Protein AF-A0A8J5F8U1-F1 (afdb_monomer)

Secondary structure (DSSP, 8-state):
-B-S--HHHHHHHHHHHHHTTT-GGGHHHHHHHGGGSSS-BHHHHHHHHHHHHHHHHTTT------SSS---EEEEE---SS--TTT---EEEEEEEETTEEEEEEEEE-SS--------------------PPPSEEEEEE----B-SS--EE-TT--EE-HHHHHHHHHHHHHHHHHHTTTS-EEEEEE-S--B-TTS-TTTHHHHHHHHHHHHTTSSS-EEE---HHHHHHS-HHHHHHHTT---SSS-S-EEEEEETTEEEEEE-TTSEESSSS-TTSHHHHHHHHHHHHH--SSSTT--TT--GGGGG-STT-EE--HHHHHHHHHHHHHHHHTT-EEEEEESS-S-TTTS-GGGS-TTHHHHHHHHTT-TTEEEEEE-SSTT-EEEE-TTS-EEEEPPPGGGPPTT--EEEEEEE-SSEEEEEEEETS--EEEE--

Sequence (442 aa):
MCLSDPHPFCALVGSLIYLTITRPDIALSIGVVSRYMQEPRKPHFEEAKKILKYVNSTLNMSLFYEKGVEFPFQGFVDADFGGDLDDWRSTSSFIFLCGTTSVSWCSKKQGILEELCWSKMTSNGGSGDGHAKQPLFSFGVITDIQYADIPNGHSFHGVPRYYRHSIQVLQRAVRQWNDDQKKKKVQFSMNFGDIVDGYCPKSESLSAVQKVVKEFERFNGPTYHMIGNHCLYNLPRNQLISLLNLPSESDHLYYDFSPSPEYRFVVLDPYDISAIGWPHDHPNTLAASRILKAKNPNADKNNPAGMEGLEQRFVMFNGALGKDQLRWLDDVLRESTKKKQKVIVCCHLPLYPEAASALALPWNYEDVLTLIHRYGCVKACLSGHDHKGGYAVDSHGIHHRVLEAALECPLGSNAFGCIDVYDDRLSLVGTDRLKSTEMAFR

InterPro domains:
  IPR004843 Calcineurin-like, phosphoesterase domain [PF00149] (138-388)
  IPR029052 Metallo-dependent phosphatase-like [G3DSA:3.60.21.10] (132-434)
  IPR029052 Metallo-dependent phosphatase-like [SSF56300] (135-433)
  IPR041869 Manganese-dependent ADP-ribose/CDP-alcohol diphosphatase [cd07396] (137-428)

Solvent-accessible surface area (backbone atoms only — not comparable to full-atom values): 23981 Å² total; per-residue (Å²): 114,66,51,94,66,55,61,71,52,44,54,50,49,54,55,52,56,61,47,38,81,80,34,72,92,47,29,57,65,47,55,55,56,58,70,36,65,89,69,41,32,59,70,56,48,54,51,53,49,50,53,50,52,50,50,67,76,44,69,89,65,78,89,67,82,81,87,88,64,82,73,56,77,45,73,48,70,53,71,39,77,36,70,35,86,90,77,49,31,17,45,50,32,39,43,30,25,55,51,95,31,79,76,48,70,50,47,43,75,45,96,57,89,62,87,60,83,79,80,87,79,77,82,79,91,68,98,66,85,87,68,82,80,75,56,82,38,24,30,33,41,38,18,31,25,25,28,26,100,50,80,68,49,57,46,97,87,65,48,59,32,28,20,63,54,9,55,55,38,50,51,50,44,34,51,50,46,52,57,40,42,80,78,43,61,45,58,35,35,37,39,33,13,18,59,26,31,61,84,33,55,73,93,43,29,66,60,50,45,53,55,53,48,57,51,57,69,67,29,88,46,59,67,48,70,45,67,27,57,29,36,35,65,50,43,51,56,72,58,49,39,64,72,55,65,53,83,45,102,55,102,59,75,44,43,72,51,59,97,44,87,56,36,35,41,37,40,44,41,44,51,59,26,10,68,49,47,58,58,82,86,35,71,37,21,51,51,25,48,53,50,38,63,74,66,27,90,46,89,57,44,71,53,48,80,96,51,60,75,67,57,25,11,46,27,50,76,37,17,18,68,36,72,66,58,52,50,50,50,52,52,53,52,56,49,31,49,76,65,66,18,41,30,38,40,35,28,21,44,35,69,48,70,82,18,41,59,37,66,40,25,33,66,48,27,66,62,53,46,60,56,52,73,76,38,91,32,50,47,33,38,43,21,9,78,38,50,84,32,34,62,39,66,51,98,85,53,33,31,34,40,25,39,20,23,19,17,59,35,56,94,93,53,34,21,29,35,38,36,38,33,46,99,55,31,41,39,35,49,38,35,78,69,15,72,59,47,80,47,70,59,122

Foldseek 3Di:
DWDPDLVVVLVLLVVVCVVCVFCVPCQQLSQVLVVCSVTHHPVSSVSSVVSVVVCVVCVVDGFDDDPDDDWDWFKDWDQFALPPPVGRWGWTKMFIDGVNTTDDIHTHTDPARDGDDDDGDDDDDDDDDPDPDAFPAKAKEAEQLQAAPDCWDADPVRQTFARPCSLVLLLVSLVVLQVVVVVHHHAEYEYFANQHALPHDLVCLLVSLLSSLVSRVSRPHYYAYAYALRNQSRDAQVSCCVSNVHPDPDSDRWDKDDPDLQAIETEADQCQQACTRDDCPDPSNVVLVVQLVVLPVDPQQQDLPPPDDLSLLRGRSTAHGDPVRLVVVLVVLVVCQVSNHAYEYRYQAFLDCQFAPSNRHRPVSVSVCVSCLVHLSYAEYEYERRQQWGWDADPSLYITTYFHHSRSADPRFHTMWMWRHHSFWIWTDTTGSGDTDIRGGD

Radius of gyration: 26.87 Å; Cα contacts (8 Å, |Δi|>4): 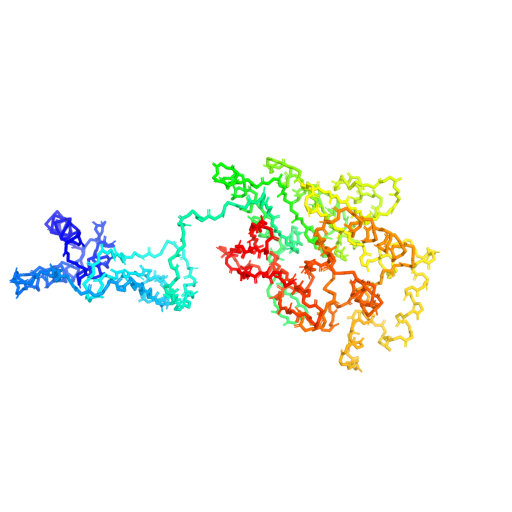891; chains: 1; bounding box: 69×80×52 Å

Structure (mmCIF, N/CA/C/O backbone):
data_AF-A0A8J5F8U1-F1
#
_entry.id   AF-A0A8J5F8U1-F1
#
loop_
_atom_site.group_PDB
_atom_site.id
_atom_site.type_symbol
_atom_site.label_atom_id
_atom_site.label_alt_id
_atom_site.label_comp_id
_atom_site.label_asym_id
_atom_site.label_entity_id
_atom_site.label_seq_id
_atom_site.pdbx_PDB_ins_code
_atom_site.Cartn_x
_atom_site.Cartn_y
_atom_site.Cartn_z
_atom_site.occupancy
_atom_site.B_iso_or_equiv
_atom_site.auth_seq_id
_atom_site.auth_comp_id
_atom_site.auth_asym_id
_atom_site.auth_atom_id
_atom_site.pdbx_PDB_model_num
ATOM 1 N N . MET A 1 1 ? -7.027 53.010 3.222 1.00 64.06 1 MET A N 1
ATOM 2 C CA . MET A 1 1 ? -6.398 53.671 4.386 1.00 64.06 1 MET A CA 1
ATOM 3 C C . MET A 1 1 ? -6.794 52.922 5.645 1.00 64.06 1 MET A C 1
ATOM 5 O O . MET A 1 1 ? -7.990 52.701 5.845 1.00 64.06 1 MET A O 1
ATOM 9 N N . CYS A 1 2 ? -5.808 52.503 6.435 1.00 78.31 2 CYS A N 1
ATOM 10 C CA . CYS A 1 2 ? -6.020 51.896 7.750 1.00 78.31 2 CYS A CA 1
ATOM 11 C C . CYS A 1 2 ? -6.649 52.912 8.711 1.00 78.31 2 CYS A C 1
ATOM 13 O O . CYS A 1 2 ? -6.578 54.122 8.474 1.00 78.31 2 CYS A O 1
ATOM 15 N N . LEU A 1 3 ? -7.348 52.424 9.734 1.00 82.38 3 LEU A N 1
ATOM 16 C CA . LEU A 1 3 ? -7.911 53.293 10.765 1.00 82.38 3 LEU A CA 1
ATOM 17 C C . LEU A 1 3 ? -6.778 53.944 11.565 1.00 82.38 3 LEU A C 1
ATOM 19 O O . LEU A 1 3 ? -5.779 53.296 11.860 1.00 82.38 3 LEU A O 1
ATOM 23 N N . SER A 1 4 ? -6.941 55.221 11.914 1.00 79.50 4 SER A N 1
ATOM 24 C CA . SER A 1 4 ? -5.980 55.956 12.747 1.00 79.50 4 SER A CA 1
ATOM 25 C C . SER A 1 4 ? -5.942 55.450 14.191 1.00 79.50 4 SER A C 1
ATOM 27 O O . SER A 1 4 ? -4.917 55.574 14.847 1.00 79.50 4 SER A O 1
ATOM 29 N N . ASP A 1 5 ? -7.049 54.875 14.667 1.00 86.50 5 ASP A N 1
ATOM 30 C CA . ASP A 1 5 ? -7.162 54.197 15.956 1.00 86.50 5 ASP A CA 1
ATOM 31 C C . ASP A 1 5 ? -7.918 52.863 15.765 1.00 86.50 5 ASP A C 1
ATOM 33 O O . ASP A 1 5 ? -9.087 52.882 15.357 1.00 86.50 5 ASP A O 1
ATOM 37 N N . PRO A 1 6 ? -7.278 51.702 16.005 1.00 87.50 6 PRO A N 1
ATOM 38 C CA . PRO A 1 6 ? -7.916 50.393 15.886 1.00 87.50 6 PRO A CA 1
ATOM 39 C C . PRO A 1 6 ? -8.787 50.027 17.101 1.00 87.50 6 PRO A C 1
ATOM 41 O O . PRO A 1 6 ? -9.599 49.105 17.001 1.00 87.50 6 PRO A O 1
ATOM 44 N N . HIS A 1 7 ? -8.663 50.725 18.237 1.00 90.44 7 HIS A N 1
ATOM 45 C CA . HIS A 1 7 ? -9.319 50.345 19.492 1.00 90.44 7 HIS A CA 1
ATOM 46 C C . HIS A 1 7 ? -10.857 50.236 19.386 1.00 90.44 7 HIS A C 1
ATOM 48 O O . HIS A 1 7 ? -11.400 49.213 19.813 1.00 90.44 7 HIS A O 1
ATOM 54 N N . PRO A 1 8 ? -11.591 51.185 18.761 1.00 91.50 8 PRO A N 1
ATOM 55 C CA . PRO A 1 8 ? -13.047 51.081 18.615 1.00 91.50 8 PRO A CA 1
ATOM 56 C C . PRO A 1 8 ? -13.493 49.872 17.784 1.00 91.50 8 PRO A C 1
ATOM 58 O O . PRO A 1 8 ? -14.534 49.278 18.060 1.00 91.50 8 PRO A O 1
ATOM 61 N N . PHE A 1 9 ? -12.700 49.492 16.778 1.00 92.94 9 PHE A N 1
ATOM 62 C CA . PHE A 1 9 ? -12.963 48.309 15.967 1.00 92.94 9 PHE A CA 1
ATOM 63 C C . PHE A 1 9 ? -12.762 47.032 16.789 1.00 92.94 9 PHE A C 1
ATOM 65 O O . PHE A 1 9 ? -13.664 46.199 16.854 1.00 92.94 9 PHE A O 1
ATOM 72 N N . CYS A 1 10 ? -11.618 46.901 17.465 1.00 89.50 10 CYS A N 1
ATOM 73 C CA . CYS A 1 10 ? -11.297 45.721 18.267 1.00 89.50 10 CYS A CA 1
ATOM 74 C C . CYS A 1 10 ? -12.282 45.520 19.428 1.00 89.50 10 CYS A C 1
ATOM 76 O O . CYS A 1 10 ? -12.714 44.395 19.670 1.00 89.50 10 CYS A O 1
ATOM 78 N N . ALA A 1 11 ? -12.692 46.599 20.103 1.00 91.94 11 ALA A N 1
ATOM 79 C CA . ALA A 1 11 ? -13.685 46.541 21.175 1.00 91.94 11 ALA A CA 1
ATOM 80 C C . ALA A 1 11 ? -15.062 46.071 20.670 1.00 91.94 11 ALA A C 1
ATOM 82 O O . ALA A 1 11 ? -15.701 45.217 21.293 1.00 91.94 11 ALA A O 1
ATOM 83 N N . LEU A 1 12 ? -15.506 46.585 19.517 1.00 94.31 12 LEU A N 1
ATOM 84 C CA . LEU A 1 12 ? -16.763 46.172 18.893 1.00 94.31 12 LEU A CA 1
ATOM 85 C C . LEU A 1 12 ? -16.723 44.698 18.474 1.00 94.31 12 LEU A C 1
ATOM 87 O O . LEU A 1 12 ? -17.619 43.933 18.825 1.00 94.31 12 LEU A O 1
ATOM 91 N N . VAL A 1 13 ? -15.678 44.288 17.753 1.00 94.69 13 VAL A N 1
ATOM 92 C CA . VAL A 1 13 ? -15.526 42.906 17.281 1.00 94.69 13 VAL A CA 1
ATOM 93 C C . VAL A 1 13 ? -15.413 41.935 18.455 1.00 94.69 13 VAL A C 1
ATOM 95 O O . VAL A 1 13 ? -16.095 40.915 18.450 1.00 94.69 13 VAL A O 1
ATOM 98 N N . GLY A 1 14 ? -14.644 42.268 19.496 1.00 91.81 14 GLY A N 1
ATOM 99 C CA . GLY A 1 14 ? -14.553 41.460 20.716 1.00 91.81 14 GLY A CA 1
ATOM 100 C C . GLY A 1 14 ? -15.908 41.264 21.402 1.00 91.81 14 GLY A C 1
ATOM 101 O O . GLY A 1 14 ? -16.253 40.147 21.787 1.00 91.81 14 GLY A O 1
ATOM 102 N N . SER A 1 15 ? -16.719 42.322 21.473 1.00 93.56 15 SER A N 1
ATOM 103 C CA . SER A 1 15 ? -18.079 42.248 22.028 1.00 93.56 15 SER A CA 1
ATOM 104 C C . SER A 1 15 ? -19.001 41.366 21.178 1.00 93.56 15 SER A C 1
ATOM 106 O O . SER A 1 15 ? -19.796 40.592 21.708 1.00 93.56 15 SER A O 1
ATOM 108 N N . LEU A 1 16 ? -18.882 41.442 19.851 1.00 94.06 16 LEU A N 1
ATOM 109 C CA . LEU A 1 16 ? -19.677 40.625 18.936 1.00 94.06 16 LEU A CA 1
ATOM 110 C C . LEU A 1 16 ? -19.241 39.149 18.923 1.00 94.06 16 LEU A C 1
ATOM 112 O O . LEU A 1 16 ? -20.095 38.279 18.775 1.00 94.06 16 LEU A O 1
ATOM 116 N N . ILE A 1 17 ? -17.952 38.848 19.129 1.00 92.69 17 ILE A N 1
ATOM 117 C CA . ILE A 1 17 ? -17.457 37.471 19.305 1.00 92.69 17 ILE A CA 1
ATOM 118 C C . ILE A 1 17 ? -18.166 36.808 20.485 1.00 92.69 17 ILE A C 1
ATOM 120 O O . ILE A 1 17 ? -18.618 35.673 20.361 1.00 92.69 17 ILE A O 1
ATOM 124 N N . TYR A 1 18 ? -18.339 37.519 21.599 1.00 90.50 18 TYR A N 1
ATOM 125 C CA . TYR A 1 18 ? -19.063 36.987 22.752 1.00 90.50 18 TYR A CA 1
ATOM 126 C C . TYR A 1 18 ? -20.519 36.623 22.416 1.00 90.50 18 TYR A C 1
ATOM 128 O O . TYR A 1 18 ? -21.009 35.570 22.821 1.00 90.50 18 TYR A O 1
ATOM 136 N N . LEU A 1 19 ? -21.196 37.441 21.604 1.00 91.12 19 LEU A N 1
ATOM 137 C CA . LEU A 1 19 ? -22.573 37.172 21.179 1.00 91.12 19 LEU A CA 1
ATOM 138 C C . LEU A 1 19 ? -22.711 35.911 20.312 1.00 91.12 19 LEU A C 1
ATOM 140 O O . LEU A 1 19 ? -23.786 35.315 20.295 1.00 91.12 19 LEU A O 1
ATOM 144 N N . THR A 1 20 ? -21.645 35.442 19.654 1.00 91.88 20 THR A N 1
ATOM 145 C CA . THR A 1 20 ? -21.694 34.200 18.855 1.00 91.88 20 THR A CA 1
ATOM 146 C C . THR A 1 20 ? -22.005 32.951 19.688 1.00 91.88 20 THR A C 1
ATOM 148 O O . THR A 1 20 ? -22.453 31.959 19.122 1.00 91.88 20 THR A O 1
ATOM 151 N N . ILE A 1 21 ? -21.847 33.005 21.018 1.00 87.25 21 ILE A N 1
ATOM 152 C CA . ILE A 1 21 ? -22.192 31.913 21.948 1.00 87.25 21 ILE A CA 1
ATOM 153 C C . ILE A 1 21 ? -23.704 31.651 21.986 1.00 87.25 21 ILE A C 1
ATOM 155 O O . ILE A 1 21 ? -24.128 30.528 22.239 1.00 87.25 21 ILE A O 1
ATOM 159 N N . THR A 1 22 ? -24.530 32.667 21.728 1.00 88.44 22 THR A N 1
ATOM 160 C CA . THR A 1 22 ? -26.000 32.556 21.753 1.00 88.44 22 THR A CA 1
ATOM 161 C C . THR A 1 22 ? -26.653 32.876 20.409 1.00 88.44 22 THR A C 1
ATOM 163 O O . THR A 1 22 ? -27.852 32.659 20.243 1.00 88.44 22 THR A O 1
ATOM 166 N N . ARG A 1 23 ? -25.875 33.377 19.441 1.00 89.94 23 ARG A N 1
ATOM 167 C CA . ARG A 1 23 ? -26.335 33.796 18.112 1.00 89.94 23 ARG A CA 1
ATOM 168 C C . ARG A 1 23 ? -25.569 33.063 17.002 1.00 89.94 23 ARG A C 1
ATOM 170 O O . ARG A 1 23 ? -24.569 33.590 16.507 1.00 89.94 23 ARG A O 1
ATOM 177 N N . PRO A 1 24 ? -26.015 31.857 16.593 1.00 90.56 24 PRO A N 1
ATOM 178 C CA . PRO A 1 24 ? -25.373 31.106 15.508 1.00 90.56 24 PRO A CA 1
ATOM 179 C C . PRO A 1 24 ? -25.376 31.854 14.173 1.00 90.56 24 PRO A C 1
ATOM 181 O O . PRO A 1 24 ? -24.439 31.740 13.389 1.00 90.56 24 PRO A O 1
ATOM 184 N N . ASP A 1 25 ? -26.407 32.658 13.931 1.00 90.56 25 ASP A N 1
ATOM 185 C CA . ASP A 1 25 ? -26.667 33.349 12.671 1.00 90.56 25 ASP A CA 1
ATOM 186 C C . ASP A 1 25 ? -25.635 34.435 12.317 1.00 90.56 25 ASP A C 1
ATOM 188 O O . ASP A 1 25 ? -25.527 34.816 11.155 1.00 90.56 25 ASP A O 1
ATOM 192 N N . ILE A 1 26 ? -24.835 34.901 13.285 1.00 93.62 26 ILE A N 1
ATOM 193 C CA . ILE A 1 26 ? -23.763 35.887 13.051 1.00 93.62 26 ILE A CA 1
ATOM 194 C C . ILE A 1 26 ? -22.352 35.277 13.065 1.00 93.62 26 ILE A C 1
ATOM 196 O O . ILE A 1 26 ? -21.379 35.989 12.808 1.00 93.62 26 ILE A O 1
ATOM 200 N N . ALA A 1 27 ? -22.209 33.980 13.362 1.00 90.25 27 ALA A N 1
ATOM 201 C CA . ALA A 1 27 ? -20.913 33.348 13.626 1.00 90.25 27 ALA A CA 1
ATOM 202 C C . ALA A 1 27 ? -19.935 33.449 12.440 1.00 90.25 27 ALA A C 1
ATOM 204 O O . ALA A 1 27 ? -18.758 33.762 12.633 1.00 90.25 27 ALA A O 1
ATOM 205 N N . LEU A 1 28 ? -20.422 33.253 11.210 1.00 89.56 28 LEU A N 1
ATOM 206 C CA . LEU A 1 28 ? -19.609 33.379 9.998 1.00 89.56 28 LEU A CA 1
ATOM 207 C C . LEU A 1 28 ? -19.138 34.820 9.777 1.00 89.56 28 LEU A C 1
ATOM 209 O O . LEU A 1 28 ? -17.941 35.066 9.630 1.00 89.56 28 LEU A O 1
ATOM 213 N N . SER A 1 29 ? -20.065 35.782 9.796 1.00 91.94 29 SER A N 1
ATOM 214 C CA . SER A 1 29 ? -19.757 37.194 9.546 1.00 91.94 29 SER A CA 1
ATOM 215 C C . SER A 1 29 ? -18.753 37.745 10.560 1.00 91.94 29 SER A C 1
ATOM 217 O O . SER A 1 29 ? -17.824 38.460 10.185 1.00 91.94 29 SER A O 1
ATOM 219 N N . ILE A 1 30 ? -18.884 37.362 11.834 1.00 93.38 30 ILE A N 1
ATOM 220 C CA . ILE A 1 30 ? -17.916 37.727 12.873 1.00 93.38 30 ILE A CA 1
ATOM 221 C C . ILE A 1 30 ? -16.563 37.055 12.645 1.00 93.38 30 ILE A C 1
ATOM 223 O O . ILE A 1 30 ? -15.540 37.732 12.746 1.00 93.38 30 ILE A O 1
ATOM 227 N N . GLY A 1 31 ? -16.544 35.776 12.259 1.00 89.50 31 GLY A N 1
ATOM 228 C CA . GLY A 1 31 ? -15.314 35.055 11.922 1.00 89.50 31 GLY A CA 1
ATOM 229 C C . GLY A 1 31 ? -14.560 35.617 10.709 1.00 89.50 31 GLY A C 1
ATOM 230 O O . GLY A 1 31 ? -13.351 35.407 10.596 1.00 89.50 31 GLY A O 1
ATOM 231 N N . VAL A 1 32 ? -15.235 36.332 9.801 1.00 90.19 32 VAL A N 1
ATOM 232 C CA . VAL A 1 32 ? -14.596 37.076 8.700 1.00 90.19 32 VAL A CA 1
ATOM 233 C C . VAL A 1 32 ? -14.024 38.398 9.203 1.00 90.19 32 VAL A C 1
ATOM 235 O O . VAL A 1 32 ? -12.836 38.664 9.032 1.00 90.19 32 VAL A O 1
ATOM 238 N N . V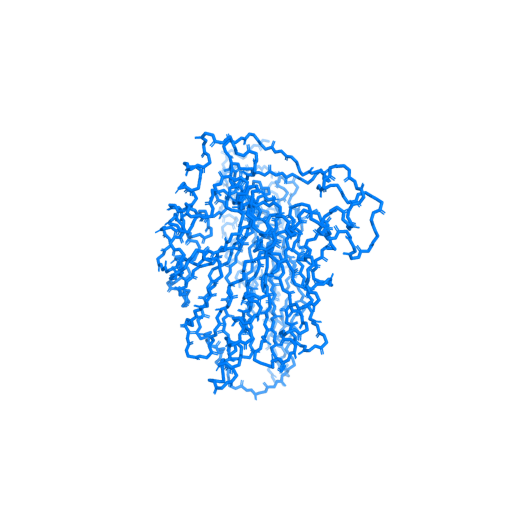AL A 1 33 ? -14.833 39.216 9.879 1.00 92.06 33 VAL A N 1
ATOM 239 C CA . VAL A 1 33 ? -14.406 40.548 10.339 1.00 92.06 33 VAL A CA 1
ATOM 240 C C . VAL A 1 33 ? -13.273 40.462 11.370 1.00 92.06 33 VAL A C 1
ATOM 242 O O . VAL A 1 33 ? -12.365 41.297 11.353 1.00 92.06 33 VAL A O 1
ATOM 245 N N . SER A 1 34 ? -13.255 39.432 12.223 1.00 90.50 34 SER A N 1
ATOM 246 C CA . SER A 1 34 ? -12.204 39.236 13.232 1.00 90.50 34 SER A CA 1
ATOM 247 C C . SER A 1 34 ? -10.812 38.987 12.645 1.00 90.50 34 SER A C 1
ATOM 249 O O . SER A 1 34 ? -9.817 39.161 13.347 1.00 90.50 34 SER A O 1
ATOM 251 N N . ARG A 1 35 ? -10.706 38.622 11.360 1.00 88.12 35 ARG A N 1
ATOM 252 C CA . ARG A 1 35 ? -9.419 38.410 10.671 1.00 88.12 35 ARG A CA 1
ATOM 253 C C . ARG A 1 35 ? -8.603 39.700 10.587 1.00 88.12 35 ARG A C 1
ATOM 255 O O . ARG A 1 35 ? -7.378 39.663 10.617 1.00 88.12 35 ARG A O 1
ATOM 262 N N . TYR A 1 36 ? -9.279 40.846 10.558 1.00 89.06 36 TYR A N 1
ATOM 263 C CA . TYR A 1 36 ? -8.656 42.150 10.350 1.00 89.06 36 TYR A CA 1
ATOM 264 C C . TYR A 1 36 ? -8.385 42.922 11.648 1.00 89.06 36 TYR A C 1
ATOM 266 O O . TYR A 1 36 ? -8.141 44.124 11.594 1.00 89.06 36 TYR A O 1
ATOM 274 N N . MET A 1 37 ? -8.410 42.269 12.818 1.00 86.69 37 MET A N 1
ATOM 275 C CA . MET A 1 37 ? -8.128 42.934 14.104 1.00 86.69 37 MET A CA 1
ATOM 276 C C . MET A 1 37 ? -6.711 43.514 14.208 1.00 86.69 37 MET A C 1
ATOM 278 O O . MET A 1 37 ? -6.517 44.478 14.939 1.00 86.69 37 MET A O 1
ATOM 282 N N . GLN A 1 38 ? -5.734 42.953 13.486 1.00 84.81 38 GLN A N 1
ATOM 283 C CA . GLN A 1 38 ? -4.349 43.444 13.505 1.00 84.81 38 GLN A CA 1
ATOM 284 C C . GLN A 1 38 ? -4.154 44.703 12.646 1.00 84.81 38 GLN A C 1
ATOM 286 O O . GLN A 1 38 ? -3.372 45.578 13.004 1.00 84.81 38 GLN A O 1
ATOM 291 N N . GLU A 1 39 ? -4.882 44.823 11.531 1.00 88.12 39 GLU A N 1
ATOM 292 C CA . GLU A 1 39 ? -4.764 45.957 10.605 1.00 88.12 39 GLU A CA 1
ATOM 293 C C . GLU A 1 39 ? -6.146 46.370 10.045 1.00 88.12 39 GLU A C 1
ATOM 295 O O . GLU A 1 39 ? -6.450 46.163 8.862 1.00 88.12 39 GLU A O 1
ATOM 300 N N . PRO A 1 40 ? -7.042 46.940 10.875 1.00 90.44 40 PRO A N 1
ATOM 301 C CA . PRO A 1 40 ? -8.392 47.264 10.440 1.00 90.44 40 PRO A CA 1
ATOM 302 C C . PRO A 1 40 ? -8.421 48.481 9.510 1.00 90.44 40 PRO A C 1
ATOM 304 O O . PRO A 1 40 ? -7.727 49.487 9.692 1.00 90.44 40 PRO A O 1
ATOM 307 N N . ARG A 1 41 ? -9.291 48.415 8.502 1.00 91.69 41 ARG A N 1
ATOM 308 C CA . ARG A 1 41 ? -9.512 49.473 7.509 1.00 91.69 41 ARG A CA 1
ATOM 309 C C . ARG A 1 41 ? -10.944 49.981 7.607 1.00 91.69 41 ARG A C 1
ATOM 311 O O . ARG A 1 41 ? -11.821 49.286 8.117 1.00 91.69 41 ARG A O 1
ATOM 318 N N . LYS A 1 42 ? -11.196 51.182 7.073 1.00 90.69 42 LYS A N 1
ATOM 319 C CA . LYS A 1 42 ? -12.541 51.792 7.059 1.00 90.69 42 LYS A CA 1
ATOM 320 C C . LYS A 1 42 ? -13.649 50.826 6.585 1.00 90.69 42 LYS A C 1
ATOM 322 O O . LYS A 1 42 ? -14.648 50.746 7.291 1.00 90.69 42 LYS A O 1
ATOM 327 N N . PRO A 1 43 ? -13.480 50.042 5.497 1.00 92.31 43 PRO A N 1
ATOM 328 C CA . PRO A 1 43 ? -14.505 49.086 5.072 1.00 92.31 43 PRO A CA 1
ATOM 329 C C . PRO A 1 43 ? -14.816 48.020 6.129 1.00 92.31 43 PRO A C 1
ATOM 331 O O . PRO A 1 43 ? -15.981 47.781 6.415 1.00 92.31 43 PRO A O 1
ATOM 334 N N . HIS A 1 44 ? -13.797 47.448 6.783 1.00 92.88 44 HIS A N 1
ATOM 335 C CA . HIS A 1 44 ? -13.990 46.417 7.813 1.00 92.88 44 HIS A CA 1
ATOM 336 C C . HIS A 1 44 ? -14.809 46.948 8.994 1.00 92.88 44 HIS A C 1
ATOM 338 O O . HIS A 1 44 ? -15.651 46.240 9.542 1.00 92.88 44 HIS A O 1
ATOM 344 N N . PHE A 1 45 ? -14.593 48.211 9.375 1.00 93.06 45 PHE A N 1
ATOM 345 C CA . PHE A 1 45 ? -15.342 48.820 10.470 1.00 93.06 45 PHE A CA 1
ATOM 346 C C . PHE A 1 45 ? -16.794 49.119 10.104 1.00 93.06 45 PHE A C 1
ATOM 348 O O . PHE A 1 45 ? -17.679 48.935 10.937 1.00 93.06 45 PHE A O 1
ATOM 355 N N . GLU A 1 46 ? -17.060 49.523 8.863 1.00 94.00 46 GLU A N 1
ATOM 356 C CA . GLU A 1 46 ? -18.434 49.674 8.384 1.00 94.00 46 GLU A CA 1
ATOM 357 C C . GLU A 1 46 ? -19.164 48.323 8.318 1.00 94.00 46 GLU A C 1
ATOM 359 O O . GLU A 1 46 ? -20.321 48.246 8.732 1.00 94.00 46 GLU A O 1
ATOM 364 N N . GLU A 1 47 ? -18.493 47.235 7.922 1.00 95.06 47 GLU A N 1
ATOM 365 C CA . GLU A 1 47 ? -19.074 45.885 7.995 1.00 95.06 47 GLU A CA 1
ATOM 366 C C . GLU A 1 47 ? -19.366 45.452 9.443 1.00 95.06 47 GLU A C 1
ATOM 368 O O . GLU A 1 47 ? -20.468 44.987 9.738 1.00 95.06 47 GLU A O 1
ATOM 373 N N . ALA A 1 48 ? -18.449 45.693 10.388 1.00 94.81 48 ALA A N 1
ATOM 374 C CA . ALA A 1 48 ? -18.686 45.411 11.809 1.00 94.81 48 ALA A CA 1
ATOM 375 C C . ALA A 1 48 ? -19.920 46.159 12.358 1.00 94.81 48 ALA A C 1
ATOM 377 O O . ALA A 1 48 ? -20.726 45.594 13.102 1.00 94.81 48 ALA A O 1
ATOM 378 N N . LYS A 1 49 ? -20.117 47.424 11.955 1.00 94.00 49 LYS A N 1
ATOM 379 C CA . LYS A 1 49 ? -21.301 48.218 12.327 1.00 94.00 49 LYS A CA 1
ATOM 380 C C . LYS A 1 49 ? -22.589 47.689 11.696 1.00 94.00 49 LYS A C 1
ATOM 382 O O . LYS A 1 49 ? -23.637 47.751 12.338 1.00 94.00 49 LYS A O 1
ATOM 387 N N . LYS A 1 50 ? -22.543 47.156 10.470 1.00 96.50 50 LYS A N 1
ATOM 388 C CA . LYS A 1 50 ? -23.708 46.501 9.849 1.00 96.50 50 LYS A CA 1
ATOM 389 C C . LYS A 1 50 ? -24.129 45.263 10.635 1.00 96.50 50 LYS A C 1
ATOM 391 O O . LYS A 1 50 ? -25.322 45.102 10.881 1.00 96.50 50 LYS A O 1
ATOM 396 N N . ILE A 1 51 ? -23.172 44.450 11.091 1.00 96.38 51 ILE A N 1
ATOM 397 C CA . ILE A 1 51 ? -23.462 43.284 11.938 1.00 96.38 51 ILE A CA 1
ATOM 398 C C . ILE A 1 51 ? -24.101 43.732 13.258 1.00 96.38 51 ILE A C 1
ATOM 400 O O . ILE A 1 51 ? -25.129 43.191 13.660 1.00 96.38 51 ILE A O 1
ATOM 404 N N . LEU A 1 52 ? -23.576 44.787 13.889 1.00 95.94 52 LEU A N 1
ATOM 405 C CA . LEU A 1 52 ? -24.189 45.366 15.089 1.00 95.94 52 LEU A CA 1
ATOM 406 C C . LEU A 1 52 ? -25.625 45.861 14.833 1.00 95.94 52 LEU A C 1
ATOM 408 O O . LEU A 1 52 ? -26.522 45.610 15.637 1.00 95.94 52 LEU A O 1
ATOM 412 N N . LYS A 1 53 ? -25.872 46.535 13.703 1.00 96.12 53 LYS A N 1
ATOM 413 C CA . LYS A 1 53 ? -27.216 46.989 13.314 1.00 96.12 53 LYS A CA 1
ATOM 414 C C . LYS A 1 53 ? -28.174 45.811 13.113 1.00 96.12 53 LYS A C 1
ATOM 416 O O . LYS A 1 53 ? -29.325 45.897 13.537 1.00 96.12 53 LYS A O 1
ATOM 421 N N . TYR A 1 54 ? -27.698 44.721 12.512 1.00 96.31 54 TYR A N 1
ATOM 422 C CA . TYR A 1 54 ? -28.464 43.487 12.349 1.00 96.31 54 TYR A CA 1
ATOM 423 C C . TYR A 1 54 ? -28.838 42.867 13.704 1.00 96.31 54 TYR A C 1
ATOM 425 O O . TYR A 1 54 ? -30.015 42.576 13.939 1.00 96.31 54 TYR A O 1
ATOM 433 N N . VAL A 1 55 ? -27.883 42.762 14.636 1.00 94.81 55 VAL A N 1
ATOM 434 C CA . VAL A 1 55 ? -28.147 42.317 16.017 1.00 94.81 55 VAL A CA 1
ATOM 435 C C . VAL A 1 55 ? -29.205 43.202 16.678 1.00 94.81 55 VAL A C 1
ATOM 437 O O . VAL A 1 55 ? -30.161 42.684 17.249 1.00 94.81 55 VAL A O 1
ATOM 440 N N . ASN A 1 56 ? -29.103 44.525 16.527 1.00 94.75 56 ASN A N 1
ATOM 441 C CA . ASN A 1 56 ? -30.075 45.467 17.083 1.00 94.75 56 ASN A CA 1
ATOM 442 C C . ASN A 1 56 ? -31.489 45.298 16.488 1.00 94.75 56 ASN A C 1
ATOM 444 O O . ASN A 1 56 ? -32.481 45.443 17.194 1.00 94.75 56 ASN A O 1
ATOM 448 N N . SER A 1 57 ? -31.605 44.950 15.202 1.00 94.19 57 SER A N 1
ATOM 449 C CA . SER A 1 57 ? -32.905 44.650 14.576 1.00 94.19 57 SER A CA 1
ATOM 450 C C . SER A 1 57 ? -33.482 43.277 14.941 1.00 94.19 57 SER A C 1
ATOM 452 O O . SER A 1 57 ? -34.653 43.020 14.680 1.00 94.19 57 SER A O 1
ATOM 454 N N . THR A 1 58 ? -32.683 42.398 15.550 1.00 94.56 58 THR A N 1
ATOM 455 C CA . THR A 1 58 ? -33.043 41.002 15.857 1.00 94.56 58 THR A CA 1
ATOM 456 C C . THR A 1 58 ? -32.952 40.690 17.351 1.00 94.56 58 THR A C 1
ATOM 458 O O . THR A 1 58 ? -32.812 39.533 17.738 1.00 94.56 58 THR A O 1
ATOM 461 N N . LEU A 1 59 ? -33.054 41.708 18.214 1.00 91.44 59 LEU A N 1
ATOM 462 C CA . LEU A 1 59 ? -32.967 41.547 19.674 1.00 91.44 59 LEU A CA 1
ATOM 463 C C . LEU A 1 59 ? -34.047 40.622 20.251 1.00 91.44 59 LEU A C 1
ATOM 465 O O . LEU A 1 59 ? -33.824 39.989 21.277 1.00 91.44 59 LEU A O 1
ATOM 469 N N . ASN A 1 60 ? -35.196 40.526 19.580 1.00 90.88 60 ASN A N 1
ATOM 470 C CA . ASN A 1 60 ? -36.319 39.694 20.013 1.00 90.88 60 ASN A CA 1
ATOM 471 C C . ASN A 1 60 ? -36.227 38.238 19.518 1.00 90.88 60 ASN A C 1
ATOM 473 O O . ASN A 1 60 ? -37.136 37.456 19.781 1.00 90.88 60 ASN A O 1
ATOM 477 N N . MET A 1 61 ? -35.175 37.870 18.778 1.00 89.00 61 MET A N 1
ATOM 478 C CA . MET A 1 61 ? -34.954 36.491 18.341 1.00 89.00 61 MET A CA 1
ATOM 479 C C . MET A 1 61 ? -34.178 35.711 19.405 1.00 89.00 61 MET A C 1
ATOM 481 O O . MET A 1 61 ? -33.175 36.190 19.934 1.00 89.00 61 MET A O 1
ATOM 485 N N . SER A 1 62 ? -34.619 34.489 19.690 1.00 86.50 62 SER A N 1
ATOM 486 C CA . SER A 1 62 ? -33.970 33.578 20.633 1.00 86.50 62 SER A CA 1
ATOM 487 C C . SER A 1 62 ? -34.060 32.131 20.149 1.00 86.50 62 SER A C 1
ATOM 489 O O . SER A 1 62 ? -34.870 31.795 19.283 1.00 86.50 62 SER A O 1
ATOM 491 N N . LEU A 1 63 ? -33.210 31.266 20.705 1.00 88.69 63 LEU A N 1
ATOM 492 C CA . LEU A 1 63 ? -33.308 29.824 20.497 1.00 88.69 63 LEU A CA 1
ATOM 493 C C . LEU A 1 63 ? -34.453 29.281 21.360 1.00 88.69 63 LEU A C 1
ATOM 495 O O . LEU A 1 63 ? -34.407 29.379 22.587 1.00 88.69 63 LEU A O 1
ATOM 499 N N . PHE A 1 64 ? -35.478 28.725 20.719 1.00 87.44 64 PHE A N 1
ATOM 500 C CA . PHE A 1 64 ? -36.646 28.165 21.394 1.00 87.44 64 PHE A CA 1
ATOM 501 C C . PHE A 1 64 ? -36.589 26.638 21.384 1.00 87.44 64 PHE A C 1
ATOM 503 O O . PHE A 1 64 ? -36.495 26.033 20.321 1.00 87.44 64 PHE A O 1
ATOM 510 N N . TYR A 1 65 ? -36.663 26.012 22.557 1.00 85.25 65 TYR A N 1
ATOM 511 C CA . TYR A 1 65 ? -36.655 24.556 22.699 1.00 85.25 65 TYR A CA 1
ATOM 512 C C . TYR A 1 65 ? -38.028 24.086 23.173 1.00 85.25 65 TYR A C 1
ATOM 514 O O . TYR A 1 65 ? -38.420 24.347 24.312 1.00 85.25 65 TYR A O 1
ATOM 522 N N . GLU A 1 66 ? -38.766 23.406 22.298 1.00 79.25 66 GLU A N 1
ATOM 523 C CA . GLU A 1 66 ? -40.091 22.882 22.619 1.00 79.25 66 GLU A CA 1
ATOM 524 C C . GLU A 1 66 ? -39.992 21.607 23.468 1.00 79.25 66 GLU A C 1
ATOM 526 O O . GLU A 1 66 ? -39.166 20.725 23.226 1.00 79.25 66 GLU A O 1
ATOM 531 N N . LYS A 1 67 ? -40.840 21.500 24.494 1.00 77.38 67 LYS A N 1
ATOM 532 C CA . LYS A 1 67 ? -40.873 20.342 25.392 1.00 77.38 67 LYS A CA 1
ATOM 533 C C . LYS A 1 67 ? -41.839 19.284 24.850 1.00 77.38 67 LYS A C 1
ATOM 535 O O . LYS A 1 67 ? -43.020 19.569 24.709 1.00 77.38 67 LYS A O 1
ATOM 540 N N . GLY A 1 68 ? -41.366 18.047 24.679 1.00 68.44 68 GLY A N 1
ATOM 541 C CA . GLY A 1 68 ? -42.221 16.875 24.421 1.00 68.44 68 GLY A CA 1
ATOM 542 C C . GLY A 1 68 ? -42.334 16.423 22.961 1.00 68.44 68 GLY A C 1
ATOM 543 O O . GLY A 1 68 ? -43.139 15.542 22.678 1.00 68.44 68 GLY A O 1
ATOM 544 N N . VAL A 1 69 ? -41.532 16.984 22.055 1.00 64.50 69 VAL A N 1
ATOM 545 C CA . VAL A 1 69 ? -41.395 16.511 20.666 1.00 64.50 69 VAL A CA 1
ATOM 546 C C . VAL A 1 69 ? -40.313 15.423 20.615 1.00 64.50 69 VAL A C 1
ATOM 548 O O . VAL A 1 69 ? -39.373 15.462 21.410 1.00 64.50 69 VAL A O 1
ATOM 551 N N . GLU A 1 70 ? -40.431 14.438 19.716 1.00 63.88 70 GLU A N 1
ATOM 552 C CA . GLU A 1 70 ? -39.328 13.505 19.441 1.00 63.88 70 GLU A CA 1
ATOM 553 C C . GLU A 1 70 ? -38.043 14.292 19.128 1.00 63.88 70 GLU A C 1
ATOM 555 O O . GLU A 1 70 ? -38.088 15.313 18.443 1.00 63.88 70 GLU A O 1
ATOM 560 N N . PHE A 1 71 ? -36.903 13.834 19.656 1.00 70.69 71 PHE A N 1
ATOM 561 C CA . PHE A 1 71 ? -35.627 14.558 19.636 1.00 70.69 71 PHE A CA 1
ATOM 562 C C . PHE A 1 71 ? -34.646 13.954 18.614 1.00 70.69 71 PHE A C 1
ATOM 564 O O . PHE A 1 71 ? -33.675 13.305 19.017 1.00 70.69 71 PHE A O 1
ATOM 571 N N . PRO A 1 72 ? -34.843 14.122 17.290 1.00 75.06 72 PRO A N 1
ATOM 572 C CA . PRO A 1 72 ? -33.818 13.739 16.338 1.00 75.06 72 PRO A CA 1
ATOM 573 C C . PRO A 1 72 ? -32.619 14.675 16.514 1.00 75.06 72 PRO A C 1
ATOM 575 O O . PRO A 1 72 ? -32.746 15.901 16.456 1.00 75.06 72 PRO A O 1
ATOM 578 N N . PHE A 1 73 ? -31.447 14.088 16.739 1.00 81.19 73 PHE A N 1
ATOM 579 C CA . PHE A 1 73 ? -30.186 14.815 16.725 1.00 81.19 73 PHE A CA 1
ATOM 580 C C . PHE A 1 73 ? -29.661 14.840 15.291 1.00 81.19 73 PHE A C 1
ATOM 582 O O . PHE A 1 73 ? -29.420 13.787 14.699 1.00 81.19 73 PHE A O 1
ATOM 589 N N . GLN A 1 74 ? -29.516 16.031 14.717 1.00 84.62 74 GLN A N 1
ATOM 590 C CA . GLN A 1 74 ? -29.077 16.207 13.333 1.00 84.62 74 GLN A CA 1
ATOM 591 C C . GLN A 1 74 ? -27.845 17.102 13.293 1.00 84.62 74 GLN A C 1
ATOM 593 O O . GLN A 1 74 ? -27.816 18.151 13.928 1.00 84.62 74 GLN A O 1
ATOM 598 N N . GLY A 1 75 ? -26.824 16.690 12.547 1.00 87.88 75 GLY A N 1
ATOM 599 C CA . GLY A 1 75 ? -25.620 17.481 12.316 1.00 87.88 75 GLY A CA 1
ATOM 600 C C . GLY A 1 75 ? -25.514 17.878 10.853 1.00 87.88 75 GLY A C 1
ATOM 601 O O . GLY A 1 75 ? -25.647 17.029 9.971 1.00 87.88 75 GLY A O 1
ATOM 602 N N . PHE A 1 76 ? -25.244 19.153 10.607 1.00 84.69 76 PHE A N 1
ATOM 603 C CA . PHE A 1 76 ? -24.907 19.681 9.294 1.00 84.69 76 PHE A CA 1
ATOM 604 C C . PHE A 1 76 ? -23.490 20.235 9.346 1.00 84.69 76 PHE A C 1
ATOM 606 O O . PHE A 1 76 ? -23.106 20.886 10.318 1.00 84.69 76 PHE A O 1
ATOM 613 N N . VAL A 1 77 ? -22.721 19.964 8.300 1.00 85.00 77 VAL A N 1
ATOM 614 C CA . VAL A 1 77 ? -21.365 20.477 8.115 1.00 85.00 77 VAL A CA 1
ATOM 615 C C . VAL A 1 77 ? -21.327 21.130 6.745 1.00 85.00 77 VAL A C 1
ATOM 617 O O . VAL A 1 77 ? -21.901 20.601 5.793 1.00 85.00 77 VAL A O 1
ATOM 620 N N . ASP A 1 78 ? -20.701 22.294 6.672 1.00 81.00 78 ASP A N 1
ATOM 621 C CA . ASP A 1 78 ? -20.523 23.034 5.432 1.00 81.00 78 ASP A CA 1
ATOM 622 C C . ASP A 1 78 ? -19.333 22.494 4.633 1.00 81.00 78 ASP A C 1
ATOM 624 O O . ASP A 1 78 ? -18.310 22.103 5.203 1.00 81.00 78 ASP A O 1
ATOM 628 N N . ALA A 1 79 ? -19.479 22.479 3.311 1.00 69.25 79 ALA A N 1
ATOM 629 C CA . ALA A 1 79 ? -18.466 22.018 2.369 1.00 69.25 79 ALA A CA 1
ATOM 630 C C . ALA A 1 79 ? -17.910 23.224 1.599 1.00 69.25 79 ALA A C 1
ATOM 632 O O . ALA A 1 79 ? -18.183 23.400 0.412 1.00 69.25 79 ALA A O 1
ATOM 633 N N . ASP A 1 80 ? -17.167 24.083 2.298 1.00 71.31 80 ASP A N 1
ATOM 634 C CA . ASP A 1 80 ? -16.476 25.224 1.693 1.00 71.31 80 ASP A CA 1
ATOM 635 C C . ASP A 1 80 ? -15.137 24.783 1.070 1.00 71.31 80 ASP A C 1
ATOM 637 O O . ASP A 1 80 ? -14.334 24.094 1.708 1.00 71.31 80 ASP A O 1
ATOM 641 N N . PHE A 1 81 ? -14.871 25.207 -0.168 1.00 64.94 81 PHE A N 1
ATOM 642 C CA . PHE A 1 81 ? -13.594 25.008 -0.859 1.00 64.94 81 PHE A CA 1
ATOM 643 C C . PHE A 1 81 ? -13.033 26.353 -1.308 1.00 64.94 81 PHE A C 1
ATOM 645 O O . PHE A 1 81 ? -13.481 26.935 -2.296 1.00 64.94 81 PHE A O 1
ATOM 652 N N . GLY A 1 82 ? -12.038 26.841 -0.568 1.00 63.59 82 GLY A N 1
ATOM 653 C CA . GLY A 1 82 ? -11.340 28.083 -0.878 1.00 63.59 82 GLY A CA 1
ATOM 654 C C . GLY A 1 82 ? -12.237 29.318 -0.949 1.00 63.59 82 GLY A C 1
ATOM 655 O O . GLY A 1 82 ? -11.935 30.237 -1.707 1.00 63.59 82 GLY A O 1
ATOM 656 N N . GLY A 1 83 ? -13.321 29.350 -0.168 1.00 66.62 83 GLY A N 1
ATOM 657 C CA . GLY A 1 83 ? -14.287 30.447 -0.162 1.00 66.62 83 GLY A CA 1
ATOM 658 C C . GLY A 1 83 ? -13.735 31.795 0.311 1.00 66.62 83 GLY A C 1
ATOM 659 O O . GLY A 1 83 ? -14.372 32.823 0.077 1.00 66.62 83 GLY A O 1
ATOM 660 N N . ASP A 1 84 ? -12.558 31.835 0.950 1.00 72.38 84 ASP A N 1
ATOM 661 C CA . ASP A 1 84 ? -11.848 33.090 1.207 1.00 72.38 84 ASP A CA 1
ATOM 662 C C . ASP A 1 84 ? -11.045 33.535 -0.026 1.00 72.38 84 ASP A C 1
ATOM 664 O O . ASP A 1 84 ? -10.034 32.934 -0.373 1.00 72.38 84 ASP A O 1
ATOM 668 N N . LEU A 1 85 ? -11.459 34.632 -0.660 1.00 73.00 85 LEU A N 1
ATOM 669 C CA . LEU A 1 85 ? -10.792 35.178 -1.847 1.00 73.00 85 LEU A CA 1
ATOM 670 C C . LEU A 1 85 ? -9.403 35.779 -1.557 1.00 73.00 85 LEU A C 1
ATOM 672 O O . LEU A 1 85 ? -8.628 35.965 -2.496 1.00 73.00 85 LEU A O 1
ATOM 676 N N . ASP A 1 86 ? -9.082 36.087 -0.295 1.00 72.81 86 ASP A N 1
ATOM 677 C CA . ASP A 1 86 ? -7.799 36.694 0.073 1.00 72.81 86 ASP A CA 1
ATOM 678 C C . ASP A 1 86 ? -6.662 35.655 0.108 1.00 72.81 86 ASP A C 1
ATOM 680 O O . ASP A 1 86 ? -5.526 35.963 -0.257 1.00 72.81 86 ASP A O 1
ATOM 684 N N . ASP A 1 87 ? -6.937 34.422 0.548 1.00 72.31 87 ASP A N 1
ATOM 685 C CA . ASP A 1 87 ? -5.916 33.373 0.701 1.00 72.31 87 ASP A CA 1
ATOM 686 C C . ASP A 1 87 ? -6.360 31.959 0.299 1.00 72.31 87 ASP A C 1
ATOM 688 O O . ASP A 1 87 ? -5.631 30.996 0.552 1.00 72.31 87 ASP A O 1
ATOM 692 N N . TRP A 1 88 ? -7.518 31.835 -0.356 1.00 71.56 88 TRP A N 1
ATOM 693 C CA . TRP A 1 88 ? -8.104 30.588 -0.860 1.00 71.56 88 TRP A CA 1
ATOM 694 C C . TRP A 1 88 ? -8.281 29.516 0.214 1.00 71.56 88 TRP A C 1
ATOM 696 O O . TRP A 1 88 ? -8.308 28.324 -0.088 1.00 71.56 88 TRP A O 1
ATOM 706 N N . ARG A 1 89 ? -8.395 29.913 1.485 1.00 72.31 89 ARG A N 1
ATOM 707 C CA . ARG A 1 89 ? -8.638 28.980 2.588 1.00 72.31 89 ARG A CA 1
ATOM 708 C C . ARG A 1 89 ? -10.127 28.779 2.801 1.00 72.31 89 ARG A C 1
ATOM 710 O O . ARG A 1 89 ? -10.901 29.735 2.789 1.00 72.31 89 ARG A O 1
ATOM 717 N N . SER A 1 90 ? -10.504 27.540 3.078 1.00 78.31 90 SER A N 1
ATOM 718 C CA . SER A 1 90 ? -11.877 27.210 3.433 1.00 78.31 90 SER A CA 1
ATOM 719 C C . SER A 1 90 ? -12.225 27.649 4.856 1.00 78.31 90 SER A C 1
ATOM 721 O O . SER A 1 90 ? -11.377 27.783 5.749 1.00 78.31 90 SER A O 1
ATOM 723 N N . THR A 1 91 ? -13.515 27.839 5.088 1.00 80.19 91 THR A N 1
ATOM 724 C CA . THR A 1 91 ? -14.126 28.020 6.397 1.00 80.19 91 THR A CA 1
ATOM 725 C C . THR A 1 91 ? -14.872 26.742 6.760 1.00 80.19 91 THR A C 1
ATOM 727 O O . THR A 1 91 ? -15.884 26.409 6.161 1.00 80.19 91 THR A O 1
ATOM 730 N N . SER A 1 92 ? -14.396 26.018 7.773 1.00 82.19 92 SER A N 1
ATOM 731 C CA . SER A 1 92 ? -15.156 24.903 8.333 1.00 82.19 92 SER A CA 1
ATOM 732 C C . SER A 1 92 ? -16.282 25.455 9.185 1.00 82.19 92 SER A C 1
ATOM 734 O O . SER A 1 92 ? -16.026 26.182 10.152 1.00 82.19 92 SER A O 1
ATOM 736 N N . SER A 1 93 ? -17.517 25.080 8.881 1.00 85.44 93 SER A N 1
ATOM 737 C CA . SER A 1 93 ? -18.633 25.353 9.774 1.00 85.44 93 SER A CA 1
ATOM 738 C C . SER A 1 93 ? -19.479 24.111 10.010 1.00 85.44 93 SER A C 1
ATOM 740 O O . SER A 1 93 ? -19.558 23.217 9.169 1.00 85.44 93 SER A O 1
ATOM 742 N N . PHE A 1 94 ? -20.060 24.022 11.201 1.00 90.12 94 PHE A N 1
ATOM 743 C CA . PHE A 1 94 ? -21.025 22.985 11.537 1.00 90.12 94 PHE A CA 1
ATOM 744 C C . PHE A 1 94 ? -22.146 23.565 12.385 1.00 90.12 94 PHE A C 1
ATOM 746 O O . PHE A 1 94 ? -21.953 24.543 13.114 1.00 90.12 94 PHE A O 1
ATOM 753 N N . ILE A 1 95 ? -23.305 22.920 12.325 1.00 90.69 95 ILE A N 1
ATOM 754 C CA . ILE A 1 95 ? -24.436 23.180 13.204 1.00 90.69 95 ILE A CA 1
ATOM 755 C C . ILE A 1 95 ? -25.103 21.858 13.583 1.00 90.69 95 ILE A C 1
ATOM 757 O O . ILE A 1 95 ? -25.478 21.055 12.730 1.00 90.69 95 ILE A O 1
ATOM 761 N N . PHE A 1 96 ? -25.224 21.622 14.883 1.00 88.75 96 PHE A N 1
ATOM 762 C CA . PHE A 1 96 ? -25.972 20.515 15.455 1.00 88.75 96 PHE A CA 1
ATOM 763 C C . PHE A 1 96 ? -27.316 21.031 15.949 1.00 88.75 96 PHE A C 1
ATOM 765 O O . PHE A 1 96 ? -27.378 21.987 16.729 1.00 88.75 96 PHE A O 1
ATOM 772 N N . LEU A 1 97 ? -28.382 20.383 15.498 1.00 86.62 97 LEU A N 1
ATOM 773 C CA . LEU A 1 97 ? -29.757 20.656 15.879 1.00 86.62 97 LEU A CA 1
ATOM 774 C C . LEU A 1 97 ? -30.256 19.566 16.828 1.00 86.62 97 LEU A C 1
ATOM 776 O O . LEU A 1 97 ? -30.000 18.375 16.633 1.00 86.62 97 LEU A O 1
ATOM 780 N N . CYS A 1 98 ? -31.008 19.993 17.834 1.00 85.00 98 CYS A N 1
ATOM 781 C CA . CYS A 1 98 ? -31.869 19.139 18.635 1.00 85.00 98 CYS A CA 1
ATOM 782 C C . CYS A 1 98 ? -33.316 19.482 18.266 1.00 85.00 98 CYS A C 1
ATOM 784 O O . CYS A 1 98 ? -33.775 20.600 18.523 1.00 85.00 98 CYS A O 1
ATOM 786 N N . GLY A 1 99 ? -34.010 18.564 17.586 1.00 84.62 99 GLY A N 1
ATOM 787 C CA . GLY A 1 99 ? -35.261 18.900 16.904 1.00 84.62 99 GLY A CA 1
ATOM 788 C C . GLY A 1 99 ? -35.000 19.924 15.794 1.00 84.62 99 GLY A C 1
ATOM 789 O O . GLY A 1 99 ? -34.188 19.680 14.905 1.00 84.62 99 GLY A O 1
ATOM 790 N N . THR A 1 100 ? -35.651 21.086 15.857 1.00 81.94 100 THR A N 1
ATOM 791 C CA . THR A 1 100 ? -35.454 22.195 14.903 1.00 81.94 100 THR A CA 1
ATOM 792 C C . THR A 1 100 ? -34.516 23.292 15.411 1.00 81.94 100 THR A C 1
ATOM 794 O O . THR A 1 100 ? -34.318 24.287 14.716 1.00 81.94 100 THR A O 1
ATOM 797 N N . THR A 1 101 ? -33.953 23.150 16.616 1.00 87.31 101 THR A N 1
ATOM 798 C CA . THR A 1 101 ? -33.245 24.240 17.304 1.00 87.31 101 THR A CA 1
ATOM 799 C C . THR A 1 101 ? -31.772 23.912 17.505 1.00 87.31 101 THR A C 1
ATOM 801 O O . THR A 1 101 ? -31.410 22.820 17.941 1.00 87.31 101 THR A O 1
ATOM 804 N N . SER A 1 102 ? -30.903 24.871 17.191 1.00 89.25 102 SER A N 1
ATOM 805 C CA . SER A 1 102 ? -29.448 24.715 17.240 1.00 89.25 102 SER A CA 1
ATOM 806 C C . SER A 1 102 ? -28.921 24.612 18.667 1.00 89.25 102 SER A C 1
ATOM 808 O O . SER A 1 102 ? -29.151 25.516 19.459 1.00 89.25 102 SER A O 1
ATOM 810 N N . VAL A 1 103 ? -28.160 23.557 18.968 1.00 89.75 103 VAL A N 1
ATOM 811 C CA . VAL A 1 103 ? -27.548 23.309 20.291 1.00 89.75 103 VAL A CA 1
ATOM 812 C C . VAL A 1 103 ? -26.031 23.471 20.305 1.00 89.75 103 VAL A C 1
ATOM 814 O O . VAL A 1 103 ? -25.445 23.716 21.355 1.00 89.75 103 VAL A O 1
ATOM 817 N N . SER A 1 104 ? -25.377 23.329 19.152 1.00 89.56 104 SER A N 1
ATOM 818 C CA . SER A 1 104 ? -23.936 23.538 19.016 1.00 89.56 104 SER A CA 1
ATOM 819 C C . SER A 1 104 ? -23.614 23.991 17.602 1.00 89.56 104 SER A C 1
ATOM 821 O O . SER A 1 104 ? -24.200 23.495 16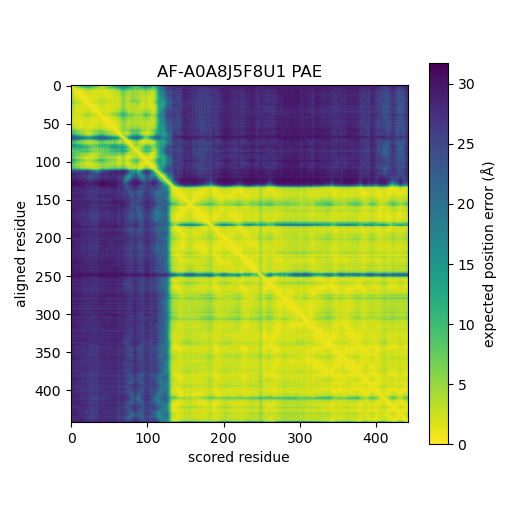.644 1.00 89.56 104 SER A O 1
ATOM 823 N N . TRP A 1 105 ? -22.705 24.947 17.459 1.00 92.75 105 TRP A N 1
ATOM 824 C CA . TRP A 1 105 ? -22.284 25.459 16.162 1.00 92.75 105 TRP A CA 1
ATOM 825 C C . TRP A 1 105 ? -20.862 25.992 16.229 1.00 92.75 105 TRP A C 1
ATOM 827 O O . TRP A 1 105 ? -20.359 26.370 17.288 1.00 92.75 105 TRP A O 1
ATOM 837 N N . CYS A 1 106 ? -20.217 26.050 15.074 1.00 88.62 106 CYS A N 1
ATOM 838 C CA . CYS A 1 106 ? -18.925 26.694 14.916 1.00 88.62 106 CYS A CA 1
ATOM 839 C C . CYS A 1 106 ? -18.782 27.198 13.484 1.00 88.62 106 CYS A C 1
ATOM 841 O O . CYS A 1 106 ? -19.301 26.585 12.557 1.00 88.62 106 CYS A O 1
ATOM 843 N N . SER A 1 107 ? -18.046 28.293 13.309 1.00 87.00 107 SER A N 1
ATOM 844 C CA . SER A 1 107 ? -17.541 28.741 12.015 1.00 87.00 107 SER A CA 1
ATOM 845 C C . SER A 1 107 ? -16.096 29.171 12.209 1.00 87.00 107 SER A C 1
ATOM 847 O O . SER A 1 107 ? -15.816 30.108 12.959 1.00 87.00 107 SER A O 1
ATOM 849 N N . LYS A 1 108 ? -15.167 28.469 11.567 1.00 83.06 108 LYS A N 1
ATOM 850 C CA . LYS A 1 108 ? -13.734 28.647 11.776 1.00 83.06 108 LYS A CA 1
ATOM 851 C C . LYS A 1 108 ? -12.998 28.605 10.447 1.00 83.06 108 LYS A C 1
ATOM 853 O O . LYS A 1 108 ? -13.088 27.632 9.707 1.00 83.06 108 LYS A O 1
ATOM 858 N N . LYS A 1 109 ? -12.214 29.649 10.174 1.00 81.25 109 LYS A N 1
ATOM 859 C CA . LYS A 1 109 ? -11.270 29.639 9.053 1.00 81.25 109 LYS A CA 1
ATOM 860 C C . LYS A 1 109 ? -10.232 28.542 9.284 1.00 81.25 109 LYS A C 1
ATOM 862 O O . LYS A 1 109 ? -9.624 28.498 10.359 1.00 81.25 109 LYS A O 1
ATOM 867 N N . GLN A 1 110 ? -10.023 27.679 8.301 1.00 74.19 110 GLN A N 1
ATOM 868 C CA . GLN A 1 110 ? -9.003 26.645 8.393 1.00 74.19 110 GLN A CA 1
ATOM 869 C C . GLN A 1 110 ? -7.603 27.267 8.325 1.00 74.19 110 GLN A C 1
ATOM 871 O O . GLN A 1 110 ? -7.356 28.247 7.620 1.00 74.19 110 GLN A O 1
ATOM 876 N N . GLY A 1 111 ? -6.674 26.721 9.111 1.00 53.75 111 GLY A N 1
ATOM 877 C CA . GLY A 1 111 ? -5.276 27.165 9.120 1.00 53.75 111 GLY A CA 1
ATOM 878 C C . GLY A 1 111 ? -4.450 26.600 7.960 1.00 53.75 111 GLY A C 1
ATOM 879 O O . GLY A 1 111 ? -3.357 27.101 7.703 1.00 53.75 111 GLY A O 1
ATOM 880 N N . ILE A 1 112 ? -4.969 25.572 7.284 1.00 51.41 112 ILE A N 1
ATOM 881 C CA . ILE A 1 112 ? -4.339 24.772 6.227 1.00 51.41 112 ILE A CA 1
ATOM 882 C C . ILE A 1 112 ? -5.444 24.446 5.202 1.00 51.41 112 ILE A C 1
ATOM 884 O O . ILE A 1 112 ? -6.602 24.353 5.594 1.00 51.41 112 ILE A O 1
ATOM 888 N N . LEU A 1 113 ? -5.113 24.346 3.909 1.00 37.84 113 LEU A N 1
ATOM 889 C CA . LEU A 1 113 ? -6.038 23.914 2.848 1.00 37.84 113 LEU A CA 1
ATOM 890 C C . LEU A 1 113 ? -6.497 22.468 3.131 1.00 37.84 113 LEU A C 1
ATOM 892 O O . LEU A 1 113 ? -5.805 21.530 2.746 1.00 37.84 113 LEU A O 1
ATOM 896 N N . GLU A 1 114 ? -7.615 22.288 3.835 1.00 37.69 114 GLU A N 1
ATOM 897 C CA . GLU A 1 114 ? -8.229 20.984 4.106 1.00 37.69 114 GLU A CA 1
ATOM 898 C C . GLU A 1 114 ? -9.524 20.850 3.290 1.00 37.69 114 GLU A C 1
ATOM 900 O O . GLU A 1 114 ? -10.429 21.680 3.371 1.00 37.69 114 GLU A O 1
ATOM 905 N N . GLU A 1 115 ? -9.643 19.778 2.513 1.00 34.72 115 GLU A N 1
ATOM 906 C CA . GLU A 1 115 ? -10.876 19.423 1.811 1.00 34.72 115 GLU A CA 1
ATOM 907 C C . GLU A 1 115 ? -11.829 18.722 2.802 1.00 34.72 115 GLU A C 1
ATOM 909 O O . GLU A 1 115 ? -11.613 17.573 3.187 1.00 34.72 115 GLU A O 1
ATOM 914 N N . LEU A 1 116 ? -12.879 19.412 3.266 1.00 34.81 116 LEU A N 1
ATOM 915 C CA . LEU A 1 116 ? -13.947 18.795 4.064 1.00 34.81 116 LEU A CA 1
ATOM 916 C C . LEU A 1 116 ? -14.961 18.124 3.130 1.00 34.81 116 LEU A C 1
ATOM 918 O O . LEU A 1 116 ? -15.837 18.779 2.573 1.00 34.81 116 LEU A O 1
ATOM 922 N N . CYS A 1 117 ? -14.885 16.799 3.003 1.00 28.70 117 CYS A N 1
ATOM 923 C CA . CYS A 1 117 ? -15.954 15.984 2.431 1.00 28.70 117 CYS A CA 1
ATOM 924 C C . CYS A 1 117 ? -16.554 15.109 3.538 1.00 28.70 117 CYS A C 1
ATOM 926 O O . CYS A 1 117 ? -15.970 14.090 3.896 1.00 28.70 117 CYS A O 1
ATOM 928 N N . TRP A 1 118 ? -17.710 15.494 4.097 1.00 31.38 118 TRP A N 1
ATOM 929 C CA . TRP A 1 118 ? -18.481 14.604 4.974 1.00 31.38 118 TRP A CA 1
ATOM 930 C C . TRP A 1 118 ? -19.883 14.345 4.438 1.00 31.38 118 TRP A C 1
ATOM 932 O O . TRP A 1 118 ? -20.726 15.229 4.305 1.00 31.38 118 TRP A O 1
ATOM 942 N N . SER A 1 119 ? -20.116 13.062 4.174 1.00 30.47 119 SER A N 1
ATOM 943 C CA . SER A 1 119 ? -21.410 12.452 3.926 1.00 30.47 119 SER A CA 1
ATOM 944 C C . SER A 1 119 ? -22.323 12.543 5.152 1.00 30.47 119 SER A C 1
ATOM 946 O O . SER A 1 119 ? -21.902 12.297 6.283 1.00 30.47 119 SER A O 1
ATOM 948 N N . LYS A 1 120 ? -23.602 12.803 4.883 1.00 30.06 120 LYS A N 1
ATOM 949 C CA . LYS A 1 120 ? -24.765 12.711 5.774 1.00 30.06 120 LYS A CA 1
ATOM 950 C C . LYS A 1 120 ? -24.675 11.514 6.746 1.00 30.06 120 LYS A C 1
ATOM 952 O O . LYS A 1 120 ? -24.821 10.371 6.322 1.00 30.06 120 LYS A O 1
ATOM 957 N N . MET A 1 121 ? -24.490 11.763 8.045 1.00 34.03 121 MET A N 1
ATOM 958 C CA . MET A 1 121 ? -24.709 10.746 9.082 1.00 34.03 121 MET A CA 1
ATOM 959 C C . MET A 1 121 ? -26.191 10.741 9.466 1.00 34.03 121 MET A C 1
ATOM 961 O O . MET A 1 121 ? -26.658 11.617 10.187 1.00 34.03 121 MET A O 1
ATOM 965 N N . THR A 1 122 ? -26.946 9.758 8.978 1.00 32.84 122 THR A N 1
ATOM 966 C CA . THR A 1 122 ? -28.249 9.401 9.553 1.00 32.84 122 THR A CA 1
ATOM 967 C C . THR A 1 122 ? -28.037 8.272 10.554 1.00 32.84 122 THR A C 1
ATOM 969 O O . THR A 1 122 ? -27.759 7.143 10.148 1.00 32.84 122 THR A O 1
ATOM 972 N N . SER A 1 123 ? -28.168 8.546 11.852 1.00 34.53 123 SER A N 1
ATOM 973 C CA . SER A 1 123 ? -28.352 7.489 12.845 1.00 34.53 123 SER A CA 1
ATOM 974 C C . SER A 1 123 ? -29.820 7.059 12.825 1.00 34.53 123 SER A C 1
ATOM 976 O O . SER A 1 123 ? -30.706 7.795 13.252 1.00 34.53 123 SER A O 1
ATOM 978 N N . ASN A 1 124 ? -30.099 5.860 12.312 1.00 33.25 124 ASN A N 1
ATOM 979 C CA . ASN A 1 124 ? -31.359 5.197 12.637 1.00 33.25 124 ASN A CA 1
ATOM 980 C C . ASN A 1 124 ? -31.253 4.709 14.083 1.00 33.25 124 ASN A C 1
ATOM 982 O O . ASN A 1 124 ? -30.345 3.950 14.422 1.00 33.25 124 ASN A O 1
ATOM 986 N N . GLY A 1 125 ? -32.161 5.194 14.929 1.00 36.41 125 GLY A N 1
ATOM 987 C CA . GLY A 1 125 ? -32.227 4.862 16.344 1.00 36.41 125 GLY A CA 1
ATOM 988 C C . GLY A 1 125 ? -32.406 3.364 16.566 1.00 36.41 125 GLY A C 1
ATOM 989 O O . GLY A 1 125 ? -33.475 2.811 16.330 1.00 36.41 125 GLY A O 1
ATOM 990 N N . GLY A 1 126 ? -31.351 2.727 17.062 1.00 28.92 126 GLY A N 1
ATOM 991 C CA . GLY A 1 126 ? -31.419 1.492 17.824 1.00 28.92 126 GLY A CA 1
ATOM 992 C C . GLY A 1 126 ? -30.894 1.804 19.216 1.00 28.92 126 GLY A C 1
ATOM 993 O O . GLY A 1 126 ? -29.722 2.129 19.378 1.00 28.92 126 GLY A O 1
ATOM 994 N N . SER A 1 127 ? -31.772 1.762 20.212 1.00 37.72 127 SER A N 1
ATOM 995 C CA . SER A 1 127 ? -31.424 1.854 21.627 1.00 37.72 127 SER A CA 1
ATOM 996 C C . SER A 1 127 ? -30.450 0.730 21.993 1.00 37.72 127 SER A C 1
ATOM 998 O O . SER A 1 127 ? -30.852 -0.426 22.119 1.00 37.72 127 SER A O 1
ATOM 1000 N N . GLY A 1 128 ? -29.173 1.074 22.137 1.00 32.91 128 GLY A N 1
ATOM 1001 C CA . GLY A 1 128 ? -28.100 0.190 22.568 1.00 32.91 128 GLY A CA 1
ATOM 1002 C C . GLY A 1 128 ? -27.022 1.014 23.266 1.00 32.91 128 GLY A C 1
ATOM 1003 O O . GLY A 1 128 ? -26.621 2.063 22.773 1.00 32.91 128 GLY A O 1
ATOM 1004 N N . ASP A 1 129 ? -26.630 0.548 24.442 1.00 35.69 129 ASP A N 1
ATOM 1005 C CA . ASP A 1 129 ? -25.728 1.164 25.414 1.00 35.69 129 ASP A CA 1
ATOM 1006 C C . ASP A 1 129 ? -24.475 1.812 24.777 1.00 35.69 129 ASP A C 1
ATOM 1008 O O . ASP A 1 129 ? -23.667 1.158 24.115 1.00 35.69 129 ASP A O 1
ATOM 1012 N N . GLY A 1 130 ? -24.349 3.132 24.931 1.00 36.03 130 GLY A N 1
ATOM 1013 C CA . GLY A 1 130 ? -23.458 4.010 24.1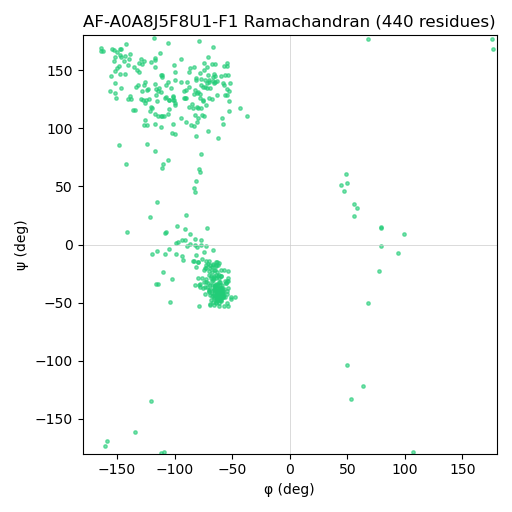65 1.00 36.03 130 GLY A CA 1
ATOM 1014 C C . GLY A 1 130 ? -22.014 4.071 24.662 1.00 36.03 130 GLY A C 1
ATOM 1015 O O . GLY A 1 130 ? -21.458 5.161 24.794 1.00 36.03 130 GLY A O 1
ATOM 1016 N N . HIS A 1 131 ? -21.377 2.927 24.903 1.00 40.69 131 HIS A N 1
ATOM 1017 C CA . HIS A 1 131 ? -19.918 2.873 24.957 1.00 40.69 131 HIS A CA 1
ATOM 1018 C C . HIS A 1 131 ? -19.387 2.581 23.552 1.00 40.69 131 HIS A C 1
ATOM 1020 O O . HIS A 1 131 ? -19.469 1.452 23.070 1.00 40.69 131 HIS A O 1
ATOM 1026 N N . ALA A 1 132 ? -18.825 3.594 22.882 1.00 57.62 132 ALA A N 1
ATOM 1027 C CA . ALA A 1 132 ? -18.036 3.368 21.674 1.00 57.62 132 ALA A CA 1
ATOM 1028 C C . ALA A 1 132 ? -16.959 2.317 21.994 1.00 57.62 132 ALA A C 1
ATOM 1030 O O . ALA A 1 132 ? -16.112 2.544 22.863 1.00 57.62 132 ALA A O 1
ATOM 1031 N N . LYS A 1 133 ? -17.037 1.138 21.357 1.00 74.00 133 LYS A N 1
ATOM 1032 C CA . LYS A 1 133 ? -16.064 0.058 21.571 1.00 74.00 133 LYS A CA 1
ATOM 1033 C C . LYS A 1 133 ? -14.663 0.610 21.321 1.00 74.00 133 LYS A C 1
ATOM 1035 O O . LYS A 1 133 ? -14.426 1.213 20.280 1.00 74.00 133 LYS A O 1
ATOM 1040 N N . GLN A 1 134 ? -13.755 0.394 22.267 1.00 85.94 134 GLN A N 1
ATOM 1041 C CA . GLN A 1 134 ? -12.337 0.705 22.095 1.00 85.94 134 GLN A CA 1
ATOM 1042 C C . GLN A 1 134 ? -11.704 -0.291 21.108 1.00 85.94 134 GLN A C 1
ATOM 1044 O O . GLN A 1 134 ? -12.107 -1.460 21.100 1.00 85.94 134 GLN A O 1
ATOM 1049 N N . PRO A 1 135 ? -10.729 0.130 20.283 1.00 92.94 135 PRO A N 1
ATOM 1050 C CA . PRO A 1 135 ? -9.983 -0.797 19.444 1.00 92.94 135 PRO A CA 1
ATOM 1051 C C . PRO A 1 135 ? -9.146 -1.756 20.302 1.00 92.94 135 PRO A C 1
ATOM 1053 O O . PRO A 1 135 ? -8.626 -1.381 21.355 1.00 92.94 135 PRO A O 1
ATOM 1056 N N . LEU A 1 136 ? -8.977 -2.993 19.829 1.00 93.31 136 LEU A N 1
ATOM 1057 C CA . LEU A 1 136 ? -8.080 -3.992 20.425 1.00 93.31 136 LEU A CA 1
ATOM 1058 C C . LEU A 1 136 ? -6.634 -3.472 20.439 1.00 93.31 136 LEU A C 1
ATOM 1060 O O . LEU A 1 136 ? -5.890 -3.616 21.418 1.00 93.31 136 LEU A O 1
ATOM 1064 N N . PHE A 1 137 ? -6.255 -2.847 19.326 1.00 95.44 137 PHE A N 1
ATOM 1065 C CA . PHE A 1 137 ? -5.023 -2.104 19.127 1.00 95.44 137 PHE A CA 1
ATOM 1066 C C . PHE A 1 137 ? -5.140 -1.227 17.881 1.00 95.44 137 PHE A C 1
ATOM 1068 O O . PHE A 1 137 ? -6.061 -1.382 17.080 1.00 95.44 137 PHE A O 1
ATOM 1075 N N . SER A 1 138 ? -4.174 -0.335 17.708 1.00 97.19 138 SER A N 1
ATOM 1076 C CA . SER A 1 138 ? -4.034 0.485 16.511 1.00 97.19 138 SER A CA 1
ATOM 1077 C C . SER A 1 138 ? -2.613 0.388 15.965 1.00 97.19 138 SER A C 1
ATOM 1079 O O . SER A 1 138 ? -1.684 0.043 16.702 1.00 97.19 138 SER A O 1
ATOM 1081 N N . PHE A 1 139 ? -2.415 0.721 14.693 1.00 98.31 139 PHE A N 1
ATOM 1082 C CA . PHE A 1 139 ? -1.080 0.804 14.102 1.00 98.31 139 PHE A CA 1
ATOM 1083 C C . PHE A 1 139 ? -0.981 1.881 13.022 1.00 98.31 139 PHE A C 1
ATOM 1085 O O . PHE A 1 139 ? -1.944 2.160 12.309 1.00 98.31 139 PHE A O 1
ATOM 1092 N N . GLY A 1 140 ? 0.194 2.502 12.921 1.00 98.44 140 GLY A N 1
ATOM 1093 C CA . GLY A 1 140 ? 0.493 3.500 11.895 1.00 98.44 140 GLY A CA 1
ATOM 1094 C C . GLY A 1 140 ? 0.777 2.857 10.539 1.00 98.44 140 GLY A C 1
ATOM 1095 O O . GLY A 1 140 ? 1.414 1.806 10.488 1.00 98.44 140 GLY A O 1
ATOM 1096 N N . VAL A 1 141 ? 0.336 3.480 9.444 1.00 98.75 141 VAL A N 1
ATOM 1097 C CA . VAL A 1 141 ? 0.584 2.997 8.074 1.00 98.75 141 VAL A CA 1
ATOM 1098 C C . VAL A 1 141 ? 1.092 4.100 7.152 1.00 98.75 141 VAL A C 1
ATOM 1100 O O . VAL A 1 141 ? 0.577 5.220 7.161 1.00 98.75 141 VAL A O 1
ATOM 1103 N N . ILE A 1 142 ? 2.091 3.769 6.337 1.00 98.81 142 ILE A N 1
ATOM 1104 C CA . ILE A 1 142 ? 2.632 4.618 5.268 1.00 98.81 142 ILE A CA 1
ATOM 1105 C C . ILE A 1 142 ? 3.179 3.735 4.139 1.00 98.81 142 ILE A C 1
ATOM 1107 O O . ILE A 1 142 ? 3.605 2.605 4.388 1.00 98.81 142 ILE A O 1
ATOM 1111 N N . THR A 1 143 ? 3.178 4.241 2.908 1.00 98.69 143 THR A N 1
ATOM 1112 C CA . THR A 1 143 ? 3.744 3.546 1.745 1.00 98.69 143 THR A CA 1
ATOM 1113 C C . THR A 1 143 ? 4.492 4.500 0.825 1.00 98.69 143 THR A C 1
ATOM 1115 O O . THR A 1 143 ? 4.242 5.709 0.854 1.00 98.69 143 THR A O 1
ATOM 1118 N N . ASP A 1 144 ? 5.380 3.940 -0.001 1.00 98.69 144 ASP A N 1
ATOM 1119 C CA . ASP A 1 144 ? 5.983 4.603 -1.162 1.00 98.69 144 ASP A CA 1
ATOM 1120 C C . ASP A 1 144 ? 6.545 5.988 -0.810 1.00 98.69 144 ASP A C 1
ATOM 1122 O O . ASP A 1 144 ? 6.206 7.016 -1.402 1.00 98.69 144 ASP A O 1
ATOM 1126 N N . ILE A 1 145 ? 7.390 6.017 0.225 1.00 98.62 145 ILE A N 1
ATOM 1127 C CA . ILE A 1 145 ? 8.112 7.226 0.635 1.00 98.62 145 ILE A CA 1
ATOM 1128 C C . ILE A 1 145 ? 9.053 7.640 -0.495 1.00 98.62 145 ILE A C 1
ATOM 1130 O O . ILE A 1 145 ? 9.118 8.814 -0.841 1.00 98.62 145 ILE A O 1
ATOM 1134 N N . GLN A 1 146 ? 9.775 6.685 -1.079 1.00 98.25 146 GLN A N 1
ATOM 1135 C CA . GLN A 1 146 ? 10.666 6.873 -2.222 1.00 98.25 146 GLN A CA 1
ATOM 1136 C C . GLN A 1 146 ? 11.542 8.131 -2.057 1.00 98.25 146 GLN A C 1
ATOM 1138 O O . GLN A 1 146 ? 11.591 9.019 -2.908 1.00 98.25 146 GLN A O 1
ATOM 1143 N N . TYR A 1 147 ? 12.212 8.250 -0.907 1.00 98.50 147 TYR A N 1
ATOM 1144 C CA . TYR A 1 147 ? 13.110 9.372 -0.647 1.00 98.50 147 TYR A CA 1
ATOM 1145 C C . TYR A 1 147 ? 14.311 9.335 -1.598 1.00 98.50 147 TYR A C 1
ATOM 1147 O O . TYR A 1 147 ? 14.907 8.283 -1.824 1.00 98.50 147 TYR A O 1
ATOM 1155 N N . ALA A 1 148 ? 14.711 10.496 -2.105 1.00 97.88 148 ALA A N 1
ATOM 1156 C CA . ALA A 1 148 ? 15.998 10.700 -2.761 1.00 97.88 148 ALA A CA 1
ATOM 1157 C C . ALA A 1 148 ? 16.390 12.179 -2.654 1.00 97.88 148 ALA A C 1
ATOM 1159 O O . ALA A 1 148 ? 15.529 13.060 -2.718 1.00 97.88 148 ALA A O 1
ATOM 1160 N N . ASP A 1 149 ? 17.685 12.476 -2.513 1.00 96.62 149 ASP A N 1
ATOM 1161 C CA . ASP A 1 149 ? 18.170 13.860 -2.402 1.00 96.62 149 ASP A CA 1
ATOM 1162 C C . ASP A 1 149 ? 18.319 14.560 -3.767 1.00 96.62 149 ASP A C 1
ATOM 1164 O O . ASP A 1 149 ? 19.300 15.240 -4.070 1.00 96.62 149 ASP A O 1
ATOM 1168 N N . ILE A 1 150 ? 17.305 14.407 -4.612 1.00 95.44 150 ILE A N 1
ATOM 1169 C CA . ILE A 1 150 ? 17.259 14.939 -5.975 1.00 95.44 150 ILE A CA 1
ATOM 1170 C C . ILE A 1 150 ? 16.117 15.959 -6.116 1.00 95.44 150 ILE A C 1
ATOM 1172 O O . ILE A 1 150 ? 15.190 15.973 -5.298 1.00 95.44 150 ILE A O 1
ATOM 1176 N N . PRO A 1 151 ? 16.164 16.860 -7.118 1.00 96.62 151 PRO A N 1
ATOM 1177 C CA . PRO A 1 151 ? 15.050 17.760 -7.409 1.00 96.62 151 PRO A CA 1
ATOM 1178 C C . PRO A 1 151 ? 13.749 17.000 -7.682 1.00 96.62 151 PRO A C 1
ATOM 1180 O O . PRO A 1 151 ? 13.780 15.869 -8.164 1.00 96.62 151 PRO A O 1
ATOM 1183 N N . ASN A 1 152 ? 12.610 17.646 -7.419 1.00 95.56 152 ASN A N 1
ATOM 1184 C CA . ASN A 1 152 ? 11.295 17.091 -7.745 1.00 95.56 152 ASN A CA 1
ATOM 1185 C C . ASN A 1 152 ? 11.221 16.694 -9.225 1.00 95.56 152 ASN A C 1
ATOM 1187 O O . ASN A 1 152 ? 11.791 17.361 -10.090 1.00 95.56 152 ASN A O 1
ATOM 1191 N N . GLY A 1 153 ? 10.488 15.623 -9.503 1.00 93.62 153 GLY A N 1
ATOM 1192 C CA . GLY A 1 153 ? 10.334 15.081 -10.846 1.00 93.62 153 GLY A CA 1
ATOM 1193 C C . GLY A 1 153 ? 8.887 14.749 -11.159 1.00 93.62 153 GLY A C 1
ATOM 1194 O O . GLY A 1 153 ? 7.967 15.218 -10.492 1.00 93.62 153 GLY A O 1
ATOM 1195 N N . HIS A 1 154 ? 8.701 13.919 -12.178 1.00 93.38 154 HIS A N 1
ATOM 1196 C CA . HIS A 1 154 ? 7.400 13.392 -12.559 1.00 93.38 154 HIS A CA 1
ATOM 1197 C C . HIS A 1 154 ? 7.517 11.893 -12.839 1.00 93.38 154 HIS A C 1
ATOM 1199 O O . HIS A 1 154 ? 8.587 11.403 -13.209 1.00 93.38 154 HIS A O 1
ATOM 1205 N N . SER A 1 155 ? 6.421 11.163 -12.653 1.00 88.31 155 SER A N 1
ATOM 1206 C CA . SER A 1 155 ? 6.281 9.799 -13.151 1.00 88.31 155 SER A CA 1
ATOM 1207 C C . SER A 1 155 ? 6.255 9.788 -14.683 1.00 88.31 155 SER A C 1
ATOM 1209 O O . SER A 1 155 ? 6.105 10.829 -15.327 1.00 88.31 155 SER A O 1
ATOM 1211 N N . PHE A 1 156 ? 6.339 8.598 -15.279 1.00 79.56 156 PHE A N 1
ATOM 1212 C CA . PHE A 1 156 ? 6.182 8.426 -16.727 1.00 79.56 156 PHE A CA 1
ATOM 1213 C C . PHE A 1 156 ? 4.844 8.987 -17.249 1.00 79.56 156 PHE A C 1
ATOM 1215 O O . PHE A 1 156 ? 4.778 9.519 -18.352 1.00 79.56 156 PHE A O 1
ATOM 1222 N N . HIS A 1 157 ? 3.793 8.938 -16.426 1.00 79.81 157 HIS A N 1
ATOM 1223 C CA . HIS A 1 157 ? 2.469 9.482 -16.738 1.00 79.81 157 HIS A CA 1
ATOM 1224 C C . HIS A 1 157 ? 2.312 10.970 -16.382 1.00 79.81 157 HIS A C 1
ATOM 1226 O O . HIS A 1 157 ? 1.203 11.494 -16.415 1.00 79.81 157 HIS A O 1
ATOM 1232 N N . GLY A 1 158 ? 3.400 11.658 -16.021 1.00 85.75 158 GLY A N 1
ATOM 1233 C CA . GLY A 1 158 ? 3.383 13.083 -15.696 1.00 85.75 158 GLY A CA 1
ATOM 1234 C C . GLY A 1 158 ? 2.883 13.414 -14.287 1.00 85.75 158 GLY A C 1
ATOM 1235 O O . GLY A 1 158 ? 2.596 14.575 -14.014 1.00 85.75 158 GLY A O 1
ATOM 1236 N N . VAL A 1 159 ? 2.783 12.436 -13.380 1.00 91.12 159 VAL A N 1
ATOM 1237 C CA . VAL A 1 159 ? 2.361 12.684 -11.988 1.00 91.12 159 VAL A CA 1
ATOM 1238 C C . VAL A 1 159 ? 3.535 13.262 -11.189 1.00 91.12 159 VAL A C 1
ATOM 1240 O O . VAL A 1 159 ? 4.598 12.639 -11.190 1.00 91.12 159 VAL A O 1
ATOM 1243 N N . PRO A 1 160 ? 3.403 14.420 -10.516 1.00 94.75 160 PRO A N 1
ATOM 1244 C CA . PRO A 1 160 ? 4.493 15.017 -9.742 1.00 94.75 160 PRO A CA 1
ATOM 1245 C C . PRO A 1 160 ? 5.041 14.099 -8.639 1.00 94.75 160 PRO A C 1
ATOM 1247 O O . PRO A 1 160 ? 4.285 13.447 -7.923 1.00 94.75 160 PRO A O 1
ATOM 1250 N N . ARG A 1 161 ? 6.368 14.090 -8.473 1.00 97.00 161 ARG A N 1
ATOM 1251 C CA . ARG A 1 161 ? 7.109 13.305 -7.472 1.00 97.00 161 ARG A CA 1
ATOM 1252 C C . ARG A 1 161 ? 7.993 14.214 -6.620 1.00 97.00 161 ARG A C 1
ATOM 1254 O O . ARG A 1 161 ? 8.848 14.926 -7.153 1.00 97.00 161 ARG A O 1
ATOM 1261 N N . TYR A 1 162 ? 7.820 14.169 -5.301 1.00 97.19 162 TYR A N 1
ATOM 1262 C CA . TYR A 1 162 ? 8.442 15.095 -4.351 1.00 97.19 162 TYR A CA 1
ATOM 1263 C C . TYR A 1 162 ? 9.512 14.408 -3.483 1.00 97.19 162 TYR A C 1
ATOM 1265 O O . TYR A 1 162 ? 9.373 14.297 -2.264 1.00 97.19 162 TYR A O 1
ATOM 1273 N N . TYR A 1 163 ? 10.610 13.964 -4.105 1.00 97.56 163 TYR A N 1
ATOM 1274 C CA . TYR A 1 163 ? 11.612 13.071 -3.493 1.00 97.56 163 TYR A CA 1
ATOM 1275 C C . TYR A 1 163 ? 12.213 13.560 -2.167 1.00 97.56 163 TYR A C 1
ATOM 1277 O O . TYR A 1 163 ? 12.353 12.787 -1.223 1.00 97.56 163 TYR A O 1
ATOM 1285 N N . ARG A 1 164 ? 12.556 14.850 -2.055 1.00 95.62 164 ARG A N 1
ATOM 1286 C CA . ARG A 1 164 ? 13.089 15.411 -0.797 1.00 95.62 164 ARG A CA 1
ATOM 1287 C C . ARG A 1 164 ? 12.008 15.635 0.252 1.00 95.62 164 ARG A C 1
ATOM 1289 O O . ARG A 1 164 ? 12.300 15.633 1.446 1.00 95.62 164 ARG A O 1
ATOM 1296 N N . HIS A 1 165 ? 10.776 15.887 -0.184 1.00 94.50 165 HIS A N 1
ATOM 1297 C CA . HIS A 1 165 ? 9.667 16.183 0.716 1.00 94.50 165 HIS A CA 1
ATOM 1298 C C . HIS A 1 165 ? 9.085 14.923 1.351 1.00 94.50 165 HIS A C 1
ATOM 1300 O O . HIS A 1 165 ? 8.596 14.985 2.476 1.00 94.50 165 HIS A O 1
ATOM 1306 N N . SER A 1 166 ? 9.157 13.779 0.677 1.00 96.88 166 SER A N 1
ATOM 1307 C CA . SER A 1 166 ? 8.526 12.547 1.147 1.00 96.88 166 SER A CA 1
ATOM 1308 C C . SER A 1 166 ? 9.014 12.093 2.528 1.00 96.88 166 SER A C 1
ATOM 1310 O O . SER A 1 166 ? 8.216 11.664 3.360 1.00 96.88 166 SER A O 1
ATOM 1312 N N . ILE A 1 167 ? 10.293 12.303 2.861 1.00 97.31 167 ILE A N 1
ATOM 1313 C CA . ILE A 1 167 ? 10.797 12.025 4.216 1.00 97.31 167 ILE A CA 1
ATOM 1314 C C . ILE A 1 167 ? 10.180 12.950 5.278 1.00 97.31 167 ILE A C 1
ATOM 1316 O O . ILE A 1 167 ? 10.033 12.567 6.435 1.00 97.31 167 ILE A O 1
ATOM 1320 N N . GLN A 1 168 ? 9.761 14.161 4.903 1.00 97.50 168 GLN A N 1
ATOM 1321 C CA . GLN A 1 168 ? 9.046 15.060 5.809 1.00 97.50 168 GLN A CA 1
ATOM 1322 C C . GLN A 1 168 ? 7.613 14.576 6.068 1.00 97.50 168 GLN A C 1
ATOM 1324 O O . GLN A 1 168 ? 7.091 14.819 7.157 1.00 97.50 168 GLN A O 1
ATOM 1329 N N . VAL A 1 169 ? 6.990 13.884 5.103 1.00 98.12 169 VAL A N 1
ATOM 1330 C CA . VAL A 1 169 ? 5.705 13.189 5.301 1.00 98.12 169 VAL A CA 1
ATOM 1331 C C . VAL A 1 169 ? 5.882 12.095 6.354 1.00 98.12 169 VAL A C 1
ATOM 1333 O O . VAL A 1 169 ? 5.140 12.081 7.332 1.00 98.12 169 VAL A O 1
ATOM 1336 N N . LEU A 1 170 ? 6.929 11.266 6.239 1.00 98.56 170 LEU A N 1
ATOM 1337 C CA . LEU A 1 170 ? 7.262 10.259 7.254 1.00 98.56 170 LEU A CA 1
ATOM 1338 C C . LEU A 1 170 ? 7.508 10.888 8.636 1.00 98.56 170 LEU A C 1
ATOM 1340 O O . LEU A 1 170 ? 6.972 10.424 9.637 1.00 98.56 170 LEU A O 1
ATOM 1344 N N . GLN A 1 171 ? 8.274 11.976 8.708 1.00 98.44 171 GLN A N 1
ATOM 1345 C CA . GLN A 1 171 ? 8.523 12.679 9.970 1.00 98.44 171 GLN A CA 1
ATOM 1346 C C . GLN A 1 171 ? 7.234 13.179 10.634 1.00 98.44 171 GLN A C 1
ATOM 1348 O O . GLN A 1 171 ? 7.127 13.171 11.862 1.00 98.44 171 GLN A O 1
ATOM 1353 N N . ARG A 1 172 ? 6.260 13.650 9.844 1.00 97.88 172 ARG A N 1
ATOM 1354 C CA . ARG A 1 172 ? 4.936 14.039 10.353 1.00 97.88 172 ARG A CA 1
ATOM 1355 C C . ARG A 1 172 ? 4.137 12.819 10.801 1.00 97.88 172 ARG A C 1
ATOM 1357 O O . ARG A 1 172 ? 3.558 12.880 11.881 1.00 97.88 172 ARG A O 1
ATOM 1364 N N . ALA A 1 173 ? 4.193 11.724 10.046 1.00 98.12 173 ALA A N 1
ATOM 1365 C CA . ALA A 1 173 ? 3.556 10.459 10.396 1.00 98.12 173 ALA A CA 1
ATOM 1366 C C . ALA A 1 173 ? 4.036 9.935 11.754 1.00 98.12 173 ALA A C 1
ATOM 1368 O O . ALA A 1 173 ? 3.235 9.739 12.662 1.00 98.12 173 ALA A O 1
ATOM 1369 N N . VAL A 1 174 ? 5.353 9.823 11.941 1.00 98.31 174 VAL A N 1
ATOM 1370 C CA . VAL A 1 174 ? 5.960 9.341 13.189 1.00 98.31 174 VAL A CA 1
ATOM 1371 C C . VAL A 1 174 ? 5.599 10.232 14.378 1.00 98.31 174 VAL A C 1
ATOM 1373 O O . VAL A 1 174 ? 5.249 9.724 15.443 1.00 98.31 174 VAL A O 1
ATOM 1376 N N . ARG A 1 175 ? 5.621 11.563 14.206 1.00 97.06 175 ARG A N 1
ATOM 1377 C CA . ARG A 1 175 ? 5.166 12.491 15.255 1.00 97.06 175 ARG A CA 1
ATOM 1378 C C . ARG A 1 175 ? 3.699 12.268 15.610 1.00 97.06 175 ARG A C 1
ATOM 1380 O O . ARG A 1 175 ? 3.391 12.144 16.792 1.00 97.06 175 ARG A O 1
ATOM 1387 N N . GLN A 1 176 ? 2.827 12.171 14.607 1.00 95.50 176 GLN A N 1
ATOM 1388 C CA . GLN A 1 176 ? 1.403 11.933 14.818 1.00 95.50 176 GLN A CA 1
ATOM 1389 C C . GLN A 1 176 ? 1.163 10.606 15.539 1.00 95.50 176 GLN A C 1
ATOM 1391 O O . GLN A 1 176 ? 0.413 10.579 16.505 1.00 95.50 176 GLN A O 1
ATOM 1396 N N . TRP A 1 177 ? 1.818 9.518 15.130 1.00 97.19 177 TRP A N 1
ATOM 1397 C CA . TRP A 1 177 ? 1.655 8.213 15.773 1.00 97.19 177 TRP A CA 1
ATOM 1398 C C . TRP A 1 177 ? 2.146 8.210 17.224 1.00 97.19 177 TRP A C 1
ATOM 1400 O O . TRP A 1 177 ? 1.479 7.648 18.088 1.00 97.19 177 TRP A O 1
ATOM 1410 N N . ASN A 1 178 ? 3.260 8.885 17.519 1.00 95.75 178 ASN A N 1
ATOM 1411 C CA . ASN A 1 178 ? 3.751 9.057 18.889 1.00 95.75 178 ASN A CA 1
ATOM 1412 C C . ASN A 1 178 ? 2.802 9.900 19.758 1.00 95.75 178 ASN A C 1
ATOM 1414 O O . ASN A 1 178 ? 2.658 9.645 20.954 1.00 95.75 178 ASN A O 1
ATOM 1418 N N . ASP A 1 179 ? 2.156 10.917 19.186 1.00 91.94 179 ASP A N 1
ATOM 1419 C CA . ASP A 1 179 ? 1.142 11.699 19.896 1.00 91.94 179 ASP A CA 1
ATOM 1420 C C . ASP A 1 179 ? -0.163 10.919 20.071 1.00 91.94 179 ASP A C 1
ATOM 1422 O O . ASP A 1 179 ? -0.794 10.994 21.129 1.00 91.94 179 ASP A O 1
ATOM 1426 N N . ASP A 1 180 ? -0.536 10.121 19.075 1.00 87.75 180 ASP A N 1
ATOM 1427 C CA . ASP A 1 180 ? -1.681 9.226 19.123 1.00 87.75 180 ASP A CA 1
ATOM 1428 C C . ASP A 1 180 ? -1.494 8.135 20.173 1.00 87.75 180 ASP A C 1
ATOM 1430 O O . ASP A 1 180 ? -2.463 7.827 20.854 1.00 87.75 180 ASP A O 1
ATOM 1434 N N . GLN A 1 181 ? -0.279 7.621 20.403 1.00 86.06 181 GLN A N 1
ATOM 1435 C CA . GLN A 1 181 ? 0.002 6.676 21.497 1.00 86.06 181 GLN A CA 1
ATOM 1436 C C . GLN A 1 181 ? -0.436 7.183 22.876 1.00 86.06 181 GLN A C 1
ATOM 1438 O O . GLN A 1 181 ? -0.787 6.390 23.749 1.00 86.06 181 GLN A O 1
ATOM 1443 N N . LYS A 1 182 ? -0.442 8.505 23.085 1.00 79.94 182 LYS A N 1
ATOM 1444 C CA . LYS A 1 182 ? -0.901 9.119 24.341 1.00 79.94 182 LYS A CA 1
ATOM 1445 C C . LYS A 1 182 ? -2.425 9.061 24.494 1.00 79.94 182 LYS A C 1
ATOM 1447 O O . LYS A 1 182 ? -2.927 9.239 25.599 1.00 79.94 182 LYS A O 1
ATOM 1452 N N . LYS A 1 183 ? -3.157 8.874 23.391 1.00 76.56 183 LYS A N 1
ATOM 1453 C CA . LYS A 1 183 ? -4.625 8.962 23.302 1.00 76.56 183 LYS A CA 1
ATOM 1454 C C . LYS A 1 183 ? -5.290 7.622 22.970 1.00 76.56 183 LYS A C 1
ATOM 1456 O O . LYS A 1 183 ? -6.399 7.370 23.424 1.00 76.56 183 LYS A O 1
ATOM 1461 N N . LYS A 1 184 ? -4.630 6.785 22.171 1.00 75.75 184 LYS A N 1
ATOM 1462 C CA . LYS A 1 184 ? -5.072 5.472 21.690 1.00 75.75 184 LYS A CA 1
ATOM 1463 C C . LYS A 1 184 ? -3.881 4.518 21.609 1.00 75.75 184 LYS A C 1
ATOM 1465 O O . LYS A 1 184 ? -2.731 4.934 21.517 1.00 75.75 184 LYS A O 1
ATOM 1470 N N . LYS A 1 185 ? -4.145 3.215 21.639 1.00 78.69 185 LYS A N 1
ATOM 1471 C CA . LYS A 1 185 ? -3.117 2.168 21.725 1.00 78.69 185 LYS A CA 1
ATOM 1472 C C . LYS A 1 185 ? -2.445 1.898 20.364 1.00 78.69 185 LYS A C 1
ATOM 1474 O O . LYS A 1 185 ? -2.589 0.802 19.827 1.00 78.69 185 LYS A O 1
ATOM 1479 N N . VAL A 1 186 ? -1.714 2.871 19.801 1.00 93.38 186 VAL A N 1
ATOM 1480 C CA . VAL A 1 186 ? -0.882 2.653 18.595 1.00 93.38 186 VAL A CA 1
ATOM 1481 C C . VAL A 1 186 ? 0.325 1.784 18.965 1.00 93.38 186 VAL A C 1
ATOM 1483 O O . VAL A 1 186 ? 1.309 2.270 19.515 1.00 93.38 186 VAL A O 1
ATOM 1486 N N . GLN A 1 187 ? 0.240 0.479 18.719 1.00 95.25 187 GLN A N 1
ATOM 1487 C CA . GLN A 1 187 ? 1.231 -0.492 19.192 1.00 95.25 187 GLN A CA 1
ATOM 1488 C C . GLN A 1 187 ? 2.464 -0.591 18.300 1.00 95.25 187 GLN A C 1
ATOM 1490 O O . GLN A 1 187 ? 3.554 -0.834 18.806 1.00 95.25 187 GLN A O 1
ATOM 1495 N N . PHE A 1 188 ? 2.290 -0.444 16.990 1.00 97.56 188 PHE A N 1
ATOM 1496 C CA . PHE A 1 188 ? 3.361 -0.570 16.010 1.00 97.56 188 PHE A CA 1
ATOM 1497 C C . PHE A 1 188 ? 3.123 0.371 14.828 1.00 97.56 188 PHE A C 1
ATOM 1499 O O . PHE A 1 188 ? 2.035 0.934 14.679 1.00 97.56 188 PHE A O 1
ATOM 1506 N N . SER A 1 189 ? 4.134 0.544 13.983 1.00 98.00 189 SER A N 1
ATOM 1507 C CA . SER A 1 189 ? 3.975 1.183 12.677 1.00 98.00 189 SER A CA 1
ATOM 1508 C C . SER A 1 189 ? 4.379 0.224 11.564 1.00 98.00 189 SER A C 1
ATOM 1510 O O . SER A 1 189 ? 5.089 -0.757 11.803 1.00 98.00 189 SER A O 1
ATOM 1512 N N . MET A 1 190 ? 3.878 0.457 10.357 1.00 98.31 190 MET A N 1
ATOM 1513 C CA . MET A 1 190 ? 4.128 -0.425 9.233 1.00 98.31 190 MET A CA 1
ATOM 1514 C C . MET A 1 190 ? 4.394 0.363 7.950 1.00 98.31 190 MET A C 1
ATOM 1516 O O . MET A 1 190 ? 3.610 1.231 7.559 1.00 98.31 190 MET A O 1
ATOM 1520 N N . ASN A 1 191 ? 5.513 0.042 7.301 1.00 98.31 191 ASN A N 1
ATOM 1521 C CA . ASN A 1 191 ? 5.919 0.601 6.019 1.00 98.31 191 ASN A CA 1
ATOM 1522 C C . ASN A 1 191 ? 5.630 -0.385 4.889 1.00 98.31 191 ASN A C 1
ATOM 1524 O O . ASN A 1 191 ? 6.166 -1.495 4.903 1.00 98.31 191 ASN A O 1
ATOM 1528 N N . PHE A 1 192 ? 4.875 0.053 3.883 1.00 98.44 192 PHE A N 1
ATOM 1529 C CA . PHE A 1 192 ? 4.397 -0.780 2.776 1.00 98.44 192 PHE A CA 1
ATOM 1530 C C . PHE A 1 192 ? 5.327 -0.844 1.553 1.00 98.44 192 PHE A C 1
ATOM 1532 O O . PHE A 1 192 ? 4.902 -1.179 0.452 1.00 98.44 192 PHE A O 1
ATOM 1539 N N . GLY A 1 193 ? 6.624 -0.615 1.758 1.00 97.19 193 GLY A N 1
ATOM 1540 C CA . GLY A 1 193 ? 7.654 -0.758 0.729 1.00 97.19 193 GLY A CA 1
ATOM 1541 C C . GLY A 1 193 ? 8.185 0.578 0.235 1.00 97.19 193 GLY A C 1
ATOM 1542 O O . GLY A 1 193 ? 7.828 1.630 0.759 1.00 97.19 193 GLY A O 1
ATOM 1543 N N . ASP A 1 194 ? 9.106 0.504 -0.726 1.00 98.25 194 ASP A N 1
ATOM 1544 C CA . ASP A 1 194 ? 9.599 1.653 -1.486 1.00 98.25 194 ASP A CA 1
ATOM 1545 C C . ASP A 1 194 ? 10.025 2.856 -0.630 1.00 98.25 194 ASP A C 1
ATOM 1547 O O . ASP A 1 194 ? 9.509 3.964 -0.734 1.00 98.25 194 ASP A O 1
ATOM 1551 N N . ILE A 1 195 ? 11.014 2.636 0.241 1.00 96.25 195 ILE A N 1
ATOM 1552 C CA . ILE A 1 195 ? 11.538 3.666 1.157 1.00 96.25 195 ILE A CA 1
ATOM 1553 C C . ILE A 1 195 ? 12.421 4.715 0.468 1.00 96.25 195 ILE A C 1
ATOM 1555 O O . ILE A 1 195 ? 12.442 5.874 0.879 1.00 96.25 195 ILE A O 1
ATOM 1559 N N . VAL A 1 196 ? 13.149 4.319 -0.577 1.00 97.62 196 VAL A N 1
ATOM 1560 C CA . VAL A 1 196 ? 14.119 5.144 -1.312 1.00 97.62 196 VAL A CA 1
ATOM 1561 C C . VAL A 1 196 ? 13.870 4.964 -2.796 1.00 97.62 196 VAL A C 1
ATOM 1563 O O . VAL A 1 196 ? 13.666 3.837 -3.235 1.00 97.62 196 VAL A O 1
ATOM 1566 N N . ASP A 1 197 ? 13.877 6.056 -3.558 1.00 98.12 197 ASP A N 1
ATOM 1567 C CA . ASP A 1 197 ? 13.568 6.018 -4.988 1.00 98.12 197 ASP A CA 1
ATOM 1568 C C . ASP A 1 197 ? 14.691 5.372 -5.822 1.00 98.12 197 ASP A C 1
ATOM 1570 O O . ASP A 1 197 ? 15.868 5.424 -5.467 1.00 98.12 197 ASP A O 1
ATOM 1574 N N . GLY A 1 198 ? 14.353 4.786 -6.973 1.00 95.69 198 GLY A N 1
ATOM 1575 C CA . GLY A 1 198 ? 15.303 4.151 -7.883 1.00 95.69 198 GLY A CA 1
ATOM 1576 C C . GLY A 1 198 ? 16.265 5.135 -8.548 1.00 95.69 198 GLY A C 1
ATOM 1577 O O . GLY A 1 198 ? 17.367 4.726 -8.923 1.00 95.69 198 GLY A O 1
ATOM 1578 N N . TYR A 1 199 ? 15.872 6.410 -8.645 1.00 96.00 199 TYR A N 1
ATOM 1579 C CA . TYR A 1 199 ? 16.697 7.526 -9.107 1.00 96.00 199 TYR A CA 1
ATOM 1580 C C . TYR A 1 199 ? 17.643 8.076 -8.037 1.00 96.00 199 TYR A C 1
ATOM 1582 O O . TYR A 1 199 ? 18.436 8.970 -8.337 1.00 96.00 199 TYR A O 1
ATOM 1590 N N . CYS A 1 200 ? 17.607 7.554 -6.805 1.00 97.12 200 CYS A N 1
ATOM 1591 C CA . CYS A 1 200 ? 18.655 7.834 -5.832 1.00 97.12 200 CYS A CA 1
ATOM 1592 C C . CYS A 1 200 ? 20.023 7.434 -6.427 1.00 97.12 200 CYS A C 1
ATOM 1594 O O . CYS A 1 200 ? 20.164 6.308 -6.930 1.00 97.12 200 CYS A O 1
ATOM 1596 N N . PRO A 1 201 ? 21.033 8.331 -6.409 1.00 96.88 201 PRO A N 1
ATOM 1597 C CA . PRO A 1 201 ? 22.377 7.988 -6.856 1.00 96.88 201 PRO A CA 1
ATOM 1598 C C . PRO A 1 201 ? 22.878 6.732 -6.138 1.00 96.88 201 PRO A C 1
ATOM 1600 O O . PRO A 1 201 ? 22.793 6.639 -4.917 1.00 96.88 201 PRO A O 1
ATOM 1603 N N . LYS A 1 202 ? 23.433 5.761 -6.874 1.00 95.69 202 LYS A N 1
ATOM 1604 C CA . LYS A 1 202 ? 23.808 4.456 -6.290 1.00 95.69 202 LYS A CA 1
ATOM 1605 C C . LYS A 1 202 ? 24.860 4.553 -5.186 1.00 95.69 202 LYS A C 1
ATOM 1607 O O . LYS A 1 202 ? 24.858 3.748 -4.262 1.00 95.69 202 LYS A O 1
ATOM 1612 N N . SER A 1 203 ? 25.720 5.569 -5.241 1.00 97.00 203 SER A N 1
ATOM 1613 C CA . SER A 1 203 ? 26.672 5.894 -4.173 1.00 97.00 203 SER A CA 1
ATOM 1614 C C . SER A 1 203 ? 26.008 6.387 -2.880 1.00 97.00 203 SER A C 1
ATOM 1616 O O . SER A 1 203 ? 26.636 6.355 -1.828 1.00 97.00 203 SER A O 1
ATOM 1618 N N . GLU A 1 204 ? 24.757 6.843 -2.946 1.00 97.50 204 GLU A N 1
ATOM 1619 C CA . GLU A 1 204 ? 23.979 7.396 -1.831 1.00 97.50 204 GLU A CA 1
ATOM 1620 C C . GLU A 1 204 ? 22.859 6.458 -1.358 1.00 97.50 204 GLU A C 1
ATOM 1622 O O . GLU A 1 204 ? 22.263 6.702 -0.313 1.00 97.50 204 GLU A O 1
ATOM 1627 N N . SER A 1 205 ? 22.583 5.358 -2.067 1.00 97.50 205 SER A N 1
ATOM 1628 C CA . SER A 1 205 ? 21.504 4.419 -1.732 1.00 97.50 205 SER A CA 1
ATOM 1629 C C . SER A 1 205 ? 21.546 3.952 -0.271 1.00 97.50 205 SER A C 1
ATOM 1631 O O . SER A 1 205 ? 20.525 3.970 0.414 1.00 97.50 205 SER A O 1
ATOM 1633 N N . LEU A 1 206 ? 22.729 3.585 0.236 1.00 98.00 206 LEU A N 1
ATOM 1634 C CA . LEU A 1 206 ? 22.895 3.134 1.621 1.00 98.00 206 LEU A CA 1
ATOM 1635 C C . LEU A 1 206 ? 22.565 4.242 2.631 1.00 98.00 206 LEU A C 1
ATOM 1637 O O . LEU A 1 206 ? 21.808 4.011 3.575 1.00 98.00 206 LEU A O 1
ATOM 1641 N N . SER A 1 207 ? 23.103 5.447 2.429 1.00 98.06 207 SER A N 1
ATOM 1642 C CA . SER A 1 207 ? 22.885 6.570 3.345 1.00 98.06 207 SER A CA 1
ATOM 1643 C C . SER A 1 207 ? 21.443 7.077 3.283 1.00 98.06 207 SER A C 1
ATOM 1645 O O . SER A 1 207 ? 20.879 7.441 4.314 1.00 98.06 207 SER A O 1
ATOM 1647 N N . ALA A 1 208 ? 20.811 7.043 2.107 1.00 98.25 208 ALA A N 1
ATOM 1648 C CA . ALA A 1 208 ? 19.401 7.360 1.926 1.00 98.25 208 ALA A CA 1
ATOM 1649 C C . ALA A 1 208 ? 18.501 6.376 2.687 1.00 98.25 208 ALA A C 1
ATOM 1651 O O . ALA A 1 208 ? 17.615 6.812 3.422 1.00 98.25 208 ALA A O 1
ATOM 1652 N N . VAL A 1 209 ? 18.765 5.066 2.584 1.00 98.12 209 VAL A N 1
ATOM 1653 C CA . VAL A 1 209 ? 18.019 4.041 3.333 1.00 98.12 209 VAL A CA 1
ATOM 1654 C C . VAL A 1 209 ? 18.195 4.246 4.834 1.00 98.12 209 VAL A C 1
ATOM 1656 O O . VAL A 1 209 ? 17.202 4.359 5.548 1.00 98.12 209 VAL A O 1
ATOM 1659 N N . GLN A 1 210 ? 19.434 4.393 5.314 1.00 98.19 210 GLN A N 1
ATOM 1660 C CA . GLN A 1 210 ? 19.716 4.656 6.730 1.00 98.19 210 GLN A CA 1
ATOM 1661 C C . GLN A 1 210 ? 19.015 5.920 7.241 1.00 98.19 210 GLN A C 1
ATOM 1663 O O . GLN A 1 210 ? 18.518 5.946 8.365 1.00 98.19 210 GLN A O 1
ATOM 1668 N N . LYS A 1 211 ? 18.936 6.970 6.417 1.00 98.25 211 LYS A N 1
ATOM 1669 C CA . LYS A 1 211 ? 18.245 8.214 6.767 1.00 98.25 211 LYS A CA 1
ATOM 1670 C C . LYS A 1 211 ? 16.747 7.993 6.972 1.00 98.25 211 LYS A C 1
ATOM 1672 O O . LYS A 1 211 ? 16.207 8.510 7.943 1.00 98.25 211 LYS A O 1
ATOM 1677 N N . VAL A 1 212 ? 16.090 7.236 6.092 1.00 98.44 212 VAL A N 1
ATOM 1678 C CA . VAL A 1 212 ? 14.657 6.919 6.220 1.00 98.44 212 VAL A CA 1
ATOM 1679 C C . VAL A 1 212 ? 14.404 5.989 7.410 1.00 98.44 212 VAL A C 1
ATOM 1681 O O . VAL A 1 212 ? 13.502 6.252 8.202 1.00 98.44 212 VAL A O 1
ATOM 1684 N N . VAL A 1 213 ? 15.232 4.956 7.596 1.00 97.94 213 VAL A N 1
ATOM 1685 C CA . VAL A 1 213 ? 15.144 4.036 8.746 1.00 97.94 213 VAL A CA 1
ATOM 1686 C C . VAL A 1 213 ? 15.271 4.790 10.068 1.00 97.94 213 VAL A C 1
ATOM 1688 O O . VAL A 1 213 ? 14.443 4.609 10.955 1.00 97.94 213 VAL A O 1
ATOM 1691 N N . LYS A 1 214 ? 16.216 5.729 10.168 1.00 98.19 214 LYS A N 1
ATOM 1692 C CA . LYS A 1 214 ? 16.397 6.565 11.361 1.00 98.19 214 LYS A CA 1
ATOM 1693 C C . LYS A 1 214 ? 15.164 7.398 11.721 1.00 98.19 214 LYS A C 1
ATOM 1695 O O . LYS A 1 214 ? 14.989 7.763 12.881 1.00 98.19 214 LYS A O 1
ATOM 1700 N N . GLU A 1 215 ? 14.316 7.741 10.753 1.00 98.38 215 GLU A N 1
ATOM 1701 C CA . GLU A 1 215 ? 13.049 8.415 11.047 1.00 98.38 215 GLU A CA 1
ATOM 1702 C C . GLU A 1 215 ? 12.010 7.442 11.616 1.00 98.38 215 GLU A C 1
ATOM 1704 O O . GLU A 1 215 ? 11.314 7.805 12.561 1.00 98.38 215 GLU A O 1
ATOM 1709 N N . PHE A 1 216 ? 11.953 6.197 11.130 1.00 98.06 216 PHE A N 1
ATOM 1710 C CA . PHE A 1 216 ? 11.129 5.147 11.741 1.00 98.06 216 PHE A CA 1
ATOM 1711 C C . PHE A 1 216 ? 11.594 4.780 13.156 1.00 98.06 216 PHE A C 1
ATOM 1713 O O . PHE A 1 216 ? 10.758 4.575 14.027 1.00 98.06 216 PHE A O 1
ATOM 1720 N N . GLU A 1 217 ? 12.901 4.784 13.431 1.00 97.06 217 GLU A N 1
ATOM 1721 C CA . GLU A 1 217 ? 13.460 4.550 14.776 1.00 97.06 217 GLU A CA 1
ATOM 1722 C C . GLU A 1 217 ? 13.017 5.594 15.818 1.00 97.06 217 GLU A C 1
ATOM 1724 O O . GLU A 1 217 ? 13.154 5.373 17.019 1.00 97.06 217 GLU A O 1
ATOM 1729 N N . ARG A 1 218 ? 12.476 6.742 15.385 1.00 97.75 218 ARG A N 1
ATOM 1730 C CA . ARG A 1 218 ? 11.898 7.752 16.288 1.00 97.75 218 ARG A CA 1
ATOM 1731 C C . ARG A 1 218 ? 10.474 7.420 16.727 1.00 97.75 218 ARG A C 1
ATOM 1733 O O . ARG A 1 218 ? 9.930 8.130 17.574 1.00 97.75 218 ARG A O 1
ATOM 1740 N N . PHE A 1 219 ? 9.841 6.412 16.135 1.00 97.44 219 PHE A N 1
ATOM 1741 C CA . PHE A 1 219 ? 8.555 5.916 16.598 1.00 97.44 219 PHE A CA 1
ATOM 1742 C C . PHE A 1 219 ? 8.740 5.121 17.898 1.00 97.44 219 PHE A C 1
ATOM 1744 O O . PHE A 1 219 ? 9.641 4.296 18.021 1.00 97.44 219 PHE A O 1
ATOM 1751 N N . ASN A 1 220 ? 7.872 5.361 18.878 1.00 94.38 220 ASN A N 1
ATOM 1752 C CA . ASN A 1 220 ? 7.926 4.749 20.206 1.00 94.38 220 ASN A CA 1
ATOM 1753 C C . ASN A 1 220 ? 7.316 3.331 20.201 1.00 94.38 220 ASN A C 1
ATOM 1755 O O . ASN A 1 220 ? 6.387 3.024 20.948 1.00 94.38 220 ASN A O 1
ATOM 1759 N N . GLY A 1 221 ? 7.812 2.457 19.330 1.00 93.50 221 GLY A N 1
ATOM 1760 C CA . GLY A 1 221 ? 7.335 1.085 19.182 1.00 93.50 221 GLY A CA 1
ATOM 1761 C C . GLY A 1 221 ? 8.019 0.359 18.023 1.00 93.50 221 GLY A C 1
ATOM 1762 O O . GLY A 1 221 ? 8.828 0.953 17.309 1.00 93.50 221 GLY A O 1
ATOM 1763 N N . PRO A 1 222 ? 7.719 -0.932 17.817 1.00 95.75 222 PRO A N 1
ATOM 1764 C CA . PRO A 1 222 ? 8.249 -1.666 16.680 1.00 95.75 222 PRO A CA 1
ATOM 1765 C C . PRO A 1 222 ? 7.718 -1.093 15.362 1.00 95.75 222 PRO A C 1
ATOM 1767 O O . PRO A 1 222 ? 6.559 -0.677 15.256 1.00 95.75 222 PRO A O 1
ATOM 1770 N N . THR A 1 223 ? 8.577 -1.116 14.346 1.00 97.25 223 THR A N 1
ATOM 1771 C CA . THR A 1 223 ? 8.203 -0.829 12.963 1.00 97.25 223 THR A CA 1
ATOM 1772 C C . THR A 1 223 ? 8.410 -2.079 12.125 1.00 97.25 223 THR A C 1
ATOM 1774 O O . THR A 1 223 ? 9.482 -2.677 12.152 1.00 97.25 223 THR A O 1
ATOM 1777 N N . TYR A 1 224 ? 7.378 -2.465 11.383 1.00 97.56 224 TYR A N 1
ATOM 1778 C CA . TYR A 1 224 ? 7.423 -3.584 10.453 1.00 97.56 224 TYR A CA 1
ATOM 1779 C C . TYR A 1 224 ? 7.580 -3.057 9.033 1.00 97.56 224 TYR A C 1
ATOM 1781 O O . TYR A 1 224 ? 6.824 -2.194 8.582 1.00 97.56 224 TYR A O 1
ATOM 1789 N N . HIS A 1 225 ? 8.572 -3.572 8.320 1.00 97.38 225 HIS A N 1
ATOM 1790 C CA . HIS A 1 225 ? 8.871 -3.147 6.962 1.00 97.38 225 HIS A CA 1
ATOM 1791 C C . HIS A 1 225 ? 8.550 -4.261 5.972 1.00 97.38 225 HIS A C 1
ATOM 1793 O O . HIS A 1 225 ? 8.777 -5.440 6.246 1.00 97.38 225 HIS A O 1
ATOM 1799 N N . MET A 1 226 ? 8.070 -3.876 4.797 1.00 94.75 226 MET A N 1
ATOM 1800 C CA . MET A 1 226 ? 8.198 -4.685 3.591 1.00 94.75 226 MET A CA 1
ATOM 1801 C C . MET A 1 226 ? 9.127 -3.994 2.599 1.00 94.75 226 MET A C 1
ATOM 1803 O O . MET A 1 226 ? 9.444 -2.807 2.730 1.00 94.75 226 MET A O 1
ATOM 1807 N N . ILE A 1 227 ? 9.568 -4.755 1.608 1.00 94.06 227 ILE A N 1
ATOM 1808 C CA . ILE A 1 227 ? 10.364 -4.255 0.494 1.00 94.06 227 ILE A CA 1
ATOM 1809 C C . ILE A 1 227 ? 9.479 -4.032 -0.731 1.00 94.06 227 ILE A C 1
ATOM 1811 O O . ILE A 1 227 ? 8.576 -4.819 -1.011 1.00 94.06 227 ILE A O 1
ATOM 1815 N N . GLY A 1 228 ? 9.762 -2.956 -1.459 1.00 97.50 228 GLY A N 1
ATOM 1816 C CA . GLY A 1 228 ? 9.213 -2.730 -2.790 1.00 97.50 228 GLY A CA 1
ATOM 1817 C C . GLY A 1 228 ? 10.296 -2.825 -3.869 1.00 97.50 228 GLY A C 1
ATOM 1818 O O . GLY A 1 228 ? 11.470 -3.084 -3.569 1.00 97.50 228 GLY A O 1
ATOM 1819 N N . ASN A 1 229 ? 9.920 -2.621 -5.128 1.00 98.19 229 ASN A N 1
ATOM 1820 C CA . ASN A 1 229 ? 10.847 -2.686 -6.257 1.00 98.19 229 ASN A CA 1
ATOM 1821 C C . ASN A 1 229 ? 11.938 -1.613 -6.161 1.00 98.19 229 ASN A C 1
ATOM 1823 O O . ASN A 1 229 ? 13.101 -1.905 -6.444 1.00 98.19 229 ASN A O 1
ATOM 1827 N N . HIS A 1 230 ? 11.614 -0.404 -5.690 1.00 97.94 230 HIS A N 1
ATOM 1828 C CA . HIS A 1 230 ? 12.605 0.658 -5.541 1.00 97.94 230 HIS A CA 1
ATOM 1829 C C . HIS A 1 230 ? 13.632 0.350 -4.444 1.00 97.94 230 HIS A C 1
ATOM 1831 O O . HIS A 1 230 ? 14.797 0.732 -4.581 1.00 97.94 230 HIS A O 1
ATOM 1837 N N . CYS A 1 231 ? 13.270 -0.418 -3.410 1.00 96.62 231 CYS A N 1
ATOM 1838 C CA . CYS A 1 231 ? 14.258 -0.928 -2.452 1.00 96.62 231 CYS A CA 1
ATOM 1839 C C . CYS A 1 231 ? 15.311 -1.795 -3.167 1.00 96.62 231 CYS A C 1
ATOM 1841 O O . CYS A 1 231 ? 16.514 -1.603 -2.980 1.00 96.62 231 CYS A O 1
ATOM 1843 N N . LEU A 1 232 ? 14.851 -2.703 -4.033 1.00 96.88 232 LEU A N 1
ATOM 1844 C CA . LEU A 1 232 ? 15.686 -3.662 -4.763 1.00 96.88 232 LEU A CA 1
ATOM 1845 C C . LEU A 1 232 ? 16.498 -3.032 -5.902 1.00 96.88 232 LEU A C 1
ATOM 1847 O O . LEU A 1 232 ? 17.509 -3.596 -6.317 1.00 96.88 232 LEU A O 1
ATOM 1851 N N . TYR A 1 233 ? 16.108 -1.852 -6.390 1.00 96.94 233 TYR A N 1
ATOM 1852 C CA . TYR A 1 233 ? 16.944 -1.061 -7.299 1.00 96.94 233 TYR A CA 1
ATOM 1853 C C . TYR A 1 233 ? 18.169 -0.469 -6.604 1.00 96.94 233 TYR A C 1
ATOM 1855 O O . TYR A 1 233 ? 19.119 -0.065 -7.277 1.00 96.94 233 TYR A O 1
ATOM 1863 N N . ASN A 1 234 ? 18.121 -0.322 -5.282 1.00 97.25 234 ASN A N 1
ATOM 1864 C CA . ASN A 1 234 ? 19.090 0.448 -4.516 1.00 97.25 234 ASN A CA 1
ATOM 1865 C C . ASN A 1 234 ? 20.083 -0.439 -3.774 1.00 97.25 234 ASN A C 1
ATOM 1867 O O . ASN A 1 234 ? 21.284 -0.207 -3.872 1.00 97.25 234 ASN A O 1
ATOM 1871 N N . LEU A 1 235 ? 19.596 -1.441 -3.043 1.00 96.12 235 LEU A N 1
ATOM 1872 C CA . LEU A 1 235 ? 20.430 -2.292 -2.202 1.00 96.12 235 LEU A CA 1
ATOM 1873 C C . LEU A 1 235 ? 20.096 -3.774 -2.415 1.00 96.12 235 LEU A C 1
ATOM 1875 O O . LEU A 1 235 ? 18.948 -4.115 -2.709 1.00 96.12 235 LEU A O 1
ATOM 1879 N N . PRO A 1 236 ? 21.082 -4.672 -2.243 1.00 94.12 236 PRO A N 1
ATOM 1880 C CA . PRO A 1 236 ? 20.835 -6.104 -2.292 1.00 94.12 236 PRO A CA 1
ATOM 1881 C C . PRO A 1 236 ? 19.979 -6.559 -1.102 1.00 94.12 236 PRO A C 1
ATOM 1883 O O . PRO A 1 236 ? 19.989 -5.952 -0.027 1.00 94.12 236 PRO A O 1
ATOM 1886 N N . ARG A 1 237 ? 19.270 -7.678 -1.290 1.00 93.00 237 ARG A N 1
ATOM 1887 C CA . ARG A 1 237 ? 18.326 -8.254 -0.315 1.00 93.00 237 ARG A CA 1
ATOM 1888 C C . ARG A 1 237 ? 18.929 -8.415 1.085 1.00 93.00 237 ARG A C 1
ATOM 1890 O O . ARG A 1 237 ? 18.329 -7.966 2.054 1.00 93.00 237 ARG A O 1
ATOM 1897 N N . ASN A 1 238 ? 20.139 -8.965 1.193 1.00 91.38 238 ASN A N 1
ATOM 1898 C CA . ASN A 1 238 ? 20.815 -9.188 2.477 1.00 91.38 238 ASN A CA 1
ATOM 1899 C C . ASN A 1 238 ? 21.095 -7.890 3.261 1.00 91.38 238 ASN A C 1
ATOM 1901 O O . ASN A 1 238 ? 20.943 -7.859 4.481 1.00 91.38 238 ASN A O 1
ATOM 1905 N N . GLN A 1 239 ? 21.460 -6.803 2.576 1.00 93.50 239 GLN A N 1
ATOM 1906 C CA . GLN A 1 239 ? 21.648 -5.503 3.222 1.00 93.50 239 GLN A CA 1
ATOM 1907 C C . GLN A 1 239 ? 20.314 -4.914 3.681 1.00 93.50 239 GLN A C 1
ATOM 1909 O O . GLN A 1 239 ? 20.243 -4.371 4.779 1.00 93.50 239 GLN A O 1
ATOM 1914 N N . LEU A 1 240 ? 19.252 -5.053 2.880 1.00 94.44 240 LEU A N 1
ATOM 1915 C CA . LEU A 1 240 ? 17.912 -4.599 3.263 1.00 94.44 240 LEU A CA 1
ATOM 1916 C C . LEU A 1 240 ? 17.377 -5.355 4.486 1.00 94.44 240 LEU A C 1
ATOM 1918 O O . LEU A 1 240 ? 16.840 -4.709 5.380 1.00 94.44 240 LEU A O 1
ATOM 1922 N N . ILE A 1 241 ? 17.575 -6.678 4.568 1.00 92.56 241 ILE A N 1
ATOM 1923 C CA . ILE A 1 241 ? 17.204 -7.489 5.746 1.00 92.56 241 ILE A CA 1
ATOM 1924 C C . ILE A 1 241 ? 17.839 -6.911 7.010 1.00 92.56 241 ILE A C 1
ATOM 1926 O O . ILE A 1 241 ? 17.145 -6.664 7.995 1.00 92.56 241 ILE A O 1
ATOM 1930 N N . SER A 1 242 ? 19.149 -6.652 6.960 1.00 91.94 242 SER A N 1
ATOM 1931 C CA . SER A 1 242 ? 19.892 -6.129 8.106 1.00 91.94 242 SER A CA 1
ATOM 1932 C C . SER A 1 242 ? 19.486 -4.699 8.468 1.00 91.94 242 SER A C 1
ATOM 1934 O O . SER A 1 242 ? 19.292 -4.410 9.645 1.00 91.94 242 SER A O 1
ATOM 1936 N N . LEU A 1 243 ? 19.343 -3.806 7.484 1.00 94.62 243 LEU A N 1
ATOM 1937 C CA . LEU A 1 243 ? 19.028 -2.393 7.725 1.00 94.62 243 LEU A CA 1
ATOM 1938 C C . LEU A 1 243 ? 17.595 -2.176 8.212 1.00 94.62 243 LEU A C 1
ATOM 1940 O O . LEU A 1 243 ? 17.352 -1.254 8.982 1.00 94.62 243 LEU A O 1
ATOM 1944 N N . LEU A 1 244 ? 16.654 -3.001 7.754 1.00 93.69 244 LEU A N 1
ATOM 1945 C CA . LEU A 1 244 ? 15.242 -2.919 8.133 1.00 93.69 244 LEU A CA 1
ATOM 1946 C C . LEU A 1 244 ? 14.895 -3.820 9.319 1.00 93.69 244 LEU A C 1
ATOM 1948 O O . LEU A 1 244 ? 13.726 -3.898 9.687 1.00 93.69 244 LEU A O 1
ATOM 1952 N N . ASN A 1 245 ? 15.895 -4.494 9.899 1.00 90.25 245 ASN A N 1
ATOM 1953 C CA . ASN A 1 245 ? 15.744 -5.412 11.024 1.00 90.25 245 ASN A CA 1
ATOM 1954 C C . ASN A 1 245 ? 14.583 -6.404 10.814 1.00 90.25 245 ASN A C 1
ATOM 1956 O O . ASN A 1 245 ? 13.720 -6.575 11.679 1.00 90.25 245 ASN A O 1
ATOM 1960 N N . LEU A 1 246 ? 14.516 -7.000 9.618 1.00 88.38 246 LEU A N 1
ATOM 1961 C CA . LEU A 1 246 ? 13.414 -7.889 9.267 1.00 88.38 246 LEU A CA 1
ATOM 1962 C C . LEU A 1 246 ? 13.493 -9.180 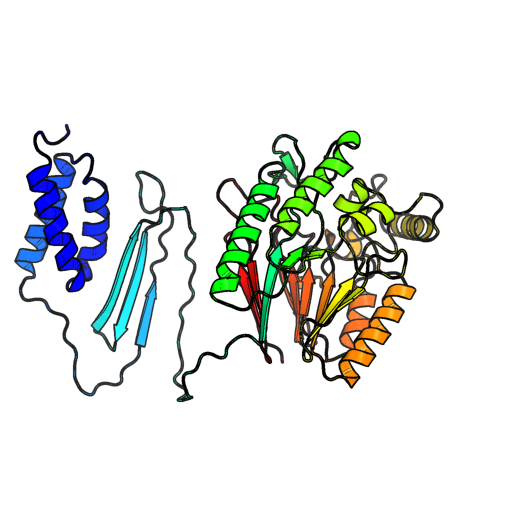10.090 1.00 88.38 246 LEU A C 1
ATOM 1964 O O . LEU A 1 246 ? 14.572 -9.770 10.187 1.00 88.38 246 LEU A O 1
ATOM 1968 N N . PRO A 1 247 ? 12.367 -9.648 10.658 1.00 78.69 247 PRO A N 1
ATOM 1969 C CA . PRO A 1 247 ? 12.324 -10.867 11.452 1.00 78.69 247 PRO A CA 1
ATOM 1970 C C . PRO A 1 247 ? 12.352 -12.077 10.514 1.00 78.69 247 PRO A C 1
ATOM 1972 O O . PRO A 1 247 ? 11.323 -12.678 10.222 1.00 78.69 247 PRO A O 1
ATOM 1975 N N . SER A 1 248 ? 13.528 -12.412 9.993 1.00 65.25 248 SER A N 1
ATOM 1976 C CA . SER A 1 248 ? 13.723 -13.608 9.182 1.00 65.25 248 SER A CA 1
ATOM 1977 C C . SER A 1 248 ? 14.902 -14.415 9.710 1.00 65.25 248 SER A C 1
ATOM 1979 O O . SER A 1 248 ? 16.017 -13.910 9.819 1.00 65.25 248 SER A O 1
ATOM 1981 N N . GLU A 1 249 ? 14.656 -15.694 10.004 1.00 57.97 249 GLU A N 1
ATOM 1982 C CA . GLU A 1 249 ? 15.693 -16.699 10.296 1.00 57.97 249 GLU A CA 1
ATOM 1983 C C . GLU A 1 249 ? 16.400 -17.195 9.012 1.00 57.97 249 GLU A C 1
ATOM 1985 O O . GLU A 1 249 ? 17.234 -18.097 9.055 1.00 57.97 249 GLU A O 1
ATOM 1990 N N . SER A 1 250 ? 16.057 -16.616 7.855 1.00 61.53 250 SER A N 1
ATOM 1991 C CA . SER A 1 250 ? 16.469 -17.034 6.511 1.00 61.53 250 SER A CA 1
ATOM 1992 C C . SER A 1 250 ? 16.743 -15.828 5.598 1.00 61.53 250 SER A C 1
ATOM 1994 O O . SER A 1 250 ? 16.398 -14.695 5.929 1.00 61.53 250 SER A O 1
ATOM 1996 N N . ASP A 1 251 ? 17.273 -16.054 4.395 1.00 70.19 251 ASP A N 1
ATOM 1997 C CA . ASP A 1 251 ? 17.453 -15.002 3.375 1.00 70.19 251 ASP A CA 1
ATOM 1998 C C . ASP A 1 251 ? 16.125 -14.531 2.723 1.00 70.19 251 ASP A C 1
ATOM 2000 O O . ASP A 1 251 ? 16.123 -13.879 1.673 1.00 70.19 251 ASP A O 1
ATOM 2004 N N . HIS A 1 252 ? 14.975 -14.874 3.315 1.00 84.19 252 HIS A N 1
ATOM 2005 C CA . HIS A 1 252 ? 13.648 -14.492 2.842 1.00 84.19 252 HIS A CA 1
ATOM 2006 C C . HIS A 1 252 ? 13.200 -13.120 3.372 1.00 84.19 252 HIS A C 1
ATOM 2008 O O . HIS A 1 252 ? 13.595 -12.672 4.445 1.00 84.19 252 HIS A O 1
ATOM 2014 N N . LEU A 1 253 ? 12.343 -12.452 2.593 1.00 91.69 253 LEU A N 1
ATOM 2015 C CA . LEU A 1 253 ? 11.784 -11.125 2.892 1.00 91.69 253 LEU A CA 1
ATOM 2016 C C . LEU A 1 253 ? 10.294 -11.167 3.265 1.00 91.69 253 LEU A C 1
ATOM 2018 O O . LEU A 1 253 ? 9.650 -10.124 3.367 1.00 91.69 253 LEU A O 1
ATOM 2022 N N . TYR A 1 254 ? 9.757 -12.368 3.469 1.00 95.19 254 TYR A N 1
ATOM 2023 C CA . TYR A 1 254 ? 8.401 -12.614 3.942 1.00 95.19 254 TYR A CA 1
ATOM 2024 C C . TYR A 1 254 ? 8.441 -13.182 5.363 1.00 95.19 254 TYR A C 1
ATOM 2026 O O . TYR A 1 254 ? 9.373 -13.899 5.725 1.00 95.19 254 TYR A O 1
ATOM 2034 N N . TYR A 1 255 ? 7.446 -12.837 6.173 1.00 96.50 255 TYR A N 1
ATOM 2035 C CA . TYR A 1 255 ? 7.354 -13.227 7.582 1.00 96.50 255 TYR A CA 1
ATOM 2036 C C . TYR A 1 255 ? 5.930 -13.019 8.108 1.00 96.50 255 TYR A C 1
ATOM 2038 O O . TYR A 1 255 ? 5.121 -12.331 7.485 1.00 96.50 255 TYR A O 1
ATOM 2046 N N . ASP A 1 256 ? 5.612 -13.579 9.273 1.00 97.19 256 ASP A N 1
ATOM 2047 C CA . ASP A 1 256 ? 4.365 -13.306 9.984 1.00 97.19 256 ASP A CA 1
ATOM 2048 C C . ASP A 1 256 ? 4.619 -12.878 11.433 1.00 97.19 256 ASP A C 1
ATOM 2050 O O . ASP A 1 256 ? 5.674 -13.133 12.012 1.00 97.19 256 ASP A O 1
ATOM 2054 N N . PHE A 1 257 ? 3.651 -12.181 12.022 1.00 96.50 257 PHE A N 1
ATOM 2055 C CA . PHE A 1 257 ? 3.669 -11.822 13.438 1.00 96.50 257 PHE A CA 1
ATOM 2056 C C . PHE A 1 257 ? 2.246 -11.668 13.979 1.00 96.50 257 PHE A C 1
ATOM 2058 O O . PHE A 1 257 ? 1.281 -11.528 13.229 1.00 96.50 257 PHE A O 1
ATOM 2065 N N . SER A 1 258 ? 2.080 -11.713 15.302 1.00 96.88 258 SER A N 1
ATOM 2066 C CA . SER A 1 258 ? 0.772 -11.564 15.958 1.00 96.88 258 SER A CA 1
ATOM 2067 C C . SER A 1 258 ? 0.832 -10.452 17.013 1.00 96.88 258 SER A C 1
ATOM 2069 O O . SER A 1 258 ? 1.377 -10.685 18.091 1.00 96.88 258 SER A O 1
ATOM 2071 N N . PRO A 1 259 ? 0.302 -9.242 16.735 1.00 95.00 259 PRO A N 1
ATOM 2072 C CA . PRO A 1 259 ? 0.295 -8.141 17.709 1.00 95.00 259 PRO A CA 1
ATOM 2073 C C . PRO A 1 259 ? -0.708 -8.364 18.855 1.00 95.00 259 PRO A C 1
ATOM 2075 O O . PRO A 1 259 ? -0.615 -7.735 19.909 1.00 95.00 259 PRO A O 1
ATOM 2078 N N . SER A 1 260 ? -1.667 -9.270 18.654 1.00 94.38 260 SER A N 1
ATOM 2079 C CA . SER A 1 260 ? -2.643 -9.721 19.646 1.00 94.38 260 SER A CA 1
ATOM 2080 C C . SER A 1 260 ? -2.974 -11.202 19.416 1.00 94.38 260 SER A C 1
ATOM 2082 O O . SER A 1 260 ? -2.719 -11.715 18.323 1.00 94.38 260 SER A O 1
ATOM 2084 N N . PRO A 1 261 ? -3.538 -11.913 20.408 1.00 93.94 261 PRO A N 1
ATOM 2085 C CA . PRO A 1 261 ? -3.992 -13.291 20.224 1.00 93.94 261 PRO A CA 1
ATOM 2086 C C . PRO A 1 261 ? -4.981 -13.461 19.062 1.00 93.94 261 PRO A C 1
ATOM 2088 O O . PRO A 1 261 ? -4.951 -14.485 18.383 1.00 93.94 261 PRO A O 1
ATOM 2091 N N . GLU A 1 262 ? -5.819 -12.456 18.803 1.00 96.50 262 GLU A N 1
ATOM 2092 C CA . GLU A 1 262 ? -6.909 -12.482 17.827 1.00 96.50 262 GLU A CA 1
ATOM 2093 C C . GLU A 1 262 ? -6.448 -12.223 16.388 1.00 96.50 262 GLU A C 1
ATOM 2095 O O . GLU A 1 262 ? -7.174 -12.573 15.455 1.00 96.50 262 GLU A O 1
ATOM 2100 N N . TYR A 1 263 ? -5.268 -11.627 16.188 1.00 98.38 263 TYR A N 1
ATOM 2101 C CA . TYR A 1 263 ? -4.790 -11.194 14.873 1.00 98.38 263 TYR A CA 1
ATOM 2102 C C . TYR A 1 263 ? -3.417 -11.741 14.510 1.00 98.38 263 TYR A C 1
ATOM 2104 O O . TYR A 1 263 ? -2.488 -11.721 15.314 1.00 98.38 263 TYR A O 1
ATOM 2112 N N . ARG A 1 264 ? -3.271 -12.123 13.240 1.00 98.69 264 ARG A N 1
ATOM 2113 C CA . ARG A 1 264 ? -1.982 -12.416 12.610 1.00 98.69 264 ARG A CA 1
ATOM 2114 C C . ARG A 1 264 ? -1.798 -11.541 11.373 1.00 98.69 264 ARG A C 1
ATOM 2116 O O . ARG A 1 264 ? -2.702 -11.413 10.553 1.00 98.69 264 ARG A O 1
ATOM 2123 N N . PHE A 1 265 ? -0.625 -10.944 11.246 1.00 98.75 265 PHE A N 1
ATOM 2124 C CA . PHE A 1 265 ? -0.198 -10.201 10.070 1.00 98.75 265 PHE A CA 1
ATOM 2125 C C . PHE A 1 265 ? 0.770 -11.066 9.285 1.00 98.75 265 PHE A C 1
ATOM 2127 O O . PHE A 1 265 ? 1.660 -11.674 9.874 1.00 98.75 265 PHE A O 1
ATOM 2134 N N . VAL A 1 266 ? 0.583 -11.118 7.973 1.00 98.62 266 VAL A N 1
ATOM 2135 C CA . VAL A 1 266 ? 1.417 -11.889 7.055 1.00 98.62 266 VAL A CA 1
ATOM 2136 C C . VAL A 1 266 ? 2.002 -10.930 6.039 1.00 98.62 266 VAL A C 1
ATOM 2138 O O . VAL A 1 266 ? 1.258 -10.337 5.267 1.00 98.62 266 VAL A O 1
ATOM 2141 N N . VAL A 1 267 ? 3.318 -10.767 6.038 1.00 98.38 267 VAL A N 1
ATOM 2142 C CA . VAL A 1 267 ? 4.043 -9.905 5.105 1.00 98.38 267 VAL A CA 1
ATOM 2143 C C . VAL A 1 267 ? 4.628 -10.769 3.996 1.00 98.38 267 VAL A C 1
ATOM 2145 O O . VAL A 1 267 ? 5.391 -11.692 4.264 1.00 98.38 267 VAL A O 1
ATOM 2148 N N . LEU A 1 268 ? 4.248 -10.472 2.756 1.00 98.31 268 LEU A N 1
ATOM 2149 C CA . LEU A 1 268 ? 4.656 -11.190 1.552 1.00 98.31 268 LEU A CA 1
ATOM 2150 C C . LEU A 1 268 ? 5.792 -10.457 0.830 1.00 98.31 268 LEU A C 1
ATOM 2152 O O . LEU A 1 268 ? 5.833 -9.226 0.807 1.00 98.31 268 LEU A O 1
ATOM 2156 N N . ASP A 1 269 ? 6.659 -11.224 0.171 1.00 97.56 269 ASP A N 1
ATOM 2157 C CA . ASP A 1 269 ? 7.663 -10.745 -0.778 1.00 97.56 269 ASP A CA 1
ATOM 2158 C C . ASP A 1 269 ? 7.169 -11.005 -2.212 1.00 97.56 269 ASP A C 1
ATOM 2160 O O . ASP A 1 269 ? 7.358 -12.109 -2.741 1.00 97.56 269 ASP A O 1
ATOM 2164 N N . PRO A 1 270 ? 6.553 -10.008 -2.877 1.00 97.88 270 PRO A N 1
ATOM 2165 C CA . PRO A 1 270 ? 6.092 -10.166 -4.252 1.00 97.88 270 PRO A CA 1
ATOM 2166 C C . PRO A 1 270 ? 7.232 -10.193 -5.279 1.00 97.88 270 PRO A C 1
ATOM 2168 O O . PRO A 1 270 ? 6.971 -10.348 -6.470 1.00 97.88 270 PRO A O 1
ATOM 2171 N N . TYR A 1 271 ? 8.487 -10.047 -4.847 1.00 97.88 271 TYR A N 1
ATOM 2172 C CA . TYR A 1 271 ? 9.668 -10.033 -5.704 1.00 97.88 271 TYR A CA 1
ATOM 2173 C C . TYR A 1 271 ? 10.504 -11.308 -5.594 1.00 97.88 271 TYR A C 1
ATOM 2175 O O . TYR A 1 271 ? 11.622 -11.345 -6.120 1.00 97.88 271 TYR A O 1
ATOM 2183 N N . ASP A 1 272 ? 9.989 -12.347 -4.935 1.00 95.12 272 ASP A N 1
ATOM 2184 C CA . ASP A 1 272 ? 10.642 -13.650 -4.805 1.00 95.12 272 ASP A CA 1
ATOM 2185 C C . ASP A 1 272 ? 11.031 -14.211 -6.182 1.00 95.12 272 ASP A C 1
ATOM 2187 O O . ASP A 1 272 ? 12.214 -14.434 -6.442 1.00 95.12 272 ASP A O 1
ATOM 2191 N N . ILE A 1 273 ? 10.081 -14.290 -7.121 1.00 97.62 273 ILE A N 1
ATOM 2192 C CA . ILE A 1 273 ? 10.350 -14.491 -8.549 1.00 97.62 273 ILE A CA 1
ATOM 2193 C C . ILE A 1 273 ? 10.278 -13.140 -9.258 1.00 97.62 273 ILE A C 1
ATOM 2195 O O . ILE A 1 273 ? 9.208 -12.693 -9.660 1.00 97.62 273 ILE A O 1
ATOM 2199 N N . SER A 1 274 ? 11.418 -12.482 -9.442 1.00 97.38 274 SER A N 1
ATOM 2200 C CA . SER A 1 274 ? 11.485 -11.209 -10.163 1.00 97.38 274 SER A CA 1
ATOM 2201 C C . SER A 1 274 ? 12.804 -11.048 -10.911 1.00 97.38 274 SER A C 1
ATOM 2203 O O . SER A 1 274 ? 13.774 -11.768 -10.673 1.00 97.38 274 SER A O 1
ATOM 2205 N N . ALA A 1 275 ? 12.823 -10.114 -11.862 1.00 95.81 275 ALA A N 1
ATOM 2206 C CA . ALA A 1 275 ? 14.026 -9.778 -12.621 1.00 95.81 275 ALA A CA 1
ATOM 2207 C C . ALA A 1 275 ? 14.950 -8.804 -11.862 1.00 95.81 275 ALA A C 1
ATOM 2209 O O . ALA A 1 275 ? 15.946 -8.347 -12.420 1.00 95.81 275 ALA A O 1
ATOM 2210 N N . ILE A 1 276 ? 14.608 -8.467 -10.613 1.00 95.38 276 ILE A N 1
ATOM 2211 C CA . ILE A 1 276 ? 15.268 -7.448 -9.795 1.00 95.38 276 ILE A CA 1
ATOM 2212 C C . ILE A 1 276 ? 15.586 -8.005 -8.400 1.00 95.38 276 ILE A C 1
ATOM 2214 O O . ILE A 1 276 ? 14.984 -8.966 -7.934 1.00 95.38 276 ILE A O 1
ATOM 2218 N N . GLY A 1 277 ? 16.572 -7.428 -7.714 1.00 92.19 277 GLY A N 1
ATOM 2219 C CA . GLY A 1 277 ? 16.915 -7.789 -6.332 1.00 92.19 277 GLY A CA 1
ATOM 2220 C C . GLY A 1 277 ? 17.720 -9.080 -6.132 1.00 92.19 277 GLY A C 1
ATOM 2221 O O . GLY A 1 277 ? 18.408 -9.198 -5.120 1.00 92.19 277 GLY A O 1
ATOM 2222 N N . TRP A 1 278 ? 17.685 -10.022 -7.075 1.00 94.19 278 TRP A N 1
ATOM 2223 C CA . TRP A 1 278 ? 18.526 -11.224 -7.071 1.00 94.19 278 TRP A CA 1
ATOM 2224 C C . TRP A 1 278 ? 19.740 -11.086 -8.011 1.00 94.19 278 TRP A C 1
ATOM 2226 O O . TRP A 1 278 ? 19.668 -10.350 -8.998 1.00 94.19 278 TRP A O 1
ATOM 2236 N N . PRO A 1 279 ? 20.847 -11.816 -7.763 1.00 93.38 279 PRO A N 1
ATOM 2237 C CA . PRO A 1 279 ? 21.947 -11.938 -8.722 1.00 93.38 279 PRO A CA 1
ATOM 2238 C C . PRO A 1 279 ? 21.484 -12.433 -10.100 1.00 93.38 279 PRO A C 1
ATOM 2240 O O . PRO A 1 279 ? 20.489 -13.152 -10.216 1.00 93.38 279 PRO A O 1
ATOM 2243 N N . HIS A 1 280 ? 22.216 -12.078 -11.158 1.00 91.56 280 HIS A N 1
ATOM 2244 C CA . HIS A 1 280 ? 21.829 -12.384 -12.542 1.00 91.56 280 HIS A CA 1
ATOM 2245 C C . HIS A 1 280 ? 21.709 -13.895 -12.826 1.00 91.56 280 HIS A C 1
ATOM 2247 O O . HIS A 1 280 ? 20.862 -14.326 -13.606 1.00 91.56 280 HIS A O 1
ATOM 2253 N N . ASP A 1 281 ? 22.553 -14.705 -12.196 1.00 94.50 281 ASP A N 1
ATOM 2254 C CA . ASP A 1 281 ? 22.600 -16.164 -12.320 1.00 94.50 281 ASP A CA 1
ATOM 2255 C C . ASP A 1 281 ? 21.687 -16.899 -11.324 1.00 94.50 281 ASP A C 1
ATOM 2257 O O . ASP A 1 281 ? 21.578 -18.126 -11.372 1.00 94.50 281 ASP A O 1
ATOM 2261 N N . HIS A 1 282 ? 20.984 -16.169 -10.454 1.00 95.19 282 HIS A N 1
ATOM 2262 C CA . HIS A 1 282 ? 20.086 -16.764 -9.474 1.00 95.19 282 HIS A CA 1
ATOM 2263 C C . HIS A 1 282 ? 18.893 -17.466 -10.158 1.00 95.19 282 HIS A C 1
ATOM 2265 O O . HIS A 1 282 ? 18.303 -16.907 -11.094 1.00 95.19 282 HIS A O 1
ATOM 2271 N N . PRO A 1 283 ? 18.456 -18.652 -9.682 1.00 95.88 283 PRO A N 1
ATOM 2272 C CA . PRO A 1 283 ? 17.346 -19.392 -10.287 1.00 95.88 283 PRO A CA 1
ATOM 2273 C C . PRO A 1 283 ? 16.061 -18.570 -10.445 1.00 95.88 283 PRO A C 1
ATOM 2275 O O . PRO A 1 283 ? 15.388 -18.683 -11.474 1.00 95.88 283 PRO A O 1
ATOM 2278 N N . ASN A 1 284 ? 15.753 -17.703 -9.474 1.00 95.81 284 ASN A N 1
ATOM 2279 C CA . ASN A 1 284 ? 14.564 -16.853 -9.526 1.00 95.81 284 ASN A CA 1
ATOM 2280 C C . ASN A 1 284 ? 14.675 -15.763 -10.605 1.00 95.81 284 ASN A C 1
ATOM 2282 O O . ASN A 1 284 ? 13.708 -15.551 -11.334 1.00 95.81 284 ASN A O 1
ATOM 2286 N N . THR A 1 285 ? 15.853 -15.152 -10.792 1.00 96.38 285 THR A N 1
ATOM 2287 C CA . THR A 1 285 ? 16.110 -14.183 -11.876 1.00 96.38 285 THR A CA 1
ATOM 2288 C C . THR A 1 285 ? 15.964 -14.836 -13.244 1.00 96.38 285 THR A C 1
ATOM 2290 O O . THR A 1 285 ? 15.351 -14.280 -14.160 1.00 96.38 285 THR A O 1
ATOM 2293 N N . LEU A 1 286 ? 16.488 -16.056 -13.389 1.00 97.56 286 LEU A N 1
ATOM 2294 C CA . LEU A 1 286 ? 16.381 -16.827 -14.625 1.00 97.56 286 LEU A CA 1
ATOM 2295 C C . LEU A 1 286 ? 14.926 -17.221 -14.915 1.00 97.56 286 LEU A C 1
ATOM 2297 O O . LEU A 1 286 ? 14.479 -17.128 -16.060 1.00 97.56 286 LEU A O 1
ATOM 2301 N N . ALA A 1 287 ? 14.168 -17.639 -13.898 1.00 97.81 287 ALA A N 1
ATOM 2302 C CA . ALA A 1 287 ? 12.743 -17.936 -14.029 1.00 97.81 287 ALA A CA 1
ATOM 2303 C C . ALA A 1 287 ? 11.937 -16.689 -14.424 1.00 97.81 287 ALA A C 1
ATOM 2305 O O . ALA A 1 287 ? 11.180 -16.734 -15.395 1.00 97.81 287 ALA A O 1
ATOM 2306 N N . ALA A 1 288 ? 12.167 -15.566 -13.745 1.00 97.94 288 ALA A N 1
ATOM 2307 C CA . ALA A 1 288 ? 11.534 -14.289 -14.043 1.00 97.94 288 ALA A CA 1
ATOM 2308 C C . ALA A 1 288 ? 11.825 -13.809 -15.469 1.00 97.94 288 ALA A C 1
ATOM 2310 O O . ALA A 1 288 ? 10.918 -13.406 -16.196 1.00 97.94 288 ALA A O 1
ATOM 2311 N N . SER A 1 289 ? 13.076 -13.942 -15.914 1.00 97.25 289 SER A N 1
ATOM 2312 C CA . SER A 1 289 ? 13.485 -13.590 -17.277 1.00 97.25 289 SER A CA 1
ATOM 2313 C C . SER A 1 289 ? 12.740 -14.410 -18.334 1.00 97.25 289 SER A C 1
ATOM 2315 O O . SER A 1 289 ? 12.348 -13.872 -19.370 1.00 97.25 289 SER A O 1
ATOM 2317 N N . ARG A 1 290 ? 12.494 -15.706 -18.081 1.00 97.88 290 ARG A N 1
ATOM 2318 C CA . ARG A 1 290 ? 11.689 -16.553 -18.980 1.00 97.88 290 ARG A CA 1
ATOM 2319 C C . ARG A 1 290 ? 10.234 -16.089 -19.036 1.00 97.88 290 ARG A C 1
ATOM 2321 O O . ARG A 1 290 ? 9.687 -16.007 -20.132 1.00 97.88 290 ARG A O 1
ATOM 2328 N N . ILE A 1 291 ? 9.638 -15.755 -17.889 1.00 98.00 291 ILE A N 1
ATOM 2329 C CA . ILE A 1 291 ? 8.260 -15.248 -17.807 1.00 98.00 291 ILE A CA 1
ATOM 2330 C C . ILE A 1 291 ? 8.137 -13.931 -18.581 1.00 98.00 291 ILE A C 1
ATOM 2332 O O . ILE A 1 291 ? 7.325 -13.844 -19.498 1.00 98.00 291 ILE A O 1
ATOM 2336 N N . LEU A 1 292 ? 8.990 -12.941 -18.296 1.00 97.69 292 LEU A N 1
ATOM 2337 C CA . LEU A 1 292 ? 8.969 -11.644 -18.982 1.00 97.69 292 LEU A CA 1
ATOM 2338 C C . LEU A 1 292 ? 9.214 -11.772 -20.486 1.00 97.69 292 LEU A C 1
ATOM 2340 O O . LEU A 1 292 ? 8.574 -11.077 -21.269 1.00 97.69 292 LEU A O 1
ATOM 2344 N N . LYS A 1 293 ? 10.111 -12.667 -20.920 1.00 97.00 293 LYS A N 1
ATOM 2345 C CA . LYS A 1 293 ? 10.339 -12.916 -22.351 1.00 97.00 293 LYS A CA 1
ATOM 2346 C C . LYS A 1 293 ? 9.113 -13.526 -23.035 1.00 97.00 293 LYS A C 1
ATOM 2348 O O . LYS A 1 293 ? 8.875 -13.220 -24.197 1.00 97.00 293 LYS A O 1
ATOM 2353 N N . ALA A 1 294 ? 8.368 -14.381 -22.339 1.00 97.62 294 ALA A N 1
ATOM 2354 C CA . ALA A 1 294 ? 7.170 -15.019 -22.876 1.00 97.62 294 ALA A CA 1
ATOM 2355 C C . ALA A 1 294 ? 5.941 -14.097 -22.865 1.00 97.62 294 ALA A C 1
ATOM 2357 O O . ALA A 1 294 ? 5.108 -14.192 -23.760 1.00 97.62 294 ALA A O 1
ATOM 2358 N N . LYS A 1 295 ? 5.813 -13.235 -21.850 1.00 97.75 295 LYS A N 1
ATOM 2359 C CA . LYS A 1 295 ? 4.597 -12.455 -21.580 1.00 97.75 295 LYS A CA 1
ATOM 2360 C C . LYS A 1 295 ? 4.658 -10.997 -22.018 1.00 97.75 295 LYS A C 1
ATOM 2362 O O . LYS A 1 295 ? 3.626 -10.435 -22.362 1.00 97.75 295 LYS A O 1
ATOM 2367 N N . ASN A 1 296 ? 5.842 -10.391 -22.025 1.00 98.06 296 ASN A N 1
ATOM 2368 C CA . ASN A 1 296 ? 6.027 -9.008 -22.443 1.00 98.06 296 ASN A CA 1
ATOM 2369 C C . ASN A 1 296 ? 6.823 -8.968 -23.757 1.00 98.06 296 ASN A C 1
ATOM 2371 O O . ASN A 1 296 ? 8.018 -9.287 -23.748 1.00 98.06 296 ASN A O 1
ATOM 2375 N N . PRO A 1 297 ? 6.206 -8.585 -24.889 1.00 96.44 297 PRO A N 1
ATOM 2376 C CA . PRO A 1 297 ? 6.874 -8.576 -26.188 1.00 96.44 297 PRO A CA 1
ATOM 2377 C C . PRO A 1 297 ? 7.896 -7.437 -26.335 1.00 96.44 297 PRO A C 1
ATOM 2379 O O . PRO A 1 297 ? 8.726 -7.477 -27.241 1.00 96.44 297 PRO A O 1
ATOM 2382 N N . ASN A 1 298 ? 7.873 -6.436 -25.451 1.00 97.44 298 ASN A N 1
ATOM 2383 C CA . ASN A 1 298 ? 8.694 -5.236 -25.574 1.00 97.44 298 ASN A CA 1
ATOM 2384 C C . ASN A 1 298 ? 10.167 -5.501 -25.234 1.00 97.44 298 ASN A C 1
ATOM 2386 O O . ASN A 1 298 ? 10.493 -6.368 -24.420 1.00 97.44 298 ASN A O 1
ATOM 2390 N N . ALA A 1 299 ? 11.076 -4.748 -25.859 1.00 95.44 299 ALA A N 1
ATOM 2391 C CA . ALA A 1 299 ? 12.504 -4.811 -25.542 1.00 95.44 299 ALA A CA 1
ATOM 2392 C C . ALA A 1 299 ? 12.784 -4.254 -24.137 1.00 95.44 299 ALA A C 1
ATOM 2394 O O . ALA A 1 299 ? 13.440 -4.914 -23.332 1.00 95.44 299 ALA A O 1
ATOM 2395 N N . ASP A 1 300 ? 12.226 -3.079 -23.832 1.00 96.31 300 ASP A N 1
ATOM 2396 C CA . ASP A 1 300 ? 12.148 -2.567 -22.467 1.00 96.31 300 ASP A CA 1
ATOM 2397 C C . ASP A 1 300 ? 11.036 -3.302 -21.718 1.00 96.31 300 ASP A C 1
ATOM 2399 O O . ASP A 1 300 ? 9.851 -3.135 -22.005 1.00 96.31 300 ASP A O 1
ATOM 2403 N N . LYS A 1 301 ? 11.429 -4.123 -20.746 1.00 96.38 301 LYS A N 1
ATOM 2404 C CA . LYS A 1 301 ? 10.497 -4.928 -19.956 1.00 96.38 301 LYS A CA 1
ATOM 2405 C C . LYS A 1 301 ? 9.710 -4.115 -18.930 1.00 96.38 301 LYS A C 1
ATOM 2407 O O . LYS A 1 301 ? 8.809 -4.678 -18.324 1.00 96.38 301 LYS A O 1
ATOM 2412 N N . ASN A 1 302 ? 9.997 -2.829 -18.735 1.00 95.62 302 ASN A N 1
ATOM 2413 C CA . ASN A 1 302 ? 9.124 -1.933 -17.971 1.00 95.62 302 ASN A CA 1
ATOM 2414 C C . ASN A 1 302 ? 7.984 -1.361 -18.822 1.00 95.62 302 ASN A C 1
ATOM 2416 O O . ASN A 1 302 ? 7.035 -0.815 -18.269 1.00 95.62 302 ASN A O 1
ATOM 2420 N N . ASN A 1 303 ? 8.059 -1.475 -20.150 1.00 94.75 303 ASN A N 1
ATOM 2421 C CA . ASN A 1 303 ? 7.052 -0.926 -21.044 1.00 94.75 303 ASN A CA 1
ATOM 2422 C C . ASN A 1 303 ? 5.880 -1.916 -21.224 1.00 94.75 303 ASN A C 1
ATOM 2424 O O . ASN A 1 303 ? 6.106 -3.037 -21.698 1.00 94.75 303 ASN A O 1
ATOM 2428 N N . PRO A 1 304 ? 4.636 -1.525 -20.888 1.00 94.88 304 PRO A N 1
ATOM 2429 C CA . PRO A 1 304 ? 3.446 -2.347 -21.099 1.00 94.88 304 PRO A CA 1
ATOM 2430 C C . PRO A 1 304 ? 2.769 -2.111 -22.462 1.00 94.88 304 PRO A C 1
ATOM 2432 O O . PRO A 1 304 ? 1.691 -2.649 -22.711 1.00 94.88 304 PRO A O 1
ATOM 2435 N N . ALA A 1 305 ? 3.331 -1.272 -23.340 1.00 94.31 305 ALA A N 1
ATOM 2436 C CA . ALA A 1 305 ? 2.705 -0.921 -24.613 1.00 94.31 305 ALA A CA 1
ATOM 2437 C C . ALA A 1 305 ? 2.348 -2.168 -25.442 1.00 94.31 305 ALA A C 1
ATOM 2439 O O . ALA A 1 305 ? 3.151 -3.091 -25.586 1.00 94.31 305 ALA A O 1
ATOM 2440 N N . GLY A 1 306 ? 1.127 -2.184 -25.982 1.00 94.19 306 GLY A N 1
ATOM 2441 C CA . GLY A 1 306 ? 0.592 -3.303 -26.766 1.00 94.19 306 GLY A CA 1
ATOM 2442 C C . GLY A 1 306 ? 0.087 -4.494 -25.943 1.00 94.19 306 GLY A C 1
ATOM 2443 O O . GLY A 1 306 ? -0.398 -5.456 -26.530 1.00 94.19 306 GLY A O 1
ATOM 2444 N N . MET A 1 307 ? 0.179 -4.450 -24.611 1.00 96.38 307 MET A N 1
ATOM 2445 C CA . MET A 1 307 ? -0.393 -5.463 -23.721 1.00 96.38 307 MET A CA 1
ATOM 2446 C C . MET A 1 307 ? -1.791 -5.023 -23.263 1.00 96.38 307 MET A C 1
ATOM 2448 O O . MET A 1 307 ? -2.023 -3.850 -22.960 1.00 96.38 307 MET A O 1
ATOM 2452 N N . GLU A 1 308 ? -2.737 -5.959 -23.199 1.00 95.75 308 GLU A N 1
ATOM 2453 C CA . GLU A 1 308 ? -4.146 -5.663 -22.918 1.00 95.75 308 GLU A CA 1
ATOM 2454 C C . GLU A 1 308 ? -4.601 -6.206 -21.560 1.00 95.75 308 GLU A C 1
ATOM 2456 O O . GLU A 1 308 ? -4.168 -7.270 -21.109 1.00 95.75 308 GLU A O 1
ATOM 2461 N N . GLY A 1 309 ? -5.502 -5.464 -20.910 1.00 96.94 309 GLY A N 1
ATOM 2462 C CA . GLY A 1 309 ? -6.130 -5.864 -19.653 1.00 96.94 309 GLY A CA 1
ATOM 2463 C C . GLY A 1 309 ? -5.115 -6.246 -18.575 1.00 96.94 309 GLY A C 1
ATOM 2464 O O . GLY A 1 309 ? -4.128 -5.549 -18.349 1.00 96.94 309 GLY A O 1
ATOM 2465 N N . LEU A 1 310 ? -5.358 -7.380 -17.915 1.00 97.81 310 LEU A N 1
ATOM 2466 C CA . LEU A 1 310 ? -4.540 -7.854 -16.797 1.00 97.81 310 LEU A CA 1
ATOM 2467 C C . LEU A 1 310 ? -3.155 -8.344 -17.222 1.00 97.81 310 LEU A C 1
ATOM 2469 O O . LEU A 1 310 ? -2.270 -8.439 -16.374 1.00 97.81 310 LEU A O 1
ATOM 2473 N N . GLU A 1 311 ? -2.913 -8.623 -18.506 1.00 97.75 311 GLU A N 1
ATOM 2474 C CA . GLU A 1 311 ? -1.576 -9.021 -18.961 1.00 97.75 311 GLU A CA 1
ATOM 2475 C C . GLU A 1 311 ? -0.564 -7.880 -18.807 1.00 97.75 311 GLU A C 1
ATOM 2477 O O . GLU A 1 311 ? 0.619 -8.159 -18.647 1.00 97.75 311 GLU A O 1
ATOM 2482 N N . GLN A 1 312 ? -1.009 -6.619 -18.733 1.00 97.81 312 GLN A N 1
ATOM 2483 C CA . GLN A 1 312 ? -0.145 -5.458 -18.476 1.00 97.81 312 GLN A CA 1
ATOM 2484 C C . GLN A 1 312 ? 0.719 -5.596 -17.211 1.00 97.81 312 GLN A C 1
ATOM 2486 O O . GLN A 1 312 ? 1.786 -4.994 -17.139 1.00 97.81 312 GLN A O 1
ATOM 2491 N N . ARG A 1 313 ? 0.326 -6.445 -16.253 1.00 98.31 313 ARG A N 1
ATOM 2492 C CA . ARG A 1 313 ? 1.097 -6.748 -15.039 1.00 98.31 313 ARG A CA 1
ATOM 2493 C C . ARG A 1 313 ? 2.482 -7.347 -15.290 1.00 98.31 313 ARG A C 1
ATOM 2495 O O . ARG A 1 313 ? 3.332 -7.290 -14.404 1.00 98.31 313 ARG A O 1
ATOM 2502 N N . PHE A 1 314 ? 2.724 -7.952 -16.458 1.00 98.50 314 PHE A N 1
ATOM 2503 C CA . PHE A 1 314 ? 3.998 -8.600 -16.795 1.00 98.50 314 PHE A CA 1
ATOM 2504 C C . PHE A 1 314 ? 5.082 -7.582 -17.179 1.00 98.50 314 PHE A C 1
ATOM 2506 O O . PHE A 1 314 ? 5.610 -7.573 -18.288 1.00 98.50 314 PHE A O 1
ATOM 2513 N N . VAL A 1 315 ? 5.434 -6.721 -16.234 1.00 98.38 315 VAL A N 1
ATOM 2514 C CA . VAL A 1 315 ? 6.479 -5.701 -16.345 1.00 98.38 315 VAL A CA 1
ATOM 2515 C C . VAL A 1 315 ? 7.594 -5.962 -15.334 1.00 98.38 315 VAL A C 1
ATOM 2517 O O . VAL A 1 315 ? 7.378 -6.596 -14.304 1.00 98.38 315 VAL A O 1
ATOM 2520 N N . MET A 1 316 ? 8.811 -5.521 -15.654 1.00 97.50 316 MET A N 1
ATOM 2521 C CA . MET A 1 316 ? 10.037 -5.801 -14.889 1.00 97.50 316 MET A CA 1
ATOM 2522 C C . MET A 1 316 ? 10.025 -5.209 -13.479 1.00 97.50 316 MET A C 1
ATOM 2524 O O . MET A 1 316 ? 10.688 -5.755 -12.600 1.00 97.50 316 MET A O 1
ATOM 2528 N N . PHE A 1 317 ? 9.268 -4.134 -13.260 1.00 97.19 317 PHE A N 1
ATOM 2529 C CA . PHE A 1 317 ? 9.082 -3.545 -11.938 1.00 97.19 317 PHE A CA 1
ATOM 2530 C C . PHE A 1 317 ? 8.104 -4.318 -11.037 1.00 97.19 317 PHE A C 1
ATOM 2532 O O . PHE A 1 317 ? 7.941 -3.927 -9.888 1.00 97.19 317 PHE A O 1
ATOM 2539 N N . ASN A 1 318 ? 7.524 -5.424 -11.519 1.00 98.56 318 ASN A N 1
ATOM 2540 C CA . ASN A 1 318 ? 6.716 -6.367 -10.740 1.00 98.56 318 ASN A CA 1
ATOM 2541 C C . ASN A 1 318 ? 7.455 -7.703 -10.541 1.00 98.56 318 ASN A C 1
ATOM 2543 O O . ASN A 1 318 ? 8.586 -7.906 -10.992 1.00 98.56 318 ASN A O 1
ATOM 2547 N N . GLY A 1 319 ? 6.794 -8.646 -9.874 1.00 98.44 319 GLY A N 1
ATOM 2548 C CA . GLY A 1 319 ? 7.284 -10.005 -9.681 1.00 98.44 319 GLY A CA 1
ATOM 2549 C C . GLY A 1 319 ? 6.158 -10.983 -9.364 1.00 98.44 319 GLY A C 1
ATOM 2550 O O . GLY A 1 319 ? 4.977 -10.666 -9.501 1.00 98.44 319 GLY A O 1
ATOM 2551 N N . ALA A 1 320 ? 6.535 -12.188 -8.960 1.00 98.56 320 ALA A N 1
ATOM 2552 C CA . ALA A 1 320 ? 5.648 -13.248 -8.508 1.00 98.56 320 ALA A CA 1
ATOM 2553 C C . ALA A 1 320 ? 6.095 -13.802 -7.152 1.00 98.56 320 ALA A C 1
ATOM 2555 O O . ALA A 1 320 ? 7.280 -13.797 -6.812 1.00 98.56 320 ALA A O 1
ATOM 2556 N N . LEU A 1 321 ? 5.143 -14.378 -6.421 1.00 98.25 321 LEU A N 1
ATOM 2557 C CA . LEU A 1 321 ? 5.433 -15.170 -5.231 1.00 98.25 321 LEU A CA 1
ATOM 2558 C C . LEU A 1 321 ? 5.931 -16.557 -5.643 1.00 98.25 321 LEU A C 1
ATOM 2560 O O . LEU A 1 321 ? 5.292 -17.237 -6.453 1.00 98.25 321 LEU A O 1
ATOM 2564 N N . GLY A 1 322 ? 7.058 -16.989 -5.079 1.00 96.94 322 GLY A N 1
ATOM 2565 C CA . GLY A 1 322 ? 7.612 -18.314 -5.322 1.00 96.94 322 GLY A CA 1
ATOM 2566 C C . GLY A 1 322 ? 6.785 -19.424 -4.678 1.00 96.94 322 GLY A C 1
ATOM 2567 O O . GLY A 1 322 ? 5.999 -19.218 -3.752 1.00 96.94 322 GLY A O 1
ATOM 2568 N N . LYS A 1 323 ? 6.982 -20.653 -5.163 1.00 96.94 323 LYS A N 1
ATOM 2569 C CA . LYS A 1 323 ? 6.245 -21.833 -4.677 1.00 96.94 323 LYS A CA 1
ATOM 2570 C C . LYS A 1 323 ? 6.489 -22.112 -3.195 1.00 96.94 323 LYS A C 1
ATOM 2572 O O . LYS A 1 323 ? 5.605 -22.636 -2.525 1.00 96.94 323 LYS A O 1
ATOM 2577 N N . ASP A 1 324 ? 7.676 -21.796 -2.697 1.00 96.12 324 ASP A N 1
ATOM 2578 C CA . ASP A 1 324 ? 8.059 -22.044 -1.305 1.00 96.12 324 ASP A CA 1
ATOM 2579 C C . ASP A 1 324 ? 7.345 -21.056 -0.386 1.00 96.12 324 ASP A C 1
ATOM 2581 O O . ASP A 1 324 ? 6.728 -21.468 0.594 1.00 96.12 324 ASP A O 1
ATOM 2585 N N . GLN A 1 325 ? 7.291 -19.786 -0.792 1.00 97.12 325 GLN A N 1
ATOM 2586 C CA . GLN A 1 325 ? 6.509 -18.756 -0.119 1.00 97.12 325 GLN A CA 1
ATOM 2587 C C . GLN A 1 325 ? 5.005 -19.067 -0.127 1.00 97.12 325 GLN A C 1
ATOM 2589 O O . GLN A 1 325 ? 4.349 -18.923 0.899 1.00 97.12 325 GLN A O 1
ATOM 2594 N N . LEU A 1 326 ? 4.443 -19.546 -1.244 1.00 98.62 326 LEU A N 1
ATOM 2595 C CA . LEU A 1 326 ? 3.028 -19.945 -1.301 1.00 98.62 326 LEU A CA 1
ATOM 2596 C C . LEU A 1 326 ? 2.720 -21.147 -0.393 1.00 98.62 326 LEU A C 1
ATOM 2598 O O . LEU A 1 326 ? 1.663 -21.189 0.233 1.00 98.62 326 LEU A O 1
ATOM 2602 N N . ARG A 1 327 ? 3.638 -22.117 -0.285 1.00 98.44 327 ARG A N 1
ATOM 2603 C CA . ARG A 1 327 ? 3.498 -23.242 0.656 1.00 98.44 327 ARG A CA 1
ATOM 2604 C C . ARG A 1 327 ? 3.553 -22.771 2.107 1.00 98.44 327 ARG A C 1
ATOM 2606 O O . ARG A 1 327 ? 2.692 -23.149 2.893 1.00 98.44 327 ARG A O 1
ATOM 2613 N N . TRP A 1 328 ? 4.506 -21.899 2.426 1.00 97.81 328 TRP A N 1
ATOM 2614 C CA . TRP A 1 328 ? 4.596 -21.264 3.738 1.00 97.81 328 TRP A CA 1
ATOM 2615 C C . TRP A 1 328 ? 3.321 -20.476 4.080 1.00 97.81 328 TRP A C 1
ATOM 2617 O O . TRP A 1 328 ? 2.779 -20.633 5.171 1.00 97.81 328 TRP A O 1
ATOM 2627 N N . LEU A 1 329 ? 2.778 -19.704 3.134 1.00 98.69 329 LEU A N 1
ATOM 2628 C CA . LEU A 1 329 ? 1.522 -18.976 3.315 1.00 98.69 329 LEU A CA 1
ATOM 2629 C C . LEU A 1 329 ? 0.355 -19.930 3.622 1.00 98.69 329 LEU A C 1
ATOM 2631 O O . LEU A 1 329 ? -0.414 -19.682 4.549 1.00 98.69 329 LEU A O 1
ATOM 2635 N N . ASP A 1 330 ? 0.236 -21.042 2.889 1.00 98.81 330 ASP A N 1
ATOM 2636 C CA . ASP A 1 330 ? -0.777 -22.076 3.147 1.00 98.81 330 ASP A CA 1
ATOM 2637 C C . ASP A 1 330 ? -0.669 -22.647 4.573 1.00 98.81 330 ASP A C 1
ATOM 2639 O O . ASP A 1 330 ? -1.687 -22.819 5.249 1.00 98.81 330 ASP A O 1
ATOM 2643 N N . ASP A 1 331 ? 0.553 -22.900 5.053 1.00 98.62 331 ASP A N 1
ATOM 2644 C CA . ASP A 1 331 ? 0.811 -23.362 6.420 1.00 98.62 331 ASP A CA 1
ATOM 2645 C C . ASP A 1 331 ? 0.394 -22.321 7.466 1.00 98.62 331 ASP A C 1
ATOM 2647 O O . ASP A 1 331 ? -0.370 -22.642 8.383 1.00 98.62 331 ASP A O 1
ATOM 2651 N N . VAL A 1 332 ? 0.812 -21.063 7.296 1.00 98.50 332 VAL A N 1
ATOM 2652 C CA . VAL A 1 332 ? 0.477 -19.960 8.208 1.00 98.50 332 VAL A CA 1
ATOM 2653 C C . VAL A 1 332 ? -1.038 -19.765 8.312 1.00 98.50 332 VAL A C 1
ATOM 2655 O O . VAL A 1 332 ? -1.563 -19.638 9.421 1.00 98.50 332 VAL A O 1
ATOM 2658 N N . LEU A 1 333 ? -1.762 -19.795 7.188 1.00 98.88 333 LEU A N 1
ATOM 2659 C CA . LEU A 1 333 ? -3.221 -19.629 7.160 1.00 98.88 333 LEU A CA 1
ATOM 2660 C C . LEU A 1 333 ? -3.962 -20.819 7.780 1.00 98.88 333 LEU A C 1
ATOM 2662 O O . LEU A 1 333 ? -4.939 -20.643 8.521 1.00 98.88 333 LEU A O 1
ATOM 2666 N N . ARG A 1 334 ? -3.475 -22.042 7.543 1.00 98.81 334 ARG A N 1
ATOM 2667 C CA . ARG A 1 334 ? -3.989 -23.254 8.191 1.00 98.81 334 ARG A CA 1
ATOM 2668 C C . ARG A 1 334 ? -3.815 -23.191 9.707 1.00 98.81 334 ARG A C 1
ATOM 2670 O O . ARG A 1 334 ? -4.732 -23.563 10.441 1.00 98.81 334 ARG A O 1
ATOM 2677 N N . GLU A 1 335 ? -2.676 -22.712 10.195 1.00 98.56 335 GLU A N 1
ATOM 2678 C CA . GLU A 1 335 ? -2.462 -22.501 11.627 1.00 98.56 335 GLU A CA 1
ATOM 2679 C C . GLU A 1 335 ? -3.357 -21.406 12.209 1.00 98.56 335 GLU A C 1
ATOM 2681 O O . GLU A 1 335 ? -3.979 -21.622 13.252 1.00 98.56 335 GLU A O 1
ATOM 2686 N N . SER A 1 336 ? -3.468 -20.256 11.541 1.00 98.62 336 SER A N 1
ATOM 2687 C CA . SER A 1 336 ? -4.340 -19.160 11.976 1.00 98.62 336 SER A CA 1
ATOM 2688 C C . SER A 1 336 ? -5.794 -19.593 12.065 1.00 98.62 336 SER A C 1
ATOM 2690 O O . SER A 1 336 ? -6.474 -19.255 13.032 1.00 98.62 336 SER A O 1
ATOM 2692 N N . THR A 1 337 ? -6.248 -20.422 11.123 1.00 98.38 337 THR A N 1
ATOM 2693 C CA . THR A 1 337 ? -7.583 -21.028 11.162 1.00 98.38 337 THR A CA 1
ATOM 2694 C C . THR A 1 337 ? -7.767 -21.883 12.419 1.00 98.38 337 THR A C 1
ATOM 2696 O O . THR A 1 337 ? -8.748 -21.707 13.142 1.00 98.38 337 THR A O 1
ATOM 2699 N N . LYS A 1 338 ? -6.805 -22.762 12.745 1.00 98.19 338 LYS A N 1
ATOM 2700 C CA . LYS A 1 338 ? -6.848 -23.587 13.972 1.00 98.19 338 LYS A CA 1
ATOM 2701 C C . LYS A 1 338 ? -6.872 -22.732 15.242 1.00 98.19 338 LYS A C 1
ATOM 2703 O O . LYS A 1 338 ? -7.578 -23.065 16.190 1.00 98.19 338 LYS A O 1
ATOM 2708 N N . LYS A 1 339 ? -6.121 -21.627 15.249 1.00 97.62 339 LYS A N 1
ATOM 2709 C CA . LYS A 1 339 ? -6.042 -20.670 16.364 1.00 97.62 339 LYS A CA 1
ATOM 2710 C C . LYS A 1 339 ? -7.190 -19.652 16.387 1.00 97.62 339 LYS A C 1
ATOM 2712 O O . LYS A 1 339 ? -7.234 -18.836 17.300 1.00 97.62 339 LYS A O 1
ATOM 2717 N N . LYS A 1 340 ? -8.120 -19.705 15.424 1.00 97.38 340 LYS A N 1
ATOM 2718 C CA . LYS A 1 340 ? -9.239 -18.757 15.259 1.00 97.38 340 LYS A CA 1
ATOM 2719 C C . LYS A 1 340 ? -8.790 -17.292 15.151 1.00 97.38 340 LYS A C 1
ATOM 2721 O O . LYS A 1 340 ? -9.481 -16.392 15.622 1.00 97.38 340 LYS A O 1
ATOM 2726 N N . GLN A 1 341 ? -7.638 -17.057 14.530 1.00 97.94 341 GLN A N 1
ATOM 2727 C CA . GLN A 1 341 ? -7.118 -15.713 14.293 1.00 97.94 341 GLN A CA 1
ATOM 2728 C C . GLN A 1 341 ? -7.736 -15.099 13.037 1.00 97.94 341 GLN A C 1
ATOM 2730 O O . GLN A 1 341 ? -8.086 -15.811 12.097 1.00 97.94 341 GLN A O 1
ATOM 2735 N N . LYS A 1 342 ? -7.816 -13.770 13.000 1.00 98.75 342 LYS A N 1
ATOM 2736 C CA . LYS A 1 342 ? -8.085 -12.984 11.794 1.00 98.75 342 LYS A CA 1
ATOM 2737 C C . LYS A 1 342 ? -6.750 -12.616 11.160 1.00 98.75 342 LYS A C 1
ATOM 2739 O O . LYS A 1 342 ? -5.832 -12.179 11.853 1.00 98.75 342 LYS A O 1
ATOM 2744 N N . VAL A 1 343 ? -6.633 -12.822 9.857 1.00 98.88 343 VAL A N 1
ATOM 2745 C CA . VAL A 1 343 ? -5.391 -12.621 9.117 1.00 98.88 343 VAL A CA 1
ATOM 2746 C C . VAL A 1 343 ? -5.492 -11.377 8.251 1.00 98.88 343 VAL A C 1
ATOM 2748 O O . VAL A 1 343 ? -6.423 -11.248 7.450 1.00 98.88 343 VAL A O 1
ATOM 2751 N N . ILE A 1 344 ? -4.509 -10.491 8.406 1.00 98.88 344 ILE A N 1
ATOM 2752 C CA . ILE A 1 344 ? -4.266 -9.367 7.503 1.00 98.88 344 ILE A CA 1
ATOM 2753 C C . ILE A 1 344 ? -3.050 -9.716 6.651 1.00 98.88 344 ILE A C 1
ATOM 2755 O O . ILE A 1 344 ? -1.954 -9.922 7.173 1.00 98.88 344 ILE A O 1
ATOM 2759 N N . VAL A 1 345 ? -3.258 -9.825 5.343 1.00 98.94 345 VAL A N 1
ATOM 2760 C CA . VAL A 1 345 ? -2.192 -10.079 4.375 1.00 98.94 345 VAL A CA 1
ATOM 2761 C C . VAL A 1 345 ? -1.644 -8.740 3.902 1.00 98.94 345 VAL A C 1
ATOM 2763 O O . VAL A 1 345 ? -2.389 -7.833 3.552 1.00 98.94 345 VAL A O 1
ATOM 2766 N N . CYS A 1 346 ? -0.333 -8.607 3.881 1.00 98.88 346 CYS A N 1
ATOM 2767 C CA . CYS A 1 346 ? 0.364 -7.374 3.584 1.00 98.88 346 CYS A CA 1
ATOM 2768 C C . CYS A 1 346 ? 1.348 -7.647 2.454 1.00 98.88 346 CYS A C 1
ATOM 2770 O O . CYS A 1 346 ? 2.215 -8.508 2.580 1.00 98.88 346 CYS A O 1
ATOM 2772 N N . CYS A 1 347 ? 1.220 -6.935 1.344 1.00 98.69 347 CYS A N 1
ATOM 2773 C CA . CYS A 1 347 ? 2.066 -7.143 0.176 1.00 98.69 347 CYS A CA 1
ATOM 2774 C C . CYS A 1 347 ? 2.286 -5.811 -0.519 1.00 98.69 347 CYS A C 1
ATOM 2776 O O . CYS A 1 347 ? 1.320 -5.084 -0.718 1.00 98.69 347 CYS A O 1
ATOM 2778 N N . HIS A 1 348 ? 3.520 -5.492 -0.909 1.00 98.81 348 HIS A N 1
ATOM 2779 C CA . HIS A 1 348 ? 3.783 -4.222 -1.582 1.00 98.81 348 HIS A CA 1
ATOM 2780 C C . HIS A 1 348 ? 2.968 -4.099 -2.882 1.00 98.81 348 HIS A C 1
ATOM 2782 O O . HIS A 1 348 ? 2.314 -3.080 -3.083 1.00 98.81 348 HIS A O 1
ATOM 2788 N N . LEU A 1 349 ? 2.917 -5.164 -3.696 1.00 98.81 349 LEU A N 1
ATOM 2789 C CA . LEU A 1 349 ? 2.065 -5.232 -4.886 1.00 98.81 349 LEU A CA 1
ATOM 2790 C C . LEU A 1 349 ? 0.600 -5.564 -4.508 1.00 98.81 349 LEU A C 1
ATOM 2792 O O . LEU A 1 349 ? 0.374 -6.539 -3.783 1.00 98.81 349 LEU A O 1
ATOM 2796 N N . PRO A 1 350 ? -0.400 -4.817 -5.015 1.00 98.75 350 PRO A N 1
ATOM 2797 C CA . PRO A 1 350 ? -1.820 -5.118 -4.835 1.00 98.75 350 PRO A CA 1
ATOM 2798 C C . PRO A 1 350 ? -2.223 -6.506 -5.337 1.00 98.75 350 PRO A C 1
ATOM 2800 O O . PRO A 1 350 ? -1.848 -6.912 -6.430 1.00 98.75 350 PRO A O 1
ATOM 2803 N N . LEU A 1 351 ? -3.044 -7.229 -4.571 1.00 98.44 351 LEU A N 1
ATOM 2804 C CA . LEU A 1 351 ? -3.424 -8.611 -4.905 1.00 98.44 351 LEU A CA 1
ATOM 2805 C C . LEU A 1 351 ? -4.717 -8.736 -5.720 1.00 98.44 351 LEU A C 1
ATOM 2807 O O . LEU A 1 351 ? -4.989 -9.817 -6.237 1.00 98.44 351 LEU A O 1
ATOM 2811 N N . TYR A 1 352 ? -5.517 -7.671 -5.835 1.00 98.62 352 TYR A N 1
ATOM 2812 C CA . TYR A 1 352 ? -6.852 -7.739 -6.434 1.00 98.62 352 TYR A CA 1
ATOM 2813 C C . TYR A 1 352 ? -7.065 -6.695 -7.542 1.00 98.62 352 TYR A C 1
ATOM 2815 O O . TYR A 1 352 ? -6.929 -5.497 -7.275 1.00 98.62 352 TYR A O 1
ATOM 2823 N N . PRO A 1 353 ? -7.446 -7.119 -8.765 1.00 98.00 353 PRO A N 1
ATOM 2824 C CA . PRO A 1 353 ? -7.559 -6.233 -9.925 1.00 98.00 353 PRO A CA 1
ATOM 2825 C C . PRO A 1 353 ? -8.565 -5.088 -9.813 1.00 98.00 353 PRO A C 1
ATOM 2827 O O . PRO A 1 353 ? -8.404 -4.083 -10.490 1.00 98.00 353 PRO A O 1
ATOM 2830 N N . GLU A 1 354 ? -9.619 -5.210 -9.003 1.00 98.25 354 GLU A N 1
ATOM 2831 C CA . GLU A 1 354 ? -10.595 -4.115 -8.865 1.00 98.25 354 GLU A CA 1
ATOM 2832 C C . GLU A 1 354 ? -10.131 -3.047 -7.864 1.00 98.25 354 GLU A C 1
ATOM 2834 O O . GLU A 1 354 ? -10.687 -1.951 -7.826 1.00 98.25 354 GLU A O 1
ATOM 2839 N N . ALA A 1 355 ? -9.106 -3.346 -7.057 1.00 97.75 355 ALA A N 1
ATOM 2840 C CA . ALA A 1 355 ? -8.545 -2.416 -6.082 1.00 97.75 355 ALA A CA 1
ATOM 2841 C C . ALA A 1 355 ? -7.344 -1.618 -6.621 1.00 97.75 355 ALA A C 1
ATOM 2843 O O . ALA A 1 355 ? -6.902 -0.696 -5.940 1.00 97.75 355 ALA A O 1
ATOM 2844 N N . ALA A 1 356 ? -6.804 -1.960 -7.795 1.00 97.69 356 ALA A N 1
ATOM 2845 C CA . ALA A 1 356 ? -5.582 -1.368 -8.341 1.00 97.69 356 ALA A CA 1
ATOM 2846 C C . ALA A 1 356 ? -5.543 -1.410 -9.873 1.00 97.69 356 ALA A C 1
ATOM 2848 O O . ALA A 1 356 ? -6.294 -2.136 -10.517 1.00 97.69 356 ALA A O 1
ATOM 2849 N N . SER A 1 357 ? -4.612 -0.673 -10.470 1.00 96.56 357 SER A N 1
ATOM 2850 C CA . SER A 1 357 ? -4.264 -0.818 -11.879 1.00 96.56 357 SER A CA 1
ATOM 2851 C C . SER A 1 357 ? -3.766 -2.232 -12.195 1.00 96.56 357 SER A C 1
ATOM 2853 O O . SER A 1 357 ? -3.006 -2.829 -11.432 1.00 96.56 357 SER A O 1
ATOM 2855 N N . ALA A 1 358 ? -4.095 -2.730 -13.390 1.00 96.62 358 ALA A N 1
ATOM 2856 C CA . ALA A 1 358 ? -3.537 -3.974 -13.920 1.00 96.62 358 ALA A CA 1
ATOM 2857 C C . ALA A 1 358 ? -1.997 -3.974 -13.921 1.00 96.62 358 ALA A C 1
ATOM 2859 O O . ALA A 1 358 ? -1.383 -5.017 -13.730 1.00 96.62 358 ALA A O 1
ATOM 2860 N N . LEU A 1 359 ? -1.373 -2.804 -14.091 1.00 96.56 359 LEU A N 1
ATOM 2861 C CA . LEU A 1 359 ? 0.082 -2.636 -14.081 1.00 96.56 359 LEU A CA 1
ATOM 2862 C C . LEU A 1 359 ? 0.729 -2.907 -12.722 1.00 96.56 359 LEU A C 1
ATOM 2864 O O . LEU A 1 359 ? 1.937 -3.087 -12.681 1.00 96.56 359 LEU A O 1
ATOM 2868 N N . ALA A 1 360 ? -0.039 -2.920 -11.634 1.00 97.69 360 ALA A N 1
ATOM 2869 C CA . ALA A 1 360 ? 0.475 -3.016 -10.271 1.00 97.69 360 ALA A CA 1
ATOM 2870 C C . ALA A 1 360 ? 0.422 -4.442 -9.692 1.00 97.69 360 ALA A C 1
ATOM 2872 O O . ALA A 1 360 ? 0.926 -4.687 -8.600 1.00 97.69 360 ALA A O 1
ATOM 2873 N N . LEU A 1 361 ? -0.220 -5.386 -10.384 1.00 98.69 361 LEU A N 1
ATOM 2874 C CA . LEU A 1 361 ? -0.480 -6.717 -9.836 1.00 98.69 361 LEU A CA 1
ATOM 2875 C C . LEU A 1 361 ? 0.772 -7.615 -9.874 1.00 98.69 361 LEU A C 1
ATOM 2877 O O . LEU A 1 361 ? 1.539 -7.566 -10.842 1.00 98.69 361 LEU A O 1
ATOM 2881 N N . PRO A 1 362 ? 0.949 -8.531 -8.901 1.00 98.69 362 PRO A N 1
ATOM 2882 C CA . PRO A 1 362 ? 1.888 -9.631 -9.044 1.00 98.69 362 PRO A CA 1
ATOM 2883 C C . PRO A 1 362 ? 1.583 -10.448 -10.298 1.00 98.69 362 PRO A C 1
ATOM 2885 O O . PRO A 1 362 ? 0.426 -10.685 -10.650 1.00 98.69 362 PRO A O 1
ATOM 2888 N N . TRP A 1 363 ? 2.622 -10.967 -10.944 1.00 98.81 363 TRP A N 1
ATOM 2889 C CA . TRP A 1 363 ? 2.502 -11.799 -12.139 1.00 98.81 363 TRP A CA 1
ATOM 2890 C C . TRP A 1 363 ? 1.595 -13.014 -11.929 1.00 98.81 363 TRP A C 1
ATOM 2892 O O . TRP A 1 363 ? 0.889 -13.404 -12.857 1.00 98.81 363 TRP A O 1
ATOM 2902 N N . ASN A 1 364 ? 1.588 -13.575 -10.718 1.00 98.62 364 ASN A N 1
ATOM 2903 C CA . ASN A 1 364 ? 0.759 -14.707 -10.318 1.00 98.62 364 ASN A CA 1
ATOM 2904 C C . ASN A 1 364 ? -0.271 -14.351 -9.233 1.00 98.62 364 ASN A C 1
ATOM 2906 O O . ASN A 1 364 ? -0.532 -15.166 -8.348 1.00 98.62 364 ASN A O 1
ATOM 2910 N N . TYR A 1 365 ? -0.853 -13.145 -9.272 1.00 98.62 365 TYR A N 1
ATOM 2911 C CA . TYR A 1 365 ? -1.869 -12.738 -8.292 1.00 98.62 365 TYR A CA 1
ATOM 2912 C C . TYR A 1 365 ? -3.041 -13.737 -8.218 1.00 98.62 365 TYR A C 1
ATOM 2914 O O . TYR A 1 365 ? -3.578 -13.955 -7.134 1.00 98.62 365 TYR A O 1
ATOM 2922 N N . GLU A 1 366 ? -3.392 -14.408 -9.324 1.00 98.50 366 GLU A N 1
ATOM 2923 C CA . GLU A 1 366 ? -4.433 -15.441 -9.342 1.00 98.50 366 GLU A CA 1
ATOM 2924 C C . GLU A 1 366 ? -4.114 -16.627 -8.420 1.00 98.50 366 GLU A C 1
ATOM 2926 O O . GLU A 1 366 ? -5.004 -17.117 -7.722 1.00 98.50 366 GLU A O 1
ATOM 2931 N N . ASP A 1 367 ? -2.852 -17.067 -8.375 1.00 98.62 367 ASP A N 1
ATOM 2932 C CA . ASP A 1 367 ? -2.412 -18.157 -7.496 1.00 98.62 367 ASP A CA 1
ATOM 2933 C C . ASP A 1 367 ? -2.528 -17.739 -6.023 1.00 98.62 367 ASP A C 1
ATOM 2935 O O . ASP A 1 367 ? -2.957 -18.526 -5.175 1.00 98.62 367 ASP A O 1
ATOM 2939 N N . VAL A 1 368 ? -2.187 -16.480 -5.722 1.00 98.75 368 VAL A N 1
ATOM 2940 C CA . VAL A 1 368 ? -2.287 -15.915 -4.369 1.00 98.75 368 VAL A CA 1
ATOM 2941 C C . VAL A 1 368 ? -3.746 -15.818 -3.936 1.00 98.75 368 VAL A C 1
ATOM 2943 O O . VAL A 1 368 ? -4.085 -16.292 -2.853 1.00 98.75 368 VAL A O 1
ATOM 2946 N N . LEU A 1 369 ? -4.616 -15.253 -4.781 1.00 98.69 369 LEU A N 1
ATOM 2947 C CA . LEU A 1 369 ? -6.050 -15.138 -4.506 1.00 98.69 369 LEU A CA 1
ATOM 2948 C C . LEU A 1 369 ? -6.682 -16.515 -4.298 1.00 98.69 369 LEU A C 1
ATOM 2950 O O . LEU A 1 369 ? -7.316 -16.750 -3.273 1.00 98.69 369 LEU A O 1
ATOM 2954 N N . THR A 1 370 ? -6.413 -17.456 -5.207 1.00 98.69 370 THR A N 1
ATOM 2955 C CA . THR A 1 370 ? -6.887 -18.844 -5.100 1.00 98.69 370 THR A CA 1
ATOM 2956 C C . THR A 1 370 ? -6.482 -19.472 -3.769 1.00 98.69 370 THR A C 1
ATOM 2958 O O . THR A 1 370 ? -7.270 -20.190 -3.153 1.00 98.69 370 THR A O 1
ATOM 2961 N N . LEU A 1 371 ? -5.262 -19.205 -3.300 1.00 98.81 371 LEU A N 1
ATOM 2962 C CA . LEU A 1 371 ? -4.788 -19.710 -2.022 1.00 98.81 371 LEU A CA 1
ATOM 2963 C C . LEU A 1 371 ? -5.509 -19.056 -0.835 1.00 98.81 371 LEU A C 1
ATOM 2965 O O . LEU A 1 371 ? -6.031 -19.780 0.012 1.00 98.81 371 LEU A O 1
ATOM 2969 N N . ILE A 1 372 ? -5.565 -17.722 -0.760 1.00 98.75 372 ILE A N 1
ATOM 2970 C CA . ILE A 1 372 ? -6.170 -17.028 0.391 1.00 98.75 372 ILE A CA 1
ATOM 2971 C C . ILE A 1 372 ? -7.688 -17.246 0.464 1.00 98.75 372 ILE A C 1
ATOM 2973 O O . ILE A 1 372 ? -8.231 -17.355 1.561 1.00 98.75 372 ILE A O 1
ATOM 2977 N N . HIS A 1 373 ? -8.368 -17.407 -0.678 1.00 98.75 373 HIS A N 1
ATOM 2978 C CA . HIS A 1 373 ? -9.812 -17.674 -0.757 1.00 98.75 373 HIS A CA 1
ATOM 2979 C C . HIS A 1 373 ? -10.215 -19.019 -0.144 1.00 98.75 373 HIS A C 1
ATOM 2981 O O . HIS A 1 373 ? -11.368 -19.201 0.240 1.00 98.75 373 HIS A O 1
ATOM 2987 N N . ARG A 1 374 ? -9.269 -19.949 0.043 1.00 98.50 374 ARG A N 1
ATOM 2988 C CA . ARG A 1 374 ? -9.511 -21.211 0.766 1.00 98.50 374 ARG A CA 1
ATOM 2989 C C . ARG A 1 374 ? -9.709 -21.012 2.272 1.00 98.50 374 ARG A C 1
ATOM 2991 O O . ARG A 1 374 ? -10.152 -21.946 2.942 1.00 98.50 374 ARG A O 1
ATOM 2998 N N . TYR A 1 375 ? -9.375 -19.838 2.814 1.00 98.56 375 TYR A N 1
ATOM 2999 C CA . TYR A 1 375 ? -9.295 -19.595 4.251 1.00 98.56 375 TYR A CA 1
ATOM 3000 C C . TYR A 1 375 ? -10.150 -18.400 4.688 1.00 98.56 375 TYR A C 1
ATOM 3002 O O . TYR A 1 375 ? -9.762 -17.245 4.543 1.00 98.56 375 TYR A O 1
ATOM 3010 N N . GLY A 1 376 ? -11.274 -18.671 5.361 1.00 97.81 376 GLY A N 1
ATOM 3011 C CA . GLY A 1 376 ? -12.155 -17.624 5.909 1.00 97.81 376 GLY A CA 1
ATOM 3012 C C . GLY A 1 376 ? -11.549 -16.789 7.051 1.00 97.81 376 GLY A C 1
ATOM 3013 O O . GLY A 1 376 ? -12.180 -15.840 7.525 1.00 97.81 376 GLY A O 1
ATOM 3014 N N . CYS A 1 377 ? -10.341 -17.137 7.515 1.00 98.44 377 CYS A N 1
ATOM 3015 C CA . CYS A 1 377 ? -9.590 -16.332 8.472 1.00 98.44 377 CYS A CA 1
ATOM 3016 C C . CYS A 1 377 ? -8.982 -15.073 7.842 1.00 98.44 377 CYS A C 1
ATOM 3018 O O . CYS A 1 377 ? -8.703 -14.133 8.579 1.00 98.44 377 CYS A O 1
ATOM 3020 N N . VAL A 1 378 ? -8.775 -15.024 6.521 1.00 98.81 378 VAL A N 1
ATOM 3021 C CA . VAL A 1 378 ? -8.241 -13.836 5.840 1.00 98.81 378 VAL A CA 1
ATOM 3022 C C . VAL A 1 378 ? -9.334 -12.781 5.736 1.00 98.81 378 VAL A C 1
ATOM 3024 O O . VAL A 1 378 ? -10.421 -13.064 5.241 1.00 98.81 378 VAL A O 1
ATOM 3027 N N . LYS A 1 379 ? -9.061 -11.576 6.244 1.00 98.81 379 LYS A N 1
ATOM 3028 C CA . LYS A 1 379 ? -10.056 -10.495 6.329 1.00 98.81 379 LYS A CA 1
ATOM 3029 C C . LYS A 1 379 ? -9.707 -9.274 5.493 1.00 98.81 379 LYS A C 1
ATOM 3031 O O . LYS A 1 379 ? -10.609 -8.642 4.949 1.00 98.81 379 LYS A O 1
ATOM 3036 N N . ALA A 1 380 ? -8.424 -8.954 5.360 1.00 98.88 380 ALA A N 1
ATOM 3037 C CA . ALA A 1 380 ? -7.994 -7.878 4.482 1.00 98.88 380 ALA A CA 1
ATOM 3038 C C . ALA A 1 380 ? -6.614 -8.139 3.873 1.00 98.88 380 ALA A C 1
ATOM 3040 O O . ALA A 1 380 ? -5.776 -8.817 4.471 1.00 98.88 380 ALA A O 1
ATOM 3041 N N . CYS A 1 381 ? -6.394 -7.542 2.710 1.00 98.88 381 CYS A N 1
ATOM 3042 C CA . CYS A 1 381 ? -5.134 -7.398 2.013 1.00 98.88 381 CYS A CA 1
ATOM 3043 C C . CYS A 1 381 ? -4.784 -5.905 1.954 1.00 98.88 381 CYS A C 1
ATOM 3045 O O . CYS A 1 381 ? -5.578 -5.101 1.461 1.00 98.88 381 CYS A O 1
ATOM 3047 N N . LEU A 1 382 ? -3.614 -5.531 2.468 1.00 98.94 382 LEU A N 1
ATOM 3048 C CA . LEU A 1 382 ? -3.109 -4.159 2.476 1.00 98.94 382 LEU A CA 1
ATOM 3049 C C . LEU A 1 382 ? -1.870 -4.052 1.575 1.00 98.94 382 LEU A C 1
ATOM 3051 O O . LEU A 1 382 ? -0.971 -4.895 1.667 1.00 98.94 382 LEU A O 1
ATOM 3055 N N . SER A 1 383 ? -1.811 -3.011 0.742 1.00 98.88 383 SER A N 1
ATOM 3056 C CA . SER A 1 383 ? -0.751 -2.842 -0.263 1.00 98.88 383 SER A CA 1
ATOM 3057 C C . SER A 1 383 ? -0.356 -1.391 -0.526 1.00 98.88 383 SER A C 1
ATOM 3059 O O . SER A 1 383 ? -1.048 -0.472 -0.095 1.00 98.88 383 SER A O 1
ATOM 3061 N N . GLY A 1 384 ? 0.753 -1.201 -1.242 1.00 98.50 384 GLY A N 1
ATOM 3062 C CA . GLY A 1 384 ? 1.220 0.080 -1.780 1.00 98.50 384 GLY A CA 1
ATOM 3063 C C . GLY A 1 384 ? 1.340 0.018 -3.303 1.00 98.50 384 GLY A C 1
ATOM 3064 O O . GLY A 1 384 ? 0.461 -0.544 -3.959 1.00 98.50 384 GLY A O 1
ATOM 3065 N N . HIS A 1 385 ? 2.447 0.534 -3.846 1.00 98.44 385 HIS A N 1
ATOM 3066 C CA . HIS A 1 385 ? 2.890 0.417 -5.244 1.00 98.44 385 HIS A CA 1
ATOM 3067 C C . HIS A 1 385 ? 2.031 1.158 -6.284 1.00 98.44 385 HIS A C 1
ATOM 3069 O O . HIS A 1 385 ? 2.557 1.932 -7.083 1.00 98.44 385 HIS A O 1
ATOM 3075 N N . ASP A 1 386 ? 0.705 0.985 -6.277 1.00 97.31 386 ASP A N 1
ATOM 3076 C CA . ASP A 1 386 ? -0.195 1.844 -7.050 1.00 97.31 386 ASP A CA 1
ATOM 3077 C C . ASP A 1 386 ? -0.445 3.138 -6.270 1.00 97.31 386 ASP A C 1
ATOM 3079 O O . ASP A 1 386 ? -1.324 3.225 -5.412 1.00 97.31 386 ASP A O 1
ATOM 3083 N N . HIS A 1 387 ? 0.363 4.155 -6.570 1.00 97.56 387 HIS A N 1
ATOM 3084 C CA . HIS A 1 387 ? 0.431 5.408 -5.820 1.00 97.56 387 HIS A CA 1
ATOM 3085 C C . HIS A 1 387 ? -0.898 6.168 -5.707 1.00 97.56 387 HIS A C 1
ATOM 3087 O O . HIS A 1 387 ? -1.064 6.988 -4.797 1.00 97.56 387 HIS A O 1
ATOM 3093 N N . LYS A 1 388 ? -1.839 5.911 -6.625 1.00 96.19 388 LYS A N 1
ATOM 3094 C CA . LYS A 1 388 ? -3.187 6.491 -6.600 1.00 96.19 388 LYS A CA 1
ATOM 3095 C C . LYS A 1 388 ? -4.035 5.939 -5.450 1.00 96.19 388 LYS A C 1
ATOM 3097 O O . LYS A 1 388 ? -5.024 6.574 -5.081 1.00 96.19 388 LYS A O 1
ATOM 3102 N N . GLY A 1 389 ? -3.655 4.783 -4.910 1.00 97.62 389 GLY A N 1
ATOM 3103 C CA . GLY A 1 389 ? -4.440 4.006 -3.970 1.00 97.62 389 GLY A CA 1
ATOM 3104 C C . GLY A 1 389 ? -5.698 3.416 -4.605 1.00 97.62 389 GLY A C 1
ATOM 3105 O O . GLY A 1 389 ? -6.040 3.655 -5.766 1.00 97.62 389 GLY A O 1
ATOM 3106 N N . GLY A 1 390 ? -6.425 2.645 -3.810 1.00 98.19 390 GLY A N 1
ATOM 3107 C CA . GLY A 1 390 ? -7.659 2.010 -4.247 1.00 98.19 390 GLY A CA 1
ATOM 3108 C C . GLY A 1 390 ? -8.257 1.113 -3.180 1.00 98.19 390 GLY A 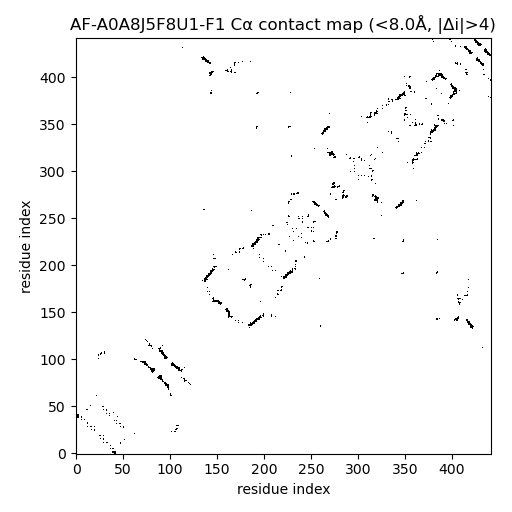C 1
ATOM 3109 O O . GLY A 1 390 ? -7.649 0.879 -2.132 1.00 98.19 390 GLY A O 1
ATOM 3110 N N . TYR A 1 391 ? -9.497 0.690 -3.399 1.00 98.69 391 TYR A N 1
ATOM 3111 C CA . TYR A 1 391 ? -10.232 -0.130 -2.449 1.00 98.69 391 TYR A CA 1
ATOM 3112 C C . TYR A 1 391 ? -11.317 -0.936 -3.154 1.00 98.69 391 TYR A C 1
ATOM 3114 O O . TYR A 1 391 ? -12.102 -0.374 -3.917 1.00 98.69 391 TYR A O 1
ATOM 3122 N N . ALA A 1 392 ? -11.387 -2.228 -2.853 1.00 98.62 392 ALA A N 1
ATOM 3123 C CA . ALA A 1 392 ? -12.475 -3.100 -3.270 1.00 98.62 392 ALA A CA 1
ATOM 3124 C C . ALA A 1 392 ? -12.692 -4.220 -2.244 1.00 98.62 392 ALA A C 1
ATOM 3126 O O . ALA A 1 392 ? -11.847 -4.468 -1.382 1.00 98.62 392 ALA A O 1
ATOM 3127 N N . VAL A 1 393 ? -13.831 -4.900 -2.339 1.00 98.62 393 VAL A N 1
ATOM 3128 C CA . VAL A 1 393 ? -14.132 -6.101 -1.553 1.00 98.62 393 VAL A CA 1
ATOM 3129 C C . VAL A 1 393 ? -14.417 -7.217 -2.537 1.00 98.62 393 VAL A C 1
ATOM 3131 O O . VAL A 1 393 ? -15.270 -7.051 -3.407 1.00 98.62 393 VAL A O 1
ATOM 3134 N N . ASP A 1 394 ? -13.697 -8.326 -2.416 1.00 98.19 394 ASP A N 1
ATOM 3135 C CA . ASP A 1 394 ? -13.872 -9.443 -3.336 1.00 98.19 394 ASP A CA 1
ATOM 3136 C C . ASP A 1 394 ? -15.112 -10.290 -3.004 1.00 98.19 394 ASP A C 1
ATOM 3138 O O . ASP A 1 394 ? -15.812 -10.093 -2.004 1.00 98.19 394 ASP A O 1
ATOM 3142 N N . SER A 1 395 ? -15.393 -11.270 -3.862 1.00 97.19 395 SER A N 1
ATOM 3143 C CA . SER A 1 395 ? -16.541 -12.170 -3.722 1.00 97.19 395 SER A CA 1
ATOM 3144 C C . SER A 1 395 ? -16.512 -13.047 -2.463 1.00 97.19 395 SER A C 1
ATOM 3146 O O . SER A 1 395 ? -17.550 -13.596 -2.093 1.00 97.19 395 SER A O 1
ATOM 3148 N N . HIS A 1 396 ? -15.365 -13.159 -1.788 1.00 97.69 396 HIS A N 1
ATOM 3149 C CA . HIS A 1 396 ? -15.193 -13.907 -0.542 1.00 97.69 396 HIS A CA 1
ATOM 3150 C C . HIS A 1 396 ? -15.287 -12.999 0.695 1.00 97.69 396 HIS A C 1
ATOM 3152 O O . HIS A 1 396 ? -15.160 -13.477 1.823 1.00 97.69 396 HIS A O 1
ATOM 3158 N N . GLY A 1 397 ? -15.544 -11.700 0.503 1.00 97.94 397 GLY A N 1
ATOM 3159 C CA . GLY A 1 397 ? -15.638 -10.720 1.580 1.00 97.94 397 GLY A CA 1
ATOM 3160 C C . GLY A 1 397 ? -14.280 -10.249 2.104 1.00 97.94 397 GLY A C 1
ATOM 3161 O O . GLY A 1 397 ? -14.236 -9.660 3.183 1.00 97.94 397 GLY A O 1
ATOM 3162 N N . ILE A 1 398 ? -13.185 -10.501 1.377 1.00 98.81 398 ILE A N 1
ATOM 3163 C CA . ILE A 1 398 ? -11.860 -9.991 1.739 1.00 98.81 398 ILE A CA 1
ATOM 3164 C C . ILE A 1 398 ? -11.737 -8.558 1.229 1.00 98.81 398 ILE A C 1
ATOM 3166 O O . ILE A 1 398 ? -11.998 -8.258 0.062 1.00 98.81 398 ILE A O 1
ATOM 3170 N N . HIS A 1 399 ? -11.328 -7.661 2.118 1.00 98.88 399 HIS A N 1
ATOM 3171 C CA . HIS A 1 399 ? -11.078 -6.264 1.785 1.00 98.88 399 HIS A CA 1
ATOM 3172 C C . HIS A 1 399 ? -9.701 -6.104 1.146 1.00 98.88 399 HIS A C 1
ATOM 3174 O O . HIS A 1 399 ? -8.714 -6.536 1.723 1.00 98.88 399 HIS A O 1
ATOM 3180 N N . HIS A 1 400 ? -9.597 -5.426 0.011 1.00 98.88 400 HIS A N 1
ATOM 3181 C CA . HIS A 1 400 ? -8.324 -5.111 -0.639 1.00 98.88 400 HIS A CA 1
ATOM 3182 C C . HIS A 1 400 ? -8.127 -3.602 -0.620 1.00 98.88 400 HIS A C 1
ATOM 3184 O O . HIS A 1 400 ? -8.869 -2.885 -1.290 1.00 98.88 400 HIS A O 1
ATOM 3190 N N . ARG A 1 401 ? -7.165 -3.104 0.166 1.00 98.75 401 ARG A N 1
ATOM 3191 C CA . ARG A 1 401 ? -6.883 -1.670 0.322 1.00 98.75 401 ARG A CA 1
ATOM 3192 C C . ARG A 1 401 ? -5.457 -1.351 -0.112 1.00 98.75 401 ARG A C 1
ATOM 3194 O O . ARG A 1 401 ? -4.494 -1.791 0.511 1.00 98.75 401 ARG A O 1
ATOM 3201 N N . VAL A 1 402 ? -5.345 -0.525 -1.145 1.00 98.88 402 VAL A N 1
ATOM 3202 C CA . VAL A 1 402 ? -4.077 0.013 -1.640 1.00 98.88 402 VAL A CA 1
ATOM 3203 C C . VAL A 1 402 ? -3.903 1.434 -1.131 1.00 98.88 402 VAL A C 1
ATOM 3205 O O . VAL A 1 402 ? -4.790 2.265 -1.326 1.00 98.88 402 VAL A O 1
ATOM 3208 N N . LEU A 1 403 ? -2.795 1.697 -0.451 1.00 98.75 403 LEU A N 1
ATOM 3209 C CA . LEU A 1 403 ? -2.496 2.968 0.192 1.00 98.75 403 LEU A CA 1
ATOM 3210 C C . LEU A 1 403 ? -1.939 3.979 -0.818 1.00 98.75 403 LEU A C 1
ATOM 3212 O O . LEU A 1 403 ? -1.149 3.635 -1.692 1.00 98.75 403 LEU A O 1
ATOM 3216 N N . GLU A 1 404 ? -2.340 5.239 -0.680 1.00 98.38 404 GLU A N 1
ATOM 3217 C CA . GLU A 1 404 ? -1.814 6.342 -1.480 1.00 98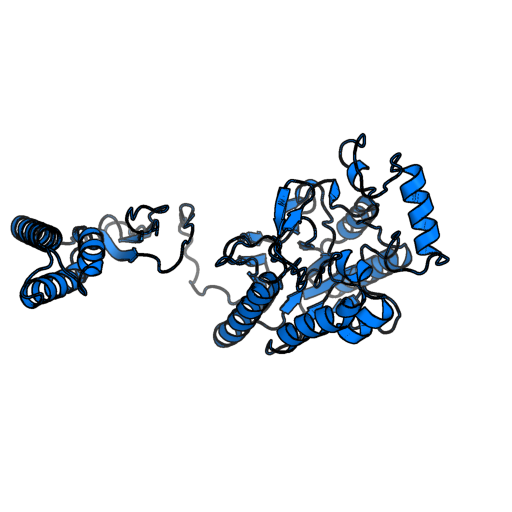.38 404 GLU A CA 1
ATOM 3218 C C . GLU A 1 404 ? -0.351 6.668 -1.110 1.00 98.38 404 GLU A C 1
ATOM 3220 O O . GLU A 1 404 ? 0.020 6.679 0.066 1.00 98.38 404 GLU A O 1
ATOM 3225 N N . ALA A 1 405 ? 0.485 6.960 -2.113 1.00 98.19 405 ALA A N 1
ATOM 3226 C CA . ALA A 1 405 ? 1.930 7.128 -1.934 1.00 98.19 405 ALA A CA 1
ATOM 3227 C C . ALA A 1 405 ? 2.328 8.451 -1.271 1.00 98.19 405 ALA A C 1
ATOM 3229 O O . ALA A 1 405 ? 1.903 9.531 -1.702 1.00 98.19 405 ALA A O 1
ATOM 3230 N N . ALA A 1 406 ? 3.258 8.383 -0.314 1.00 98.06 406 ALA A N 1
ATOM 3231 C CA . ALA A 1 406 ? 3.849 9.561 0.317 1.00 98.06 406 ALA A CA 1
ATOM 3232 C C . ALA A 1 406 ? 4.713 10.399 -0.646 1.00 98.06 406 ALA A C 1
ATOM 3234 O O . ALA A 1 406 ? 4.794 11.619 -0.476 1.00 98.06 406 ALA A O 1
ATOM 3235 N N . LEU A 1 407 ? 5.324 9.787 -1.669 1.00 97.88 407 LEU A N 1
ATOM 3236 C CA . LEU A 1 407 ? 6.132 10.489 -2.673 1.00 97.88 407 LEU A CA 1
ATOM 3237 C C . LEU A 1 407 ? 5.352 11.547 -3.459 1.00 97.88 407 LEU A C 1
ATOM 3239 O O . LEU A 1 407 ? 5.898 12.591 -3.817 1.00 97.88 407 LEU A O 1
ATOM 3243 N N . GLU A 1 408 ? 4.092 11.268 -3.774 1.00 95.88 408 GLU A N 1
ATOM 3244 C CA . GLU A 1 408 ? 3.289 12.100 -4.674 1.00 95.88 408 GLU A CA 1
ATOM 3245 C C . GLU A 1 408 ? 2.501 13.187 -3.924 1.00 95.88 408 GLU A C 1
ATOM 3247 O O . GLU A 1 408 ? 1.594 13.799 -4.482 1.00 95.88 408 GLU A O 1
ATOM 3252 N N . CYS A 1 409 ? 2.828 13.426 -2.650 1.00 90.19 409 CYS A N 1
ATOM 3253 C CA . CYS A 1 409 ? 2.206 14.455 -1.823 1.00 90.19 409 CYS A CA 1
ATOM 3254 C C . CYS A 1 409 ? 2.797 15.839 -2.120 1.00 90.19 409 CYS A C 1
ATOM 3256 O O . CYS A 1 409 ? 3.981 16.062 -1.838 1.00 90.19 409 CYS A O 1
ATOM 3258 N N . PRO A 1 410 ? 1.990 16.800 -2.615 1.00 87.44 410 PRO A N 1
ATOM 3259 C CA . PRO A 1 410 ? 2.408 18.191 -2.698 1.00 87.44 410 PRO A CA 1
ATOM 3260 C C . PRO A 1 410 ? 2.874 18.746 -1.352 1.00 87.44 410 PRO A C 1
ATOM 3262 O O . PRO A 1 410 ? 2.455 18.281 -0.286 1.00 87.44 410 PRO A O 1
ATOM 3265 N N . LEU A 1 411 ? 3.701 19.793 -1.409 1.00 83.19 411 LEU A N 1
ATOM 3266 C CA . LEU A 1 411 ? 4.167 20.504 -0.220 1.00 83.19 411 LEU A CA 1
ATOM 3267 C C . LEU A 1 411 ? 2.980 20.925 0.656 1.00 83.19 411 LEU A C 1
ATOM 3269 O O . LEU A 1 411 ? 2.090 21.637 0.201 1.00 83.19 411 LEU A O 1
ATOM 3273 N N . GLY A 1 412 ? 3.001 20.499 1.918 1.00 81.75 412 GLY A N 1
ATOM 3274 C CA . GLY A 1 412 ? 1.951 20.811 2.892 1.00 81.75 412 GLY A CA 1
ATOM 3275 C C . GLY A 1 412 ? 0.849 19.756 3.014 1.00 81.75 412 GLY A C 1
ATOM 3276 O O . GLY A 1 412 ? 0.059 19.860 3.943 1.00 81.75 412 GLY A O 1
ATOM 3277 N N . SER A 1 413 ? 0.840 18.732 2.157 1.00 90.38 413 SER A N 1
ATOM 3278 C CA . SER A 1 413 ? -0.065 17.577 2.255 1.00 90.38 413 SER A CA 1
ATOM 3279 C C . SER A 1 413 ? 0.653 16.315 2.755 1.00 90.38 413 SER A C 1
ATOM 3281 O O . SER A 1 413 ? 1.880 16.288 2.924 1.00 90.38 413 SER A O 1
ATOM 3283 N N . ASN A 1 414 ? -0.115 15.256 3.004 1.00 94.62 414 ASN A N 1
ATOM 3284 C CA . ASN A 1 414 ? 0.354 13.986 3.541 1.00 94.62 414 ASN A CA 1
ATOM 3285 C C . ASN A 1 414 ? -0.303 12.778 2.862 1.00 94.62 414 ASN A C 1
ATOM 3287 O O . ASN A 1 414 ? -1.324 12.885 2.189 1.00 94.62 414 ASN A O 1
ATOM 3291 N N . ALA A 1 415 ? 0.304 11.611 3.068 1.00 97.38 415 ALA A N 1
ATOM 3292 C CA . ALA A 1 415 ? -0.312 10.316 2.804 1.00 97.38 415 ALA A CA 1
ATOM 3293 C C . ALA A 1 415 ? 0.242 9.307 3.814 1.00 97.38 415 ALA A C 1
ATOM 3295 O O . ALA A 1 415 ? 1.256 8.651 3.593 1.00 97.38 415 ALA A O 1
ATOM 3296 N N . PHE A 1 416 ? -0.385 9.273 4.982 1.00 98.44 416 PHE A N 1
ATOM 3297 C CA . PHE A 1 416 ? -0.170 8.284 6.033 1.00 98.44 416 PHE A CA 1
ATOM 3298 C C . PHE A 1 416 ? -1.448 8.204 6.871 1.00 98.44 416 PHE A C 1
ATOM 3300 O O . PHE A 1 416 ? -2.343 9.040 6.729 1.00 98.44 416 PHE A O 1
ATOM 3307 N N . GLY A 1 417 ? -1.562 7.197 7.728 1.00 97.50 417 GLY A N 1
ATOM 3308 C CA . GLY A 1 417 ? -2.746 7.045 8.565 1.00 97.50 417 GLY A CA 1
ATOM 3309 C C . GLY A 1 417 ? -2.520 6.159 9.770 1.00 97.50 417 GLY A C 1
ATOM 3310 O O . GLY A 1 417 ? -1.402 5.730 10.056 1.00 97.50 417 GLY A O 1
ATOM 3311 N N . CYS A 1 418 ? -3.607 5.893 10.479 1.00 97.75 418 CYS A N 1
ATOM 3312 C CA . CYS A 1 418 ? -3.663 4.939 11.571 1.00 97.75 418 CYS A CA 1
ATOM 3313 C C . CYS A 1 418 ? -4.833 3.991 11.326 1.00 97.75 418 CYS A C 1
ATOM 3315 O O . CYS A 1 418 ? -5.937 4.446 11.031 1.00 97.75 418 CYS A O 1
ATOM 3317 N N . ILE A 1 419 ? -4.598 2.690 11.461 1.00 98.38 419 ILE A N 1
ATOM 3318 C CA . ILE A 1 419 ? -5.649 1.679 11.415 1.00 98.38 419 ILE A CA 1
ATOM 3319 C C . ILE A 1 419 ? -5.992 1.283 12.843 1.00 98.38 419 ILE A C 1
ATOM 3321 O O . ILE A 1 419 ? -5.132 0.791 13.572 1.00 98.38 419 ILE A O 1
ATOM 3325 N N . ASP A 1 420 ? -7.246 1.490 13.223 1.00 97.12 420 ASP A N 1
ATOM 3326 C CA . ASP A 1 420 ? -7.824 0.998 14.465 1.00 97.12 420 ASP A CA 1
ATOM 3327 C C . ASP A 1 420 ? -8.440 -0.386 14.212 1.00 97.12 420 ASP A C 1
ATOM 3329 O O . ASP A 1 420 ? -9.246 -0.578 13.295 1.00 97.12 420 ASP A O 1
ATOM 3333 N N . VAL A 1 421 ? -8.030 -1.368 15.012 1.00 97.50 421 VAL A N 1
ATOM 3334 C CA . VAL A 1 421 ? -8.384 -2.779 14.833 1.00 97.50 421 VAL A CA 1
ATOM 3335 C C . VAL A 1 421 ? -9.424 -3.190 15.864 1.00 97.50 421 VAL A C 1
ATOM 3337 O O . VAL A 1 421 ? -9.196 -3.075 17.068 1.00 97.50 421 VAL A O 1
ATOM 3340 N N . TYR A 1 422 ? -10.556 -3.711 15.401 1.00 96.19 422 TYR A N 1
ATOM 3341 C CA . TYR A 1 422 ? -11.664 -4.175 16.238 1.00 96.19 422 TYR A CA 1
ATOM 3342 C C . TYR A 1 422 ? -11.893 -5.669 16.045 1.00 96.19 422 TYR A C 1
ATOM 3344 O O . TYR A 1 422 ? -11.253 -6.307 15.219 1.00 96.19 422 TYR A O 1
ATOM 3352 N N . ASP A 1 423 ? -12.833 -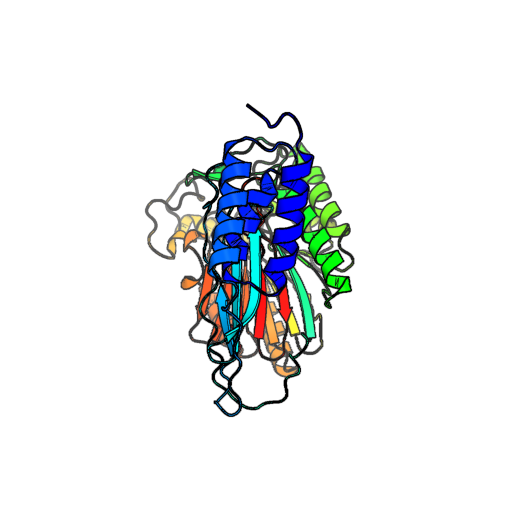6.262 16.771 1.00 94.88 423 ASP A N 1
ATOM 3353 C CA . ASP A 1 423 ? -13.202 -7.653 16.513 1.00 94.88 423 ASP A CA 1
ATOM 3354 C C . ASP A 1 423 ? -13.878 -7.858 15.155 1.00 94.88 423 ASP A C 1
ATOM 3356 O O . ASP A 1 423 ? -13.740 -8.926 14.563 1.00 94.88 423 ASP A O 1
ATOM 3360 N N . ASP A 1 424 ? -14.598 -6.855 14.670 1.00 95.56 424 ASP A N 1
ATOM 3361 C CA . ASP A 1 424 ? -15.512 -6.949 13.533 1.00 95.56 424 ASP A CA 1
ATOM 3362 C C . ASP A 1 424 ? -15.088 -6.108 12.327 1.00 95.56 424 ASP A C 1
ATOM 3364 O O . ASP A 1 424 ? -15.730 -6.193 11.285 1.00 95.56 424 ASP A O 1
ATOM 3368 N N . ARG A 1 425 ? -14.032 -5.295 12.441 1.00 97.69 425 ARG A N 1
ATOM 3369 C CA . ARG A 1 425 ? -13.573 -4.432 11.350 1.00 97.69 425 ARG A CA 1
ATOM 3370 C C . ARG A 1 425 ? -12.149 -3.923 11.529 1.00 97.69 425 ARG A C 1
ATOM 3372 O O . ARG A 1 425 ? -11.604 -3.925 12.636 1.00 97.69 425 ARG A O 1
ATOM 3379 N N . LEU A 1 426 ? -11.609 -3.380 10.443 1.00 98.50 426 LEU A N 1
ATOM 3380 C CA . LEU A 1 426 ? -10.513 -2.410 10.468 1.00 98.50 426 LEU A CA 1
ATOM 3381 C C . LEU A 1 426 ? -11.052 -1.022 10.108 1.00 98.50 426 LEU A C 1
ATOM 3383 O O . LEU A 1 426 ? -11.817 -0.890 9.155 1.00 98.50 426 LEU A O 1
ATOM 3387 N N . SER A 1 427 ? -10.617 0.005 10.830 1.00 98.00 427 SER A N 1
ATOM 3388 C CA . SER A 1 427 ? -10.955 1.406 10.566 1.00 98.00 427 SER A CA 1
ATOM 3389 C C . SER A 1 427 ? -9.681 2.170 10.230 1.00 98.00 427 SER A C 1
ATOM 3391 O O . SER A 1 427 ? -8.866 2.442 11.109 1.00 98.00 427 SER A O 1
ATOM 3393 N N . LEU A 1 428 ? -9.461 2.460 8.947 1.00 98.12 428 LEU A N 1
ATOM 3394 C CA . LEU A 1 428 ? -8.353 3.301 8.506 1.00 98.12 428 LEU A CA 1
ATOM 3395 C C . LEU A 1 428 ? -8.766 4.767 8.608 1.00 98.12 428 LEU A C 1
ATOM 3397 O O . LEU A 1 428 ? -9.645 5.208 7.871 1.00 98.12 428 LEU A O 1
ATOM 3401 N N . VAL A 1 429 ? -8.066 5.524 9.449 1.00 96.75 429 VAL A N 1
ATOM 3402 C CA . VAL A 1 429 ? -8.125 6.987 9.491 1.00 96.75 429 VAL A CA 1
ATOM 3403 C C . VAL A 1 429 ? -6.890 7.528 8.781 1.00 96.75 429 VAL A C 1
ATOM 3405 O O . VAL A 1 429 ? -5.778 7.468 9.312 1.00 96.75 429 VAL A O 1
ATOM 3408 N N . GLY A 1 430 ? -7.079 7.999 7.552 1.00 95.88 430 GLY A N 1
ATOM 3409 C CA . GLY A 1 430 ? -6.010 8.556 6.729 1.00 95.88 430 GLY A CA 1
ATOM 3410 C C . GLY A 1 430 ? -5.900 10.078 6.830 1.00 95.88 430 GLY A C 1
ATOM 3411 O O . GLY A 1 430 ? -6.829 10.756 7.267 1.00 95.88 430 GLY A O 1
ATOM 3412 N N . THR A 1 431 ? -4.732 10.609 6.473 1.00 94.25 431 THR A N 1
ATOM 3413 C CA . THR A 1 431 ? -4.434 12.047 6.443 1.00 94.25 431 THR A CA 1
ATOM 3414 C C . THR A 1 431 ? -4.247 12.521 5.003 1.00 94.25 431 THR A C 1
ATOM 3416 O O . THR A 1 431 ? -3.482 11.919 4.245 1.00 94.25 431 THR A O 1
ATOM 3419 N N . ASP A 1 432 ? -4.924 13.618 4.659 1.00 94.75 432 ASP A N 1
ATOM 3420 C CA . ASP A 1 432 ? -4.948 14.271 3.346 1.00 94.75 432 ASP A CA 1
ATOM 3421 C C . ASP A 1 432 ? -5.220 13.302 2.183 1.00 94.75 432 ASP A C 1
ATOM 3423 O O . ASP A 1 432 ? -6.358 12.878 1.984 1.00 94.75 432 ASP A O 1
ATOM 3427 N N . ARG A 1 433 ? -4.194 12.931 1.401 1.00 95.38 433 ARG A N 1
ATOM 3428 C CA . ARG A 1 433 ? -4.362 12.060 0.227 1.00 95.38 433 ARG A CA 1
ATOM 3429 C C . ARG A 1 433 ? -4.706 10.625 0.611 1.00 95.38 433 ARG A C 1
ATOM 3431 O O . ARG A 1 433 ? -5.328 9.937 -0.196 1.00 95.38 433 ARG A O 1
ATOM 3438 N N . LEU A 1 434 ? -4.318 10.170 1.808 1.00 96.56 434 LEU A N 1
ATOM 3439 C CA . LEU A 1 434 ? -4.672 8.826 2.253 1.00 96.56 434 LEU A CA 1
ATOM 3440 C C . LEU A 1 434 ? -6.151 8.796 2.644 1.00 96.56 434 LEU A C 1
ATOM 3442 O O . LEU A 1 434 ? -6.544 9.359 3.666 1.00 96.56 434 LEU A O 1
ATOM 3446 N N . LYS A 1 435 ? -6.980 8.112 1.851 1.00 93.88 435 LYS A N 1
ATOM 3447 C CA . LYS A 1 435 ? -8.420 8.037 2.125 1.00 93.88 435 LYS A CA 1
ATOM 3448 C C . LYS A 1 435 ? -8.704 7.157 3.334 1.00 93.88 435 LYS A C 1
ATOM 3450 O O . LYS A 1 435 ? -8.200 6.032 3.426 1.00 93.88 435 LYS A O 1
ATOM 3455 N N . SER A 1 436 ? -9.573 7.651 4.214 1.00 97.44 436 SER A N 1
ATOM 3456 C CA . SER A 1 436 ? -10.132 6.856 5.308 1.00 97.44 436 SER A CA 1
ATOM 3457 C C . SER A 1 436 ? -11.031 5.744 4.759 1.00 97.44 436 SER A C 1
ATOM 3459 O O . SER A 1 436 ? -11.681 5.908 3.725 1.00 97.44 436 SER A O 1
ATOM 3461 N N . THR A 1 437 ? -11.038 4.576 5.397 1.00 97.31 437 THR A N 1
ATOM 3462 C CA . THR A 1 437 ? -11.769 3.397 4.906 1.00 97.31 437 THR A CA 1
ATOM 3463 C C . THR A 1 437 ? -12.203 2.504 6.062 1.00 97.31 437 THR A C 1
ATOM 3465 O O . THR A 1 437 ? -11.369 2.054 6.843 1.00 97.31 437 THR A O 1
ATOM 3468 N N . GLU A 1 438 ? -13.497 2.190 6.124 1.00 97.62 438 GLU A N 1
ATOM 3469 C CA . GLU A 1 438 ? -14.033 1.153 7.010 1.00 97.62 438 GLU A CA 1
ATOM 3470 C C . GLU A 1 438 ? -14.072 -0.195 6.282 1.00 97.62 438 GLU A C 1
ATOM 3472 O O . GLU A 1 438 ? -14.671 -0.329 5.212 1.00 97.62 438 GLU A O 1
ATOM 3477 N N . MET A 1 439 ? -13.458 -1.208 6.886 1.00 98.31 439 MET A N 1
ATOM 3478 C CA . MET A 1 439 ? -13.391 -2.578 6.384 1.00 98.31 439 MET A CA 1
ATOM 3479 C C . MET A 1 439 ? -14.110 -3.510 7.361 1.00 98.31 439 MET A C 1
ATOM 3481 O O . MET A 1 439 ? -13.477 -4.122 8.221 1.00 98.31 439 MET A O 1
ATOM 3485 N N . ALA A 1 440 ? -15.442 -3.550 7.276 1.00 97.31 440 ALA A N 1
ATOM 3486 C CA . ALA A 1 440 ? -16.290 -4.362 8.147 1.00 97.31 440 ALA A CA 1
ATOM 3487 C C . ALA A 1 440 ? -16.340 -5.825 7.694 1.00 97.31 440 ALA A C 1
ATOM 3489 O O . ALA A 1 440 ? -16.833 -6.133 6.607 1.00 97.31 440 ALA A O 1
ATOM 3490 N N . PHE A 1 441 ? -15.871 -6.724 8.555 1.00 94.19 441 PHE A N 1
ATOM 3491 C CA . PHE A 1 441 ? -15.798 -8.147 8.268 1.00 94.19 441 PHE A CA 1
ATOM 3492 C C . PHE A 1 441 ? -17.183 -8.776 8.264 1.00 94.19 441 PHE A C 1
ATOM 3494 O O . PHE A 1 441 ? -18.017 -8.502 9.129 1.00 94.19 441 PHE A O 1
ATOM 3501 N N . ARG A 1 442 ? -17.388 -9.666 7.299 1.00 77.19 442 ARG A N 1
ATOM 3502 C CA . ARG A 1 442 ? -18.561 -10.531 7.224 1.00 77.19 442 ARG A CA 1
ATOM 3503 C C . ARG A 1 442 ? -18.277 -11.905 7.821 1.00 77.19 442 ARG A C 1
ATOM 3505 O O . ARG A 1 442 ? -17.088 -12.334 7.839 1.00 77.19 442 ARG A O 1
#

Nearest PDB structures (foldseek):
  2nxf-assembly1_A  TM=9.580E-01  e=2.208E-37  Danio rerio
  2bq8-assembly1_X  TM=6.494E-01  e=1.437E-12  Homo sapiens
  3d03-assembly1_A  TM=7.545E-01  e=1.190E-10  Klebsiella aerogenes
  7ov3-assembly1_A  TM=6.327E-01  e=8.505E-12  Sus scrofa
  1qhw-assembly1_A  TM=6.354E-01  e=1.200E-11  Rattus norvegicus

pLDDT: mean 90.32, std 14.49, range [28.7, 98.94]

Organism: Zingiber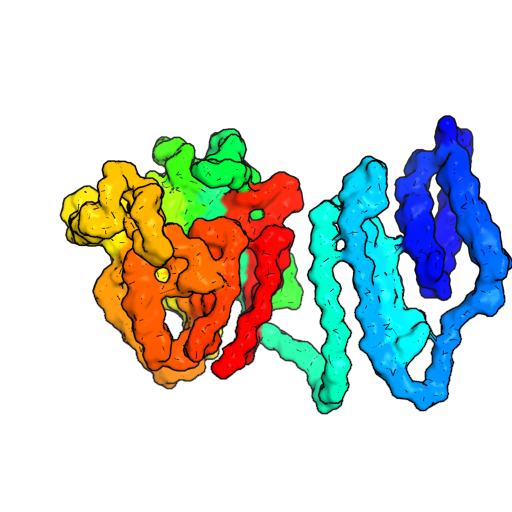 officinale (NCBI:txid94328)

Mean predicted aligned error: 13.57 Å